Protein AF-A0A661UN20-F1 (afdb_monomer_lite)

Structure (mmCIF, N/CA/C/O backbone):
data_AF-A0A661UN20-F1
#
_entry.id   AF-A0A661UN20-F1
#
loop_
_atom_site.group_PDB
_atom_site.id
_atom_site.type_symbol
_atom_site.label_atom_id
_atom_site.label_alt_id
_atom_site.label_comp_id
_atom_site.label_asym_id
_atom_site.label_entity_id
_atom_site.label_seq_id
_atom_site.pdbx_PDB_ins_code
_atom_site.Cartn_x
_atom_site.Cartn_y
_atom_site.Cartn_z
_atom_site.occupancy
_atom_site.B_iso_or_equiv
_atom_site.auth_seq_id
_atom_site.auth_comp_id
_atom_site.auth_asym_id
_atom_site.auth_atom_id
_atom_site.pdbx_PDB_model_num
ATOM 1 N N . MET A 1 1 ? -41.751 18.769 -42.873 1.00 39.38 1 MET A N 1
ATOM 2 C CA . MET A 1 1 ? -42.641 18.426 -41.742 1.00 39.38 1 MET A CA 1
ATOM 3 C C . MET A 1 1 ? -41.794 18.307 -40.485 1.00 39.38 1 MET A C 1
ATOM 5 O O . MET A 1 1 ? -41.072 17.333 -40.343 1.00 39.38 1 MET A O 1
ATOM 9 N N . ALA A 1 2 ? -41.808 19.330 -39.631 1.00 34.00 2 ALA A N 1
ATOM 10 C CA . ALA A 1 2 ? -41.074 19.353 -38.368 1.00 34.00 2 ALA A CA 1
ATOM 11 C C . ALA A 1 2 ? -42.093 19.439 -37.227 1.00 34.00 2 ALA A C 1
ATOM 13 O O . ALA A 1 2 ? -42.850 20.405 -37.140 1.00 34.00 2 ALA A O 1
ATOM 14 N N . VAL A 1 3 ? -42.150 18.398 -36.397 1.00 43.59 3 VAL A N 1
ATOM 15 C CA . VAL A 1 3 ? -43.085 18.289 -35.272 1.00 43.59 3 VAL A CA 1
ATOM 16 C C . VAL A 1 3 ? -42.478 19.007 -34.066 1.00 43.59 3 VAL A C 1
ATOM 18 O O . VAL A 1 3 ? -41.460 18.578 -33.525 1.00 43.59 3 VAL A O 1
ATOM 21 N N . ARG A 1 4 ? -43.094 20.120 -33.651 1.00 40.44 4 ARG A N 1
ATOM 22 C CA . ARG A 1 4 ? -42.768 20.825 -32.402 1.00 40.44 4 ARG A CA 1
ATOM 23 C C . ARG A 1 4 ? -43.297 20.023 -31.208 1.00 40.44 4 ARG A C 1
ATOM 25 O O . ARG A 1 4 ? -44.482 19.711 -31.160 1.00 40.44 4 ARG A O 1
ATOM 32 N N . ARG A 1 5 ? -42.434 19.728 -30.231 1.00 47.53 5 ARG A N 1
ATOM 33 C CA . ARG A 1 5 ? -42.842 19.242 -28.901 1.00 47.53 5 ARG A CA 1
ATOM 34 C C . ARG A 1 5 ? -43.226 20.425 -27.993 1.00 47.53 5 ARG A C 1
ATOM 36 O O . ARG A 1 5 ? -42.574 21.467 -28.092 1.00 47.53 5 ARG A O 1
ATOM 43 N N . PRO A 1 6 ? -44.237 20.286 -27.115 1.00 48.00 6 PRO A N 1
ATOM 44 C CA . PRO A 1 6 ? -44.621 21.326 -26.162 1.00 48.00 6 PRO A CA 1
ATOM 45 C C . PRO A 1 6 ? -43.735 21.307 -24.897 1.00 48.00 6 PRO A C 1
ATOM 47 O O . PRO A 1 6 ? -43.111 20.283 -24.600 1.00 48.00 6 PRO A O 1
ATOM 50 N N . PRO A 1 7 ? -43.665 22.423 -24.145 1.00 50.94 7 PRO A N 1
ATOM 51 C CA . PRO A 1 7 ? -42.854 22.526 -22.937 1.00 50.94 7 PRO A CA 1
ATOM 52 C C . PRO A 1 7 ? -43.528 21.865 -21.724 1.00 50.94 7 PRO A C 1
ATOM 54 O O . PRO A 1 7 ? -44.735 21.970 -21.520 1.00 50.94 7 PRO A O 1
ATOM 57 N N . ILE A 1 8 ? -42.710 21.205 -20.903 1.00 48.88 8 ILE A N 1
ATOM 58 C CA . ILE A 1 8 ? -43.090 20.564 -19.639 1.00 48.88 8 ILE A CA 1
ATOM 59 C C . ILE A 1 8 ? -43.174 21.636 -18.542 1.00 48.88 8 ILE A C 1
ATOM 61 O O . ILE A 1 8 ? -42.204 22.355 -18.291 1.00 48.88 8 ILE A O 1
ATOM 65 N N . ALA A 1 9 ? -44.330 21.730 -17.884 1.00 42.78 9 ALA A N 1
ATOM 66 C CA . ALA A 1 9 ? -44.560 22.593 -16.730 1.00 42.78 9 ALA A CA 1
ATOM 67 C C . ALA A 1 9 ? -43.863 22.037 -15.472 1.00 42.78 9 ALA A C 1
ATOM 69 O O . ALA A 1 9 ? -43.977 20.853 -15.156 1.00 42.78 9 ALA A O 1
ATOM 70 N N . ARG A 1 10 ? -43.146 22.902 -14.742 1.00 40.72 10 ARG A N 1
ATOM 71 C CA . ARG A 1 10 ? -42.558 22.600 -13.427 1.00 40.72 10 ARG A CA 1
ATOM 72 C C . ARG A 1 10 ? -43.640 22.688 -12.346 1.00 40.72 10 ARG A C 1
ATOM 74 O O . ARG A 1 10 ? -44.234 23.747 -12.171 1.00 40.72 10 ARG A O 1
ATOM 81 N N . ALA A 1 11 ? -43.853 21.597 -11.614 1.00 39.94 11 ALA A N 1
ATOM 82 C CA . ALA A 1 11 ? -44.680 21.566 -10.412 1.00 39.94 11 ALA A CA 1
ATOM 83 C C . ALA A 1 11 ? -43.862 21.995 -9.178 1.00 39.94 11 ALA A C 1
ATOM 85 O O . ALA A 1 11 ? -42.739 21.532 -8.975 1.00 39.94 11 ALA A O 1
ATOM 86 N N . SER A 1 12 ? -44.435 22.887 -8.370 1.00 40.16 12 SER A N 1
ATOM 87 C CA . SER A 1 12 ? -43.896 23.349 -7.084 1.00 40.16 12 SER A CA 1
ATOM 88 C C . SER A 1 12 ? -44.043 22.278 -5.990 1.00 40.16 12 SER A C 1
ATOM 90 O O . SER A 1 12 ? -45.070 21.598 -5.957 1.00 40.16 12 SER A O 1
ATOM 92 N N . PRO A 1 13 ? -43.089 22.143 -5.050 1.00 44.81 13 PRO A N 1
ATOM 93 C CA . PRO A 1 13 ? -43.219 21.211 -3.936 1.00 44.81 13 PRO A CA 1
ATOM 94 C C . PRO A 1 13 ? -44.123 21.788 -2.835 1.00 44.81 13 PRO A C 1
ATOM 96 O O . PRO A 1 13 ? -43.837 22.833 -2.249 1.00 44.81 13 PRO A O 1
ATOM 99 N N . GLY A 1 14 ? -45.224 21.085 -2.559 1.00 37.56 14 GLY A N 1
ATOM 100 C CA . GLY A 1 14 ? -46.116 21.348 -1.433 1.00 37.56 14 GLY A CA 1
ATOM 101 C C . GLY A 1 14 ? -45.485 20.943 -0.099 1.00 37.56 14 GLY A C 1
ATOM 102 O O . GLY A 1 14 ? -44.897 19.871 0.027 1.00 37.56 14 GLY A O 1
ATOM 103 N N . ARG A 1 15 ? -45.622 21.820 0.901 1.00 34.72 15 ARG A N 1
ATOM 104 C CA . ARG A 1 15 ? -45.320 21.545 2.312 1.00 34.72 15 ARG A CA 1
ATOM 105 C C . ARG A 1 15 ? -46.313 20.520 2.855 1.00 34.72 15 ARG A C 1
ATOM 107 O O . ARG A 1 15 ? -47.514 20.769 2.821 1.00 34.72 15 ARG A O 1
ATOM 114 N N . LEU A 1 16 ? -45.804 19.431 3.422 1.00 40.66 16 LEU A N 1
ATOM 115 C CA . LEU A 1 16 ? -46.563 18.535 4.290 1.00 40.66 16 LEU A CA 1
ATOM 116 C C . LEU A 1 16 ? -46.154 18.804 5.741 1.00 40.66 16 LEU A C 1
ATOM 118 O O . LEU A 1 16 ? -44.994 18.644 6.115 1.00 40.66 16 LEU A O 1
ATOM 122 N N . THR A 1 17 ? -47.114 19.252 6.541 1.00 40.56 17 THR A N 1
ATOM 123 C CA . THR A 1 17 ? -47.063 19.257 8.007 1.00 40.56 17 THR A CA 1
ATOM 124 C C . THR A 1 17 ? -47.451 17.870 8.522 1.00 40.56 17 THR A C 1
ATOM 126 O O . THR A 1 17 ? -48.481 17.360 8.076 1.00 40.56 17 THR A O 1
ATOM 129 N N . PRO A 1 18 ? -46.717 17.256 9.465 1.00 42.81 18 PRO A N 1
ATOM 130 C CA . PRO A 1 18 ? -47.206 16.063 10.136 1.00 42.81 18 PRO A CA 1
ATOM 131 C C . PRO A 1 18 ? -48.216 16.448 11.222 1.00 42.81 18 PRO A C 1
ATOM 133 O O . PRO A 1 18 ? -47.935 17.235 12.126 1.00 42.81 18 PRO A O 1
ATOM 136 N N . SER A 1 19 ? -49.411 15.885 11.086 1.00 37.28 19 SER A N 1
ATOM 137 C CA . SER A 1 19 ? -50.481 15.864 12.073 1.00 37.28 19 SER A CA 1
ATOM 138 C C . SER A 1 19 ? -50.064 15.059 13.305 1.00 37.28 19 SER A C 1
ATOM 140 O O . SER A 1 19 ? -49.699 13.889 13.197 1.00 37.28 19 SER A O 1
ATOM 142 N N . ASN A 1 20 ? -50.167 15.696 14.470 1.00 40.62 20 ASN A N 1
ATOM 143 C CA . ASN A 1 20 ? -50.319 15.043 15.764 1.00 40.62 20 ASN A CA 1
ATOM 144 C C . ASN A 1 20 ? -51.648 14.285 15.774 1.00 40.62 20 ASN A C 1
ATOM 146 O O . ASN A 1 20 ? -52.675 14.935 15.622 1.00 40.62 20 ASN A O 1
ATOM 150 N N . GLU A 1 21 ? -51.629 12.972 16.003 1.00 36.47 21 GLU A N 1
ATOM 151 C CA . GLU A 1 21 ? -52.560 12.302 16.919 1.00 36.47 21 GLU A CA 1
ATOM 152 C C . GLU A 1 21 ? -52.260 10.802 17.057 1.00 36.47 21 GLU A C 1
ATOM 154 O O . GLU A 1 21 ? -51.946 10.114 16.092 1.00 36.47 21 GLU A O 1
ATOM 159 N N . ALA A 1 22 ? -52.431 10.342 18.300 1.00 34.75 22 ALA A N 1
ATOM 160 C CA . ALA A 1 22 ? -52.633 8.967 18.749 1.00 34.75 22 ALA A CA 1
ATOM 161 C C . ALA A 1 22 ? -51.461 7.972 18.619 1.00 34.75 22 ALA A C 1
ATOM 163 O O . ALA A 1 22 ? -51.221 7.381 17.575 1.00 34.75 22 ALA A O 1
ATOM 164 N N . LEU A 1 23 ? -50.835 7.666 19.762 1.00 37.09 23 LEU A N 1
ATOM 165 C CA . LEU A 1 23 ? -51.003 6.357 20.409 1.00 37.09 23 LEU A CA 1
ATOM 166 C C . LEU A 1 23 ? -50.438 6.404 21.838 1.00 37.09 23 LEU A C 1
ATOM 168 O O . LEU A 1 23 ? -49.243 6.288 22.096 1.00 37.09 23 LEU A O 1
ATOM 172 N N . SER A 1 24 ? -51.366 6.608 22.771 1.00 36.66 24 SER A N 1
ATOM 173 C CA . SER A 1 24 ? -51.311 6.126 24.149 1.00 36.66 24 SER A CA 1
ATOM 174 C C . SER A 1 24 ? -51.160 4.595 24.184 1.00 36.66 24 SER A C 1
ATOM 176 O O . SER A 1 24 ? -51.416 3.945 23.177 1.00 36.66 24 SER A O 1
ATOM 178 N N . TRP A 1 25 ? -50.854 4.050 25.370 1.00 36.75 25 TRP A N 1
ATOM 179 C CA . TRP A 1 25 ? -50.735 2.623 25.748 1.00 36.75 25 TRP A CA 1
ATOM 180 C C . TRP A 1 25 ? -49.304 2.050 25.765 1.00 36.75 25 TRP A C 1
ATOM 182 O O . TRP A 1 25 ? -48.836 1.498 24.779 1.00 36.75 25 TRP A O 1
ATOM 192 N N . LEU A 1 26 ? -48.645 2.138 26.935 1.00 36.22 26 LEU A N 1
ATOM 193 C CA . LEU A 1 26 ? -48.093 1.013 27.731 1.00 36.22 26 LEU A CA 1
ATOM 194 C C . LEU A 1 26 ? -46.977 1.488 28.689 1.00 36.22 26 LEU A C 1
ATOM 196 O O . LEU A 1 26 ? -45.793 1.491 28.372 1.00 36.22 26 LEU A O 1
ATOM 200 N N . LEU A 1 27 ? -47.379 1.838 29.912 1.00 42.12 27 LEU A N 1
ATOM 201 C CA . LEU A 1 27 ? -46.600 1.553 31.125 1.00 42.12 27 LEU A CA 1
ATOM 202 C C . LEU A 1 27 ? -46.924 0.098 31.518 1.00 42.12 27 LEU A C 1
ATOM 204 O O . LEU A 1 27 ? -48.071 -0.311 31.311 1.00 42.12 27 LEU A O 1
ATOM 208 N N . PRO A 1 28 ? -45.990 -0.679 32.110 1.00 50.50 28 PRO A N 1
ATOM 209 C CA . PRO A 1 28 ? -45.862 -0.579 33.565 1.00 50.50 28 PRO A CA 1
ATOM 210 C C . PRO A 1 28 ? -44.494 -0.939 34.197 1.00 50.50 28 PRO A C 1
ATOM 212 O O . PRO A 1 28 ? -43.647 -1.617 33.630 1.00 50.50 28 PRO A O 1
ATOM 215 N N . LEU A 1 29 ? -44.396 -0.544 35.475 1.00 37.91 29 LEU A N 1
ATOM 216 C CA . LEU A 1 29 ? -43.695 -1.214 36.583 1.00 37.91 29 LEU A CA 1
ATOM 217 C C . LEU A 1 29 ? -42.163 -1.106 36.680 1.00 37.91 29 LEU A C 1
ATOM 219 O O . LEU A 1 29 ? -41.408 -2.040 36.429 1.00 37.91 29 LEU A O 1
ATOM 223 N N . ARG A 1 30 ? -41.743 -0.005 37.318 1.00 37.03 30 ARG A N 1
ATOM 224 C CA . ARG A 1 30 ? -40.647 -0.030 38.296 1.00 37.03 30 ARG A CA 1
ATOM 225 C C . ARG A 1 30 ? -40.985 -1.026 39.414 1.00 37.03 30 ARG A C 1
ATOM 227 O O . ARG A 1 30 ? -41.996 -0.854 40.094 1.00 37.03 30 ARG A O 1
ATOM 234 N N . LYS A 1 31 ? -40.109 -1.999 39.666 1.00 39.97 31 LYS A N 1
ATOM 235 C CA . LYS A 1 31 ? -40.013 -2.670 40.967 1.00 39.97 31 LYS A CA 1
ATOM 236 C C . LYS A 1 31 ? -38.627 -2.446 41.554 1.00 39.97 31 LYS A C 1
ATOM 238 O O . LYS A 1 31 ? -37.613 -2.788 40.959 1.00 39.97 31 LYS A O 1
ATOM 243 N N . ASN A 1 32 ? -38.654 -1.832 42.729 1.00 35.25 32 ASN A N 1
ATOM 244 C CA . ASN A 1 32 ? -37.552 -1.655 43.653 1.00 35.25 32 ASN A CA 1
ATOM 245 C C . ASN A 1 32 ? -36.992 -3.020 44.074 1.00 35.25 32 ASN A C 1
ATOM 247 O O . ASN A 1 32 ? -37.763 -3.886 44.484 1.00 35.25 32 ASN A O 1
ATOM 251 N N . PHE A 1 33 ? -35.670 -3.169 44.071 1.00 37.66 33 PHE A N 1
ATOM 252 C CA . PHE A 1 33 ? -34.984 -4.087 44.976 1.00 37.66 33 PHE A CA 1
ATOM 253 C C . PHE A 1 33 ? -33.948 -3.283 45.758 1.00 37.66 33 PHE A C 1
ATOM 255 O O . PHE A 1 33 ? -32.957 -2.805 45.213 1.00 37.66 33 PHE A O 1
ATOM 262 N N . ALA A 1 34 ? -34.251 -3.094 47.037 1.00 37.19 34 ALA A N 1
ATOM 263 C CA . ALA A 1 34 ? -33.365 -2.585 48.065 1.00 37.19 34 ALA A CA 1
ATOM 264 C C . ALA A 1 34 ? -33.251 -3.666 49.150 1.00 37.19 34 ALA A C 1
ATOM 266 O O . ALA A 1 34 ? -34.254 -4.291 49.495 1.00 37.19 34 ALA A O 1
ATOM 267 N N . GLY A 1 35 ? -32.041 -3.838 49.690 1.00 33.94 35 GLY A N 1
ATOM 268 C CA . GLY A 1 35 ? -31.709 -4.723 50.814 1.00 33.94 35 GLY A CA 1
ATOM 269 C C . GLY A 1 35 ? -30.982 -5.997 50.366 1.00 33.94 35 GLY A C 1
ATOM 270 O O . GLY A 1 35 ? -31.425 -6.658 49.440 1.00 33.94 35 GLY A O 1
ATOM 271 N N . ALA A 1 36 ? -29.875 -6.432 50.961 1.00 33.03 36 A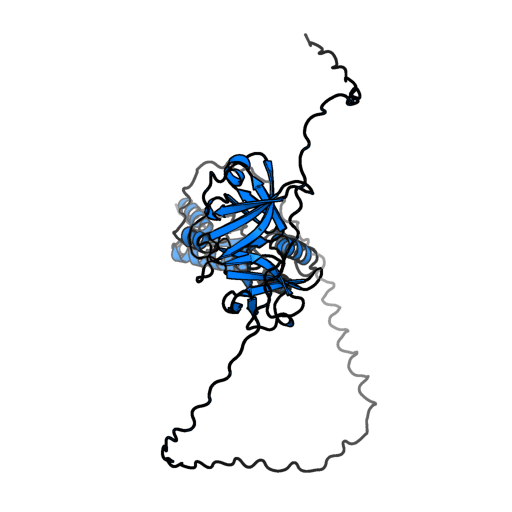LA A N 1
ATOM 272 C CA . ALA A 1 36 ? -29.123 -5.978 52.129 1.00 33.03 36 ALA A CA 1
ATOM 273 C C . ALA A 1 36 ? -27.734 -6.688 52.102 1.00 33.03 36 ALA A C 1
ATOM 275 O O . ALA A 1 36 ? -27.523 -7.561 51.257 1.00 33.03 36 ALA A O 1
ATOM 276 N N . PRO A 1 37 ? -26.777 -6.316 52.972 1.00 50.69 37 PRO A N 1
ATOM 277 C CA . PRO A 1 37 ? -25.357 -6.631 52.829 1.00 50.69 37 PRO A CA 1
ATOM 278 C C . PRO A 1 37 ? -24.968 -7.952 53.508 1.00 50.69 37 PRO A C 1
ATOM 280 O O . PRO A 1 37 ? -25.518 -8.308 54.548 1.00 50.69 37 PRO A O 1
ATOM 283 N N . ALA A 1 38 ? -23.951 -8.631 52.976 1.00 38.22 38 ALA A N 1
ATOM 284 C CA . ALA A 1 38 ? -23.253 -9.702 53.682 1.00 38.22 38 ALA A CA 1
ATOM 285 C C . ALA A 1 38 ? -21.790 -9.302 53.892 1.00 38.22 38 ALA A C 1
ATOM 287 O O . ALA A 1 38 ? -20.940 -9.442 53.015 1.00 38.22 38 ALA A O 1
ATOM 288 N N . SER A 1 39 ? -21.530 -8.780 55.086 1.00 38.12 39 SER A N 1
ATOM 289 C CA . SER A 1 39 ? -20.212 -8.730 55.702 1.00 38.12 39 SER A CA 1
ATOM 290 C C . SER A 1 39 ? -19.759 -10.158 56.013 1.00 38.12 39 SER A C 1
ATOM 292 O O . SER A 1 39 ? -20.496 -10.910 56.647 1.00 38.12 39 SER A O 1
ATOM 294 N N . SER A 1 40 ? -18.537 -10.523 55.632 1.00 37.06 40 SER A N 1
ATOM 295 C CA . SER A 1 40 ? -17.822 -11.638 56.254 1.00 37.06 40 SER A CA 1
ATOM 296 C C . SER A 1 40 ? -16.360 -11.257 56.425 1.00 37.06 40 SER A C 1
ATOM 298 O O . SER A 1 40 ? -15.565 -11.254 55.487 1.00 37.06 40 SER A O 1
ATOM 300 N N . THR A 1 41 ? -16.044 -10.884 57.658 1.00 40.69 41 THR A N 1
ATOM 301 C CA . THR A 1 41 ? -14.702 -10.768 58.213 1.00 40.69 41 THR A CA 1
ATOM 302 C C . THR A 1 41 ? -14.491 -12.010 59.073 1.00 40.69 41 THR A C 1
ATOM 304 O O . THR A 1 41 ? -15.253 -12.207 60.013 1.00 40.69 41 THR A O 1
ATOM 307 N N . CYS A 1 42 ? -13.477 -12.826 58.778 1.00 36.56 42 CYS A N 1
ATOM 308 C CA . CYS A 1 42 ? -12.765 -13.712 59.718 1.00 36.56 42 CYS A CA 1
ATOM 309 C C . CYS A 1 42 ? -11.560 -14.326 58.976 1.00 36.56 42 CYS A C 1
ATOM 311 O O . CYS A 1 42 ? -11.727 -15.029 57.990 1.00 36.56 42 CYS A O 1
ATOM 313 N N . LEU A 1 43 ? -10.334 -13.896 59.299 1.00 35.12 43 LEU A N 1
ATOM 314 C CA . LEU A 1 43 ? -9.412 -14.571 60.232 1.00 35.12 43 LEU A CA 1
ATOM 315 C C . LEU A 1 43 ? -8.788 -15.865 59.667 1.00 35.12 43 LEU A C 1
ATOM 317 O O . LEU A 1 43 ? -9.395 -16.925 59.754 1.00 35.12 43 LEU A O 1
ATOM 321 N N . LYS A 1 44 ? -7.516 -15.810 59.243 1.00 35.16 44 LYS A N 1
ATOM 322 C CA . LYS A 1 44 ? -6.375 -16.338 60.026 1.00 35.16 44 LYS A CA 1
ATOM 323 C C . LYS A 1 44 ? -5.063 -16.321 59.238 1.00 35.16 44 LYS A C 1
ATOM 325 O O . LYS A 1 44 ? -4.987 -16.735 58.090 1.00 35.16 44 LYS A O 1
ATOM 330 N N . ALA A 1 45 ? -4.032 -15.874 59.945 1.00 38.03 45 ALA A N 1
ATOM 331 C CA . ALA A 1 45 ? -2.627 -16.017 59.619 1.00 38.03 45 ALA A CA 1
ATOM 332 C C . ALA A 1 45 ? -2.144 -17.469 59.805 1.00 38.03 45 ALA A C 1
ATOM 334 O O . ALA A 1 45 ? -2.553 -18.151 60.746 1.00 38.03 45 ALA A O 1
ATOM 335 N N . SER A 1 46 ? -1.237 -17.906 58.935 1.00 36.25 46 SER A N 1
ATOM 336 C CA . SER A 1 46 ? -0.258 -18.995 59.103 1.00 36.25 46 SER A CA 1
ATOM 337 C C . SER A 1 46 ? 0.497 -19.116 57.784 1.00 36.25 46 SER A C 1
ATOM 339 O O . SER A 1 46 ? -0.106 -18.959 56.734 1.00 36.25 46 SER A O 1
ATOM 341 N N . ALA A 1 47 ? 1.774 -19.429 57.701 1.00 39.22 47 ALA A N 1
ATOM 342 C CA . ALA A 1 47 ? 2.879 -19.494 58.635 1.00 39.22 47 ALA A CA 1
ATOM 343 C C . ALA A 1 47 ? 4.104 -19.592 57.708 1.00 39.22 47 ALA A C 1
ATOM 345 O O . ALA A 1 47 ? 4.045 -20.240 56.664 1.00 39.22 47 ALA A O 1
ATOM 346 N N . VAL A 1 48 ? 5.187 -18.916 58.065 1.00 44.62 48 VAL A N 1
ATOM 347 C CA . VAL A 1 48 ? 6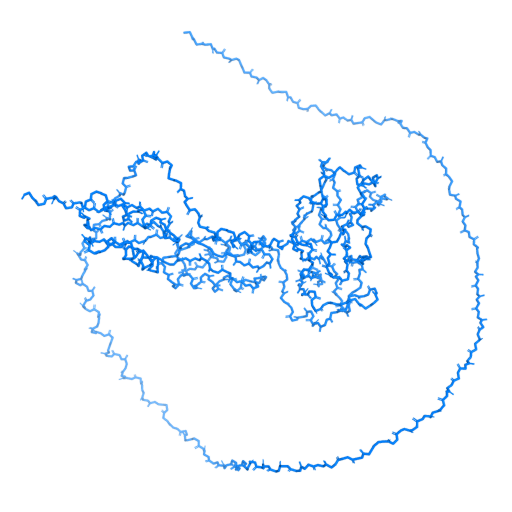.493 -19.029 57.408 1.00 44.62 48 VAL A CA 1
ATOM 348 C C . VAL A 1 48 ? 7.122 -20.370 57.804 1.00 44.62 48 VAL A C 1
ATOM 350 O O . VAL A 1 48 ? 7.238 -20.608 59.007 1.00 44.62 48 VAL A O 1
ATOM 353 N N . PRO A 1 49 ? 7.579 -21.222 56.871 1.00 56.53 49 PRO A N 1
ATOM 354 C CA . PRO A 1 49 ? 8.596 -22.213 57.187 1.00 56.53 49 PRO A CA 1
ATOM 355 C C . PRO A 1 49 ? 10.004 -21.629 56.951 1.00 56.53 49 PRO A C 1
ATOM 357 O O . PRO A 1 49 ? 10.229 -20.945 55.947 1.00 56.53 49 PRO A O 1
ATOM 360 N N . PRO A 1 50 ? 10.959 -21.870 57.864 1.00 51.78 50 PRO A N 1
ATOM 361 C CA . PRO A 1 50 ? 12.345 -21.471 57.695 1.00 51.78 50 PRO A CA 1
ATOM 362 C C . PRO A 1 50 ? 13.139 -22.535 56.925 1.00 51.78 50 PRO A C 1
ATOM 364 O O . PRO A 1 50 ? 12.937 -23.726 57.122 1.00 51.78 50 PRO A O 1
ATOM 367 N N . GLY A 1 51 ? 14.108 -22.058 56.143 1.00 36.84 51 GLY A N 1
ATOM 368 C CA . GLY A 1 51 ? 15.424 -22.676 55.987 1.00 36.84 51 GLY A CA 1
ATOM 369 C C . GLY A 1 51 ? 15.523 -23.978 55.198 1.00 36.84 51 GLY A C 1
ATOM 370 O O . GLY A 1 51 ? 15.255 -25.047 55.724 1.00 36.84 51 GLY A O 1
ATOM 371 N N . GLU A 1 52 ? 16.148 -23.896 54.025 1.00 38.91 52 GLU A N 1
ATOM 372 C CA . GLU A 1 52 ? 17.120 -24.913 53.628 1.00 38.91 52 GLU A CA 1
ATOM 373 C C . GLU A 1 52 ? 18.300 -24.244 52.918 1.00 38.91 52 GLU A C 1
ATOM 375 O O . GLU A 1 52 ? 18.169 -23.583 51.887 1.00 38.91 52 GLU A O 1
ATOM 380 N N . ALA A 1 53 ? 19.456 -24.351 53.568 1.00 41.41 53 ALA A N 1
ATOM 381 C CA . ALA A 1 53 ? 20.746 -23.921 53.075 1.00 41.41 53 ALA A CA 1
ATOM 382 C C . ALA A 1 53 ? 21.286 -24.989 52.123 1.00 41.41 53 ALA A C 1
ATOM 384 O O . ALA A 1 53 ? 21.449 -26.141 52.521 1.00 41.41 53 ALA A O 1
ATOM 385 N N . ILE A 1 54 ? 21.630 -24.600 50.896 1.00 46.28 54 ILE A N 1
ATOM 386 C CA . ILE A 1 54 ? 22.451 -25.425 50.011 1.00 46.28 54 ILE A CA 1
ATOM 387 C C . ILE A 1 54 ? 23.766 -24.691 49.763 1.00 46.28 54 ILE A C 1
ATOM 389 O O . ILE A 1 54 ? 23.849 -23.699 49.044 1.00 46.28 54 ILE A O 1
ATOM 393 N N . MET A 1 55 ? 24.795 -25.222 50.424 1.00 42.78 55 MET A N 1
ATOM 394 C CA . MET A 1 55 ? 26.201 -25.146 50.047 1.00 42.78 55 MET A CA 1
ATOM 395 C C . MET A 1 55 ? 26.360 -25.487 48.563 1.00 42.78 55 MET A C 1
ATOM 397 O O . MET A 1 55 ? 26.007 -26.587 48.140 1.00 42.78 55 MET A O 1
ATOM 401 N N . THR A 1 56 ? 26.991 -24.617 47.777 1.00 37.91 56 THR A N 1
ATOM 402 C CA . THR A 1 56 ? 27.759 -25.083 46.618 1.00 37.91 56 THR A CA 1
ATOM 403 C C . THR A 1 56 ? 28.999 -24.222 46.426 1.00 37.91 56 THR A C 1
ATOM 405 O O . THR A 1 56 ? 29.016 -23.013 46.637 1.00 37.91 56 THR A O 1
ATOM 408 N N . THR A 1 57 ? 30.065 -24.943 46.135 1.00 41.12 57 THR A N 1
ATOM 409 C CA . THR A 1 57 ? 31.487 -24.644 46.205 1.00 41.12 57 THR A CA 1
ATOM 410 C C . THR A 1 57 ? 31.973 -23.557 45.254 1.00 41.12 57 THR A C 1
ATOM 412 O O . THR A 1 57 ? 31.587 -23.499 44.089 1.00 41.12 57 THR A O 1
ATOM 415 N N . ALA A 1 58 ? 32.924 -22.770 45.759 1.00 36.62 58 ALA A N 1
ATOM 416 C CA . ALA A 1 58 ? 33.808 -21.910 44.991 1.00 36.62 58 ALA A CA 1
ATOM 417 C C . ALA A 1 58 ? 34.589 -22.709 43.930 1.00 36.62 58 ALA A C 1
ATOM 419 O O . ALA A 1 58 ? 35.152 -23.760 44.233 1.00 36.62 58 ALA A O 1
ATOM 420 N N . SER A 1 59 ? 34.667 -22.171 42.711 1.00 43.34 59 SER A N 1
ATOM 421 C CA . SER A 1 59 ? 35.615 -22.598 41.681 1.00 43.34 59 SER A CA 1
ATOM 422 C C . SER A 1 59 ? 36.401 -21.388 41.188 1.00 43.34 59 SER A C 1
ATOM 424 O O . SER A 1 59 ? 35.859 -20.300 40.998 1.00 43.34 59 SER A O 1
ATOM 426 N N . ALA A 1 60 ? 37.704 -21.604 41.074 1.00 36.25 60 ALA A N 1
ATOM 427 C CA . ALA A 1 60 ? 38.760 -20.622 40.944 1.00 36.25 60 ALA A CA 1
ATOM 428 C C . ALA A 1 60 ? 38.813 -19.904 39.582 1.00 36.25 60 ALA A C 1
ATOM 430 O O . ALA A 1 60 ? 38.342 -20.397 38.560 1.00 36.25 60 ALA A O 1
ATOM 431 N N . ALA A 1 61 ? 39.460 -18.737 39.618 1.00 42.09 61 ALA A N 1
ATOM 432 C CA . ALA A 1 61 ? 39.874 -17.904 38.492 1.00 42.09 61 ALA A CA 1
ATOM 433 C C . ALA A 1 61 ? 40.773 -18.645 37.473 1.00 42.09 61 ALA A C 1
ATOM 435 O O . ALA A 1 61 ? 41.358 -19.683 37.790 1.00 42.09 61 ALA A O 1
ATOM 436 N N . PRO A 1 62 ? 41.025 -18.024 36.305 1.00 52.50 62 PRO A N 1
ATOM 437 C CA . PRO A 1 62 ? 42.308 -17.330 36.227 1.00 52.50 62 PRO A CA 1
ATOM 438 C C . PRO A 1 62 ? 42.263 -15.918 35.626 1.00 52.50 62 PRO A C 1
ATOM 440 O O . PRO A 1 62 ? 41.476 -15.575 34.748 1.00 52.50 62 PRO A O 1
ATOM 443 N N . ARG A 1 63 ? 43.208 -15.130 36.147 1.00 40.53 63 ARG A N 1
ATOM 444 C CA . ARG A 1 63 ? 43.716 -13.842 35.671 1.00 40.53 63 ARG A CA 1
ATOM 445 C C . ARG A 1 63 ? 44.076 -13.864 34.181 1.00 40.53 63 ARG A C 1
ATOM 447 O O . ARG A 1 63 ? 44.749 -14.781 33.722 1.00 40.53 63 ARG A O 1
ATOM 454 N N . SER A 1 64 ? 43.786 -12.760 33.499 1.00 39.91 64 SER A N 1
ATOM 455 C CA . SER A 1 64 ? 44.533 -12.305 32.324 1.00 39.91 64 SER A CA 1
ATOM 456 C C . SER A 1 64 ? 44.628 -10.783 32.368 1.00 39.91 64 SER A C 1
ATOM 458 O O . SER A 1 64 ? 43.690 -10.067 32.024 1.00 39.91 64 SER A O 1
ATOM 460 N N . GLU A 1 65 ? 45.784 -10.315 32.822 1.00 41.78 65 GLU A N 1
ATOM 461 C CA . GLU A 1 65 ? 46.259 -8.940 32.741 1.00 41.78 65 GLU A CA 1
ATOM 462 C C . GLU A 1 65 ? 46.561 -8.572 31.281 1.00 41.78 65 GLU A C 1
ATOM 464 O O . GLU A 1 65 ? 47.245 -9.314 30.579 1.00 41.78 65 GLU A O 1
ATOM 469 N N . ARG A 1 66 ? 46.105 -7.399 30.835 1.00 40.47 66 ARG A N 1
ATOM 470 C CA . ARG A 1 66 ? 46.789 -6.584 29.819 1.00 40.47 66 ARG A CA 1
ATOM 471 C C . ARG A 1 66 ? 46.331 -5.138 29.976 1.00 40.47 66 ARG A C 1
ATOM 473 O O . ARG A 1 66 ? 45.304 -4.727 29.447 1.00 40.47 66 ARG A O 1
ATOM 480 N N . GLY A 1 67 ? 47.098 -4.393 30.767 1.00 36.53 67 GLY A N 1
ATOM 481 C CA . GLY A 1 67 ? 47.021 -2.941 30.825 1.00 36.53 67 GLY A CA 1
ATOM 482 C C . GLY A 1 67 ? 47.600 -2.341 29.547 1.00 36.53 67 GLY A C 1
ATOM 483 O O . GLY A 1 67 ? 48.713 -2.681 29.148 1.00 36.53 67 GLY A O 1
ATOM 484 N N . VAL A 1 68 ? 46.837 -1.459 28.908 1.00 45.47 68 VAL A N 1
ATOM 485 C CA . VAL A 1 68 ? 47.339 -0.542 27.883 1.00 45.47 68 VAL A CA 1
ATOM 486 C C . VAL A 1 68 ? 47.544 0.804 28.564 1.00 45.47 68 VAL A C 1
ATOM 488 O O . VAL A 1 68 ? 46.592 1.452 28.993 1.00 45.47 68 VAL A O 1
ATOM 491 N N . SER A 1 69 ? 48.812 1.176 28.702 1.00 43.69 69 SER A N 1
ATOM 492 C CA . SER A 1 69 ? 49.268 2.462 29.214 1.00 43.69 69 SER A CA 1
ATOM 493 C C . SER A 1 69 ? 48.929 3.577 28.224 1.00 43.69 69 SER A C 1
ATOM 495 O O . SER A 1 69 ? 49.391 3.558 27.084 1.00 43.69 69 SER A O 1
ATOM 497 N N . VAL A 1 70 ? 48.150 4.560 28.671 1.00 53.06 70 VAL A N 1
ATOM 498 C CA . VAL A 1 70 ? 47.938 5.840 27.980 1.00 53.06 70 VAL A CA 1
ATOM 499 C C . VAL A 1 70 ? 48.940 6.850 28.555 1.00 53.06 70 VAL A C 1
ATOM 501 O O . VAL A 1 70 ? 48.965 7.018 29.777 1.00 53.06 70 VAL A O 1
ATOM 504 N N . PRO A 1 71 ? 49.789 7.501 27.740 1.00 57.59 71 PRO A N 1
ATOM 505 C CA . PRO A 1 71 ? 50.700 8.530 28.231 1.00 57.59 71 PRO A CA 1
ATOM 506 C C . PRO A 1 71 ? 49.978 9.871 28.480 1.00 57.59 71 PRO A C 1
ATOM 508 O O . PRO A 1 71 ? 48.985 10.174 27.813 1.00 57.59 71 PRO A O 1
ATOM 511 N N . PRO A 1 72 ? 50.473 10.684 29.433 1.00 58.72 72 PRO A N 1
ATOM 512 C CA . PRO A 1 72 ? 49.856 11.944 29.830 1.00 58.72 72 PRO A CA 1
ATOM 513 C C . PRO A 1 72 ? 50.080 13.055 28.796 1.00 58.72 72 PRO A C 1
ATOM 515 O O . PRO A 1 72 ? 51.137 13.161 28.176 1.00 58.72 72 PRO A O 1
ATOM 518 N N . SER A 1 73 ? 49.052 13.891 28.647 1.00 45.72 73 SER A N 1
ATOM 519 C CA . SER A 1 73 ? 49.041 15.104 27.833 1.00 45.72 73 SER A CA 1
ATOM 520 C C . SER A 1 73 ? 50.017 16.140 28.386 1.00 45.72 73 SER A C 1
ATOM 522 O O . SER A 1 73 ? 49.974 16.465 29.572 1.00 45.72 73 SER A O 1
ATOM 524 N N . ALA A 1 74 ? 50.888 16.638 27.512 1.00 46.41 74 ALA A N 1
ATOM 525 C CA . ALA A 1 74 ? 51.799 17.732 27.791 1.00 46.41 74 ALA A CA 1
ATOM 526 C C . ALA A 1 74 ? 51.134 19.080 27.487 1.00 46.41 74 ALA A C 1
ATOM 528 O O . ALA A 1 74 ? 50.478 19.255 26.458 1.00 46.41 74 ALA A O 1
ATOM 529 N N . ASP A 1 75 ? 51.357 19.996 28.422 1.00 44.44 75 ASP A N 1
ATOM 530 C CA . ASP A 1 75 ? 51.215 21.443 28.337 1.00 44.44 75 ASP A CA 1
ATOM 531 C C . ASP A 1 75 ? 51.846 22.069 27.084 1.00 44.44 75 ASP A C 1
ATOM 533 O O . ASP A 1 75 ? 52.875 21.613 26.585 1.00 44.44 75 ASP A O 1
ATOM 537 N N . GLY A 1 76 ? 51.310 23.239 26.723 1.00 42.75 76 GLY A N 1
ATOM 538 C CA . GLY A 1 76 ? 52.129 24.357 26.253 1.00 42.75 76 GLY A CA 1
ATOM 539 C C . GLY A 1 76 ? 52.049 24.666 24.761 1.00 42.75 76 GLY A C 1
ATOM 540 O O . GLY A 1 76 ? 52.731 24.055 23.946 1.00 42.75 76 GLY A O 1
ATOM 541 N N . GLY A 1 77 ? 51.287 25.706 24.416 1.00 36.22 77 GLY A N 1
ATOM 542 C CA . GLY A 1 77 ? 51.339 26.319 23.091 1.00 36.22 77 GLY A CA 1
ATOM 543 C C . GLY A 1 77 ? 50.331 27.450 22.927 1.00 36.22 77 GLY A C 1
ATOM 544 O O . GLY A 1 77 ? 49.254 27.241 22.376 1.00 36.22 77 GLY A O 1
ATOM 545 N N . GLU A 1 78 ? 50.679 28.643 23.413 1.00 42.12 78 GLU A N 1
ATOM 546 C CA . GLU A 1 78 ? 50.027 29.900 23.031 1.00 42.12 78 GLU A CA 1
ATOM 547 C C . GLU A 1 78 ? 50.019 30.063 21.497 1.00 42.12 78 GLU A C 1
ATOM 549 O O . GLU A 1 78 ? 51.062 29.882 20.862 1.00 42.12 78 GLU A O 1
ATOM 554 N N . PRO A 1 79 ? 48.895 30.453 20.871 1.00 49.41 79 PRO A N 1
ATOM 555 C CA . PRO A 1 79 ? 48.917 30.923 19.495 1.00 49.41 79 PRO A CA 1
ATOM 556 C C . PRO A 1 79 ? 49.316 32.410 19.447 1.00 49.41 79 PRO A C 1
ATOM 558 O O . PRO A 1 79 ? 48.748 33.223 20.183 1.00 49.41 79 PRO A O 1
ATOM 561 N N . PRO A 1 80 ? 50.243 32.814 18.561 1.00 50.22 80 PRO A N 1
ATOM 562 C CA . PRO A 1 80 ? 50.564 34.218 18.378 1.00 50.22 80 PRO A CA 1
ATOM 563 C C . PRO A 1 80 ? 49.406 34.947 17.692 1.00 50.22 80 PRO A C 1
ATOM 565 O O . PRO A 1 80 ? 48.975 34.621 16.586 1.00 50.22 80 PRO A O 1
ATOM 568 N N . SER A 1 81 ? 48.948 36.002 18.352 1.00 48.22 81 SER A N 1
ATOM 569 C CA . SER A 1 81 ? 48.229 37.114 17.751 1.00 48.22 81 SER A CA 1
ATOM 570 C C . SER A 1 81 ? 49.156 37.885 16.807 1.00 48.22 81 SER A C 1
ATOM 572 O O . SER A 1 81 ? 50.106 38.511 17.275 1.00 48.22 81 SER A O 1
ATOM 574 N N . SER A 1 82 ? 48.902 37.872 15.496 1.00 41.50 82 SER A N 1
ATOM 575 C CA . SER A 1 82 ? 49.188 38.991 14.573 1.00 41.50 82 SER A CA 1
ATOM 576 C C . SER A 1 82 ? 48.882 38.626 13.114 1.00 41.50 82 SER A C 1
ATOM 578 O O . SER A 1 82 ? 49.066 37.491 12.692 1.00 41.50 82 SER A O 1
ATOM 580 N N . SER A 1 83 ? 48.470 39.641 12.344 1.00 41.78 83 SER A N 1
ATOM 581 C CA . SER A 1 83 ? 48.298 39.692 10.875 1.00 41.78 83 SER A CA 1
ATOM 582 C C . SER A 1 83 ? 46.924 39.342 10.269 1.00 41.78 83 SER A C 1
ATOM 584 O O . SER A 1 83 ? 46.798 38.641 9.272 1.00 41.78 83 SER A O 1
ATOM 586 N N . LEU A 1 84 ? 45.872 39.984 10.785 1.00 46.16 84 LEU A N 1
ATOM 587 C CA . LEU A 1 84 ? 44.751 40.433 9.949 1.00 46.16 84 LEU A CA 1
ATOM 588 C C . LEU A 1 84 ? 45.121 41.787 9.325 1.00 46.16 84 LEU A C 1
ATOM 590 O O . LEU A 1 84 ? 44.931 42.811 9.969 1.00 46.16 84 LEU A O 1
ATOM 594 N N . HIS A 1 85 ? 45.700 41.773 8.123 1.00 47.09 85 HIS A N 1
ATOM 595 C CA . HIS A 1 85 ? 45.621 42.822 7.089 1.00 47.09 85 HIS A CA 1
ATOM 596 C C . HIS A 1 85 ? 46.671 42.536 6.007 1.00 47.09 85 HIS A C 1
ATOM 598 O O . HIS A 1 85 ? 47.763 43.068 6.091 1.00 47.09 85 HIS A O 1
ATOM 604 N N . GLU A 1 86 ? 46.347 41.681 5.027 1.00 42.16 86 GLU A N 1
ATOM 605 C CA . GLU A 1 86 ? 46.871 41.709 3.640 1.00 42.16 86 GLU A CA 1
ATOM 606 C C . GLU A 1 86 ? 46.464 40.429 2.885 1.00 42.16 86 GLU A C 1
ATOM 608 O O . GLU A 1 86 ? 47.258 39.536 2.623 1.00 42.16 86 GLU A O 1
ATOM 613 N N . ALA A 1 87 ? 45.182 40.307 2.530 1.00 35.97 87 ALA A N 1
ATOM 614 C CA . ALA A 1 87 ? 44.736 39.305 1.549 1.00 35.97 87 ALA A CA 1
ATOM 615 C C . ALA A 1 87 ? 43.477 39.750 0.782 1.00 35.97 87 ALA A C 1
ATOM 617 O O . ALA A 1 87 ? 42.683 38.934 0.322 1.00 35.97 87 ALA A O 1
ATOM 618 N N . ALA A 1 88 ? 43.283 41.063 0.631 1.00 42.59 88 ALA A N 1
ATOM 619 C CA . ALA A 1 88 ? 42.155 41.651 -0.090 1.00 42.59 88 ALA A CA 1
ATOM 620 C C . ALA A 1 88 ? 42.597 42.335 -1.396 1.00 42.59 88 ALA A C 1
ATOM 622 O O . ALA A 1 88 ? 42.073 43.385 -1.751 1.00 42.59 88 ALA A O 1
ATOM 623 N N . THR A 1 89 ? 43.557 41.754 -2.128 1.00 44.94 89 THR A N 1
ATOM 624 C CA . THR A 1 89 ? 44.008 42.329 -3.414 1.00 44.94 89 THR A CA 1
ATOM 625 C C . THR A 1 89 ? 44.570 41.299 -4.407 1.00 44.94 89 THR A C 1
ATOM 627 O O . THR A 1 89 ? 45.492 41.594 -5.158 1.00 44.94 89 THR A O 1
ATOM 630 N N . SER A 1 90 ? 44.027 40.075 -4.457 1.00 41.47 90 SER A N 1
ATOM 631 C CA . SER A 1 90 ? 44.406 39.096 -5.505 1.00 41.47 90 SER A CA 1
ATOM 632 C C . SER A 1 90 ? 43.288 38.152 -5.971 1.00 41.47 90 SER A C 1
ATOM 634 O O . SER A 1 90 ? 43.543 37.104 -6.547 1.00 41.47 90 SER A O 1
ATOM 636 N N . ALA A 1 91 ? 42.024 38.549 -5.795 1.00 41.00 91 ALA A N 1
ATOM 637 C CA . ALA A 1 91 ? 40.853 37.792 -6.268 1.00 41.00 91 ALA A CA 1
ATOM 638 C C . ALA A 1 91 ? 39.933 38.610 -7.203 1.00 41.00 91 ALA A C 1
ATOM 640 O O . ALA A 1 91 ? 38.737 38.349 -7.304 1.00 41.00 91 ALA A O 1
ATOM 641 N N . ARG A 1 92 ? 40.474 39.622 -7.903 1.00 43.56 92 ARG A N 1
ATOM 642 C CA . ARG A 1 92 ? 39.719 40.459 -8.865 1.00 43.56 92 ARG A CA 1
ATOM 643 C C . ARG A 1 92 ? 40.221 40.415 -10.313 1.00 43.56 92 ARG A C 1
ATOM 645 O O . ARG A 1 92 ? 39.661 41.117 -11.150 1.00 43.56 92 ARG A O 1
ATOM 652 N N . GLN A 1 93 ? 41.204 39.575 -10.643 1.00 40.75 93 GLN A N 1
ATOM 653 C CA . GLN A 1 93 ? 41.793 39.532 -11.993 1.00 40.75 93 GLN A CA 1
ATOM 654 C C . GLN A 1 93 ? 41.549 38.242 -12.794 1.00 40.75 93 GLN A C 1
ATOM 656 O O . GLN A 1 93 ? 41.941 38.180 -13.953 1.00 40.75 93 GLN A O 1
ATOM 661 N N . THR A 1 94 ? 40.793 37.278 -12.256 1.00 39.94 94 THR A N 1
ATOM 662 C CA . THR A 1 94 ? 40.446 36.021 -12.961 1.00 39.94 94 THR A CA 1
ATOM 663 C C . THR A 1 94 ? 38.954 35.914 -13.315 1.00 39.94 94 THR A C 1
ATOM 665 O O . THR A 1 94 ? 38.459 34.839 -13.629 1.00 39.94 94 THR A O 1
ATOM 668 N N . VAL A 1 95 ? 38.216 37.033 -13.278 1.00 44.56 95 VAL A N 1
ATOM 669 C CA . VAL A 1 95 ? 36.766 37.100 -13.590 1.00 44.56 95 VAL A CA 1
ATOM 670 C C . VAL A 1 95 ? 36.483 37.990 -14.818 1.00 44.56 95 VAL A C 1
ATOM 672 O O . VAL A 1 95 ? 35.346 38.354 -15.094 1.00 44.56 95 VAL A O 1
ATOM 675 N N . ARG A 1 96 ? 37.510 38.353 -15.603 1.00 41.53 96 ARG A N 1
ATOM 676 C CA . ARG A 1 96 ? 37.352 39.201 -16.806 1.00 41.53 96 ARG A CA 1
ATOM 677 C C . ARG A 1 96 ? 37.739 38.560 -18.141 1.00 41.53 96 ARG A C 1
ATOM 679 O O . ARG A 1 96 ? 37.617 39.224 -19.158 1.00 41.53 96 ARG A O 1
ATOM 686 N N . SER A 1 97 ? 38.118 37.285 -18.171 1.00 39.69 97 SER A N 1
ATOM 687 C CA . SER A 1 97 ? 38.526 36.587 -19.405 1.00 39.69 97 SER A CA 1
ATOM 688 C C . SER A 1 97 ? 37.629 35.404 -19.802 1.00 39.69 97 SER A C 1
ATOM 690 O O . SER A 1 97 ? 37.924 34.708 -20.766 1.00 39.69 97 SER A O 1
ATOM 692 N N . THR A 1 98 ? 36.496 35.193 -19.123 1.00 38.31 98 THR A N 1
ATOM 693 C CA . THR A 1 98 ? 35.507 34.147 -19.477 1.00 38.31 98 THR A CA 1
ATOM 694 C C . THR A 1 98 ? 34.181 34.699 -20.008 1.00 38.31 98 THR A C 1
ATOM 696 O O . THR A 1 98 ? 33.275 33.930 -20.329 1.00 38.31 98 THR A O 1
ATOM 699 N N . THR A 1 99 ? 34.060 36.021 -20.153 1.00 39.66 99 THR A N 1
ATOM 700 C CA . THR A 1 99 ? 32.821 36.683 -20.591 1.00 39.66 99 THR A CA 1
ATOM 701 C C . THR A 1 99 ? 32.784 37.022 -22.085 1.00 39.66 99 THR A C 1
ATOM 703 O O . THR A 1 99 ? 31.706 37.309 -22.593 1.00 39.66 99 THR A O 1
ATOM 706 N N . GLU A 1 100 ? 33.897 36.913 -22.820 1.00 38.22 100 GLU A N 1
ATOM 707 C CA . GLU A 1 100 ? 33.944 37.247 -24.259 1.00 38.22 100 GLU A CA 1
ATOM 708 C C . GLU A 1 100 ? 33.803 36.048 -25.213 1.00 38.22 100 GLU A C 1
ATOM 710 O O . GLU A 1 100 ? 33.437 36.232 -26.370 1.00 38.22 100 GLU A O 1
ATOM 715 N N . THR A 1 101 ? 33.936 34.802 -24.747 1.00 38.72 101 THR A N 1
ATOM 716 C CA . THR A 1 101 ? 33.676 33.622 -25.606 1.00 38.72 101 THR A CA 1
ATOM 717 C C . THR A 1 101 ? 32.190 33.230 -25.640 1.00 38.72 101 THR A C 1
ATOM 719 O O . THR A 1 101 ? 31.779 32.382 -26.428 1.00 38.72 101 THR A O 1
ATOM 722 N N . ARG A 1 102 ? 31.338 33.863 -24.819 1.00 41.03 102 ARG A N 1
ATOM 723 C CA . ARG A 1 102 ? 29.913 33.500 -24.689 1.00 41.03 102 ARG A CA 1
ATOM 724 C C . ARG A 1 102 ? 28.956 34.336 -25.549 1.00 41.03 102 ARG A C 1
ATOM 726 O O . ARG A 1 102 ? 27.763 34.048 -25.561 1.00 41.03 102 ARG A O 1
ATOM 733 N N . GLN A 1 103 ? 29.457 35.322 -26.298 1.00 40.72 103 GLN A N 1
ATOM 734 C CA . GLN A 1 103 ? 28.631 36.190 -27.152 1.00 40.72 103 GLN A CA 1
ATOM 735 C C . GLN A 1 103 ? 28.604 35.809 -28.643 1.00 40.72 103 GLN A C 1
ATOM 737 O O . GLN A 1 103 ? 27.803 36.376 -29.377 1.00 40.72 103 GLN A O 1
ATOM 742 N N . ASN A 1 104 ? 29.373 34.803 -29.083 1.00 38.59 104 ASN A N 1
ATOM 743 C CA . ASN A 1 104 ? 29.470 34.427 -30.505 1.00 38.59 104 ASN A CA 1
ATOM 744 C C . ASN A 1 104 ? 28.800 33.089 -30.897 1.00 38.59 104 ASN A C 1
ATOM 746 O O . ASN A 1 104 ? 29.024 32.590 -31.994 1.00 38.59 104 ASN A O 1
ATOM 750 N N . MET A 1 105 ? 27.942 32.511 -30.044 1.00 36.75 105 MET A N 1
ATOM 751 C CA . MET A 1 105 ? 27.165 31.292 -30.363 1.00 36.75 105 MET A CA 1
ATOM 752 C C . MET A 1 105 ? 25.640 31.503 -30.402 1.00 36.75 105 MET A C 1
ATOM 754 O O . MET A 1 105 ? 24.867 30.551 -30.342 1.00 36.75 105 MET A O 1
ATOM 758 N N . SER A 1 106 ? 25.168 32.742 -30.538 1.00 42.41 106 SER A N 1
ATOM 759 C CA . SER A 1 106 ? 23.737 33.075 -30.475 1.00 42.41 106 SER A CA 1
ATOM 760 C C . SER A 1 106 ? 23.009 33.081 -31.827 1.00 42.41 106 SER A C 1
ATOM 762 O O . SER A 1 106 ? 21.984 33.744 -31.941 1.00 42.41 106 SER A O 1
ATOM 764 N N . HIS A 1 107 ? 23.489 32.363 -32.853 1.00 39.78 107 HIS A N 1
ATOM 765 C CA . HIS A 1 107 ? 22.824 32.271 -34.171 1.00 39.78 107 HIS A CA 1
ATOM 766 C C . HIS A 1 107 ? 22.767 30.848 -34.768 1.00 39.78 107 HIS A C 1
ATOM 768 O O . HIS A 1 107 ? 22.649 30.685 -35.981 1.00 39.78 107 HIS A O 1
ATOM 774 N N . GLN A 1 108 ? 22.764 29.792 -33.946 1.00 42.97 108 GLN A N 1
ATOM 775 C CA . GLN A 1 108 ? 22.227 28.503 -34.400 1.00 42.97 108 GLN A CA 1
ATOM 776 C C . GLN A 1 108 ? 20.726 28.469 -34.123 1.00 42.97 108 GLN A C 1
ATOM 778 O O . GLN A 1 108 ? 20.274 28.303 -32.992 1.00 42.97 108 GLN A O 1
ATOM 783 N N . ARG A 1 109 ? 19.948 28.679 -35.189 1.00 34.16 109 ARG A N 1
ATOM 784 C CA . ARG A 1 109 ? 18.499 28.485 -35.207 1.00 34.16 109 ARG A CA 1
ATOM 785 C C . ARG A 1 109 ? 18.202 27.050 -34.767 1.00 34.16 109 ARG A C 1
ATOM 787 O O . ARG A 1 109 ? 18.340 26.127 -35.562 1.00 34.16 109 ARG A O 1
ATOM 794 N N . TYR A 1 110 ? 17.777 26.876 -33.518 1.00 35.72 110 TYR A N 1
ATOM 795 C CA . TYR A 1 110 ? 17.023 25.699 -33.108 1.00 35.72 110 TYR A CA 1
ATOM 796 C C . TYR A 1 110 ? 15.724 25.707 -33.914 1.00 35.72 110 TYR A C 1
ATOM 798 O O . TYR A 1 110 ? 14.782 26.442 -33.615 1.00 35.72 110 TYR A O 1
ATOM 806 N N . THR A 1 111 ? 15.695 24.937 -34.996 1.00 40.16 111 THR A N 1
ATOM 807 C CA . THR A 1 111 ? 14.449 24.559 -35.644 1.00 40.16 111 THR A CA 1
ATOM 808 C C . THR A 1 111 ? 13.641 23.765 -34.625 1.00 40.16 111 THR A C 1
ATOM 810 O O . THR A 1 111 ? 14.116 22.777 -34.067 1.00 40.16 111 THR A O 1
ATOM 813 N N . ALA A 1 112 ? 12.431 24.241 -34.328 1.00 36.16 112 ALA A N 1
ATOM 814 C CA . ALA A 1 112 ? 11.504 23.523 -33.470 1.00 36.16 112 ALA A CA 1
ATOM 815 C C . ALA A 1 112 ? 11.354 22.077 -33.984 1.00 36.16 112 ALA A C 1
ATOM 817 O O . ALA A 1 112 ? 11.236 21.885 -35.201 1.00 36.16 112 ALA A O 1
ATOM 818 N N . PRO A 1 113 ? 11.359 21.063 -33.101 1.00 40.62 113 PRO A N 1
ATOM 819 C CA . PRO A 1 113 ? 11.109 19.695 -33.526 1.00 40.62 113 PRO A CA 1
ATOM 820 C C . PRO A 1 113 ? 9.746 19.626 -34.231 1.00 40.62 113 PRO A C 1
ATOM 822 O O . PRO A 1 113 ? 8.812 20.335 -33.833 1.00 40.62 113 PRO A O 1
ATOM 825 N N . PRO A 1 114 ? 9.608 18.809 -35.289 1.00 39.19 114 PRO A N 1
ATOM 826 C CA . PRO A 1 114 ? 8.357 18.708 -36.022 1.00 39.19 114 PRO A CA 1
ATOM 827 C C . PRO A 1 114 ? 7.225 18.326 -35.065 1.00 39.19 114 PRO A C 1
ATOM 829 O O . PRO A 1 114 ? 7.332 17.370 -34.295 1.00 39.19 114 PRO A O 1
ATOM 832 N N . ARG A 1 115 ? 6.131 19.098 -35.115 1.00 34.78 115 ARG A N 1
ATOM 833 C CA . ARG A 1 115 ? 4.863 18.756 -34.463 1.00 34.78 115 ARG A CA 1
ATOM 834 C C . ARG A 1 115 ? 4.473 17.350 -34.910 1.00 34.78 115 ARG A C 1
ATOM 836 O O . ARG A 1 115 ? 4.211 17.124 -36.089 1.00 34.78 115 ARG A O 1
ATOM 843 N N . TRP A 1 116 ? 4.437 16.430 -33.956 1.00 37.09 116 TRP A N 1
ATOM 844 C CA . TRP A 1 116 ? 3.972 15.066 -34.132 1.00 37.09 116 TRP A CA 1
ATOM 845 C C . TRP A 1 116 ? 2.520 15.120 -34.610 1.00 37.09 116 TRP A C 1
ATOM 847 O O . TRP A 1 116 ? 1.614 15.440 -33.841 1.00 37.09 116 TRP A O 1
ATOM 857 N N . SER A 1 117 ? 2.285 14.857 -35.895 1.00 32.09 117 SER A N 1
ATOM 858 C CA . SER A 1 117 ? 0.945 14.521 -36.353 1.00 32.09 117 SER A CA 1
ATOM 859 C C . SER A 1 117 ? 0.616 13.164 -35.749 1.00 32.09 117 SER A C 1
ATOM 861 O O . SER A 1 117 ? 1.257 12.167 -36.087 1.00 32.09 117 SER A O 1
ATOM 863 N N . THR A 1 118 ? -0.361 13.127 -34.850 1.00 40.25 118 THR A N 1
ATOM 864 C CA . THR A 1 118 ? -0.991 11.909 -34.344 1.00 40.25 118 THR A CA 1
ATOM 865 C C . THR A 1 118 ? -1.730 11.222 -35.493 1.00 40.25 118 THR A C 1
ATOM 867 O O . THR A 1 118 ? -2.951 11.274 -35.626 1.00 40.25 118 THR A O 1
ATOM 870 N N . GLY A 1 119 ? -0.962 10.599 -36.386 1.00 30.16 119 GLY A N 1
ATOM 871 C CA . GLY A 1 119 ? -1.472 9.632 -37.337 1.00 30.16 119 GLY A CA 1
ATOM 872 C C . GLY A 1 119 ? -2.078 8.506 -36.521 1.00 30.16 119 GLY A C 1
ATOM 873 O O . GLY A 1 119 ? -1.362 7.749 -35.874 1.00 30.16 119 GLY A O 1
ATOM 874 N N . ARG A 1 120 ? -3.410 8.464 -36.490 1.00 34.75 120 ARG A N 1
ATOM 875 C CA . ARG A 1 120 ? -4.211 7.435 -35.835 1.00 34.75 120 ARG A CA 1
ATOM 876 C C . ARG A 1 120 ? -3.889 6.087 -36.488 1.00 34.75 120 ARG A C 1
ATOM 878 O O . ARG A 1 120 ? -4.547 5.692 -37.450 1.00 34.75 120 ARG A O 1
ATOM 885 N N . TRP A 1 121 ? -2.875 5.399 -35.973 1.00 35.84 121 TRP A N 1
ATOM 886 C CA . TRP A 1 121 ? -2.643 3.989 -36.248 1.00 35.84 121 TRP A CA 1
ATOM 887 C C . TRP A 1 121 ? -3.835 3.221 -35.683 1.00 35.84 121 TRP A C 1
ATOM 889 O O . TRP A 1 121 ? -4.142 3.284 -34.494 1.00 35.84 121 TRP A O 1
ATOM 899 N N . ARG A 1 122 ? -4.594 2.577 -36.570 1.00 32.03 122 ARG A N 1
ATOM 900 C CA . ARG A 1 122 ? -5.701 1.712 -36.170 1.00 32.03 122 ARG A CA 1
ATOM 901 C C . ARG A 1 122 ? -5.099 0.491 -35.480 1.00 32.03 122 ARG A C 1
ATOM 903 O O . ARG A 1 122 ? -4.466 -0.325 -36.140 1.00 32.03 122 ARG A O 1
ATOM 910 N N . HIS A 1 123 ? -5.320 0.378 -34.173 1.00 34.53 123 HIS A N 1
ATOM 911 C CA . HIS A 1 123 ? -5.128 -0.857 -33.421 1.00 34.53 123 HIS A CA 1
ATOM 912 C C . HIS A 1 123 ? -5.948 -1.970 -34.084 1.00 34.53 123 HIS A C 1
ATOM 914 O O . HIS A 1 123 ? -7.175 -1.941 -34.043 1.00 34.53 123 HIS A O 1
ATOM 920 N N . ASN A 1 124 ? -5.276 -2.917 -34.733 1.00 34.84 124 ASN A N 1
ATOM 921 C CA . ASN A 1 124 ? -5.882 -4.156 -35.198 1.00 34.84 124 ASN A CA 1
ATOM 922 C C . ASN A 1 124 ? -4.831 -5.268 -35.114 1.00 34.84 124 ASN A C 1
ATOM 924 O O . ASN A 1 124 ? -3.977 -5.373 -35.986 1.00 34.84 124 ASN A O 1
ATOM 928 N N . ALA A 1 125 ? -4.897 -6.020 -34.014 1.00 34.91 125 ALA A N 1
ATOM 929 C CA . ALA A 1 125 ? -4.483 -7.411 -33.800 1.00 34.91 125 ALA A CA 1
ATOM 930 C C . ALA A 1 125 ? -4.137 -7.557 -32.312 1.00 34.91 125 ALA A C 1
ATOM 932 O O . ALA A 1 125 ? -3.139 -7.017 -31.839 1.00 34.91 125 ALA A O 1
ATOM 933 N N . GLY A 1 126 ? -5.006 -8.238 -31.563 1.00 38.59 126 GLY A N 1
ATOM 934 C CA . GLY A 1 126 ? -4.715 -8.635 -30.193 1.00 38.59 126 GLY A CA 1
ATOM 935 C C . GLY A 1 126 ? -3.540 -9.602 -30.195 1.00 38.59 126 GLY A C 1
ATOM 936 O O . GLY A 1 126 ? -3.666 -10.725 -30.679 1.00 38.59 126 GLY A O 1
ATOM 937 N N . TYR A 1 127 ? -2.403 -9.156 -29.674 1.00 36.56 127 TYR A N 1
ATOM 938 C CA . TYR A 1 127 ? -1.315 -10.053 -29.328 1.00 36.56 127 TYR A CA 1
ATOM 939 C C . TYR A 1 127 ? -1.590 -10.609 -27.929 1.00 36.56 127 TYR A C 1
ATOM 941 O O . TYR A 1 127 ? -1.899 -9.828 -27.026 1.00 36.56 127 TYR A O 1
ATOM 949 N N . PRO A 1 128 ? -1.513 -11.934 -27.728 1.00 35.25 128 PRO A N 1
ATOM 950 C CA . PRO A 1 128 ? -1.578 -12.506 -26.396 1.00 35.25 128 PRO A CA 1
ATOM 951 C C . PRO A 1 128 ? -0.367 -12.003 -25.609 1.00 35.25 128 PRO A C 1
ATOM 953 O O . PRO A 1 128 ? 0.775 -12.335 -25.926 1.00 35.25 128 PRO A O 1
ATOM 956 N N . THR A 1 129 ? -0.613 -11.170 -24.601 1.00 43.19 129 THR A N 1
ATOM 957 C CA . THR A 1 129 ? 0.376 -10.831 -23.582 1.00 43.19 129 THR A CA 1
ATOM 958 C C . THR A 1 129 ? 0.746 -12.124 -22.866 1.00 43.19 129 THR A C 1
ATOM 960 O O . THR A 1 129 ? -0.028 -12.646 -22.062 1.00 43.19 129 THR A O 1
ATOM 963 N N . LEU A 1 130 ? 1.905 -12.685 -23.208 1.00 38.00 130 LEU A N 1
ATOM 964 C CA . LEU A 1 130 ? 2.558 -13.721 -22.419 1.00 38.00 130 LEU A CA 1
ATOM 965 C C . LEU A 1 130 ? 2.991 -13.066 -21.104 1.00 38.00 130 LEU A C 1
ATOM 967 O O . LEU A 1 130 ? 4.112 -12.585 -20.995 1.00 38.00 130 LEU A O 1
ATOM 971 N N . ASN A 1 131 ? 2.084 -12.995 -20.131 1.00 40.72 131 ASN A N 1
ATOM 972 C CA . ASN A 1 131 ? 2.444 -12.618 -18.769 1.00 40.72 131 ASN A CA 1
ATOM 973 C C . ASN A 1 131 ? 3.260 -13.777 -18.169 1.00 40.72 131 ASN A C 1
ATOM 975 O O . ASN A 1 131 ? 2.736 -14.893 -18.080 1.00 40.72 131 ASN A O 1
ATOM 979 N N . PRO A 1 132 ? 4.532 -13.571 -17.787 1.00 41.84 132 PRO A N 1
ATOM 980 C CA . PRO A 1 132 ? 5.302 -14.583 -17.083 1.00 41.84 132 PRO A CA 1
ATOM 981 C C . PRO A 1 132 ? 4.800 -14.717 -15.627 1.00 41.84 132 PRO A C 1
ATOM 983 O O . PRO A 1 132 ? 4.084 -13.842 -15.133 1.00 41.84 132 PRO A O 1
ATOM 986 N N . PRO A 1 133 ? 5.193 -15.780 -14.897 1.00 47.72 133 PRO A N 1
ATOM 987 C CA . PRO A 1 133 ? 4.809 -16.050 -13.498 1.00 47.72 133 PRO A CA 1
ATOM 988 C C . PRO A 1 133 ? 5.186 -14.964 -12.462 1.00 47.72 133 PRO A C 1
ATOM 990 O O . PRO A 1 133 ? 4.952 -15.141 -11.269 1.00 47.72 133 PRO A O 1
ATOM 993 N N . GLU A 1 134 ? 5.736 -13.825 -12.884 1.00 49.22 134 GLU A N 1
ATOM 994 C CA . GLU A 1 134 ? 6.074 -12.682 -12.031 1.00 49.22 134 GLU A CA 1
ATOM 995 C C . GLU A 1 134 ? 4.838 -11.929 -11.510 1.00 49.22 134 GLU A C 1
ATOM 997 O O . GLU A 1 134 ? 4.878 -11.360 -10.418 1.00 49.22 134 GLU A O 1
ATOM 1002 N N . GLN A 1 135 ? 3.707 -12.010 -12.223 1.00 49.56 135 GLN A N 1
ATOM 1003 C CA . GLN A 1 135 ? 2.419 -11.489 -11.747 1.00 49.56 135 GLN A CA 1
ATOM 1004 C C . GLN A 1 135 ? 2.010 -12.149 -10.419 1.00 49.56 135 GLN A C 1
ATOM 1006 O O . GLN A 1 135 ? 1.568 -11.472 -9.500 1.00 49.56 135 GLN A O 1
ATOM 1011 N N . SER A 1 136 ? 2.286 -13.452 -10.274 1.00 49.28 136 SER A N 1
ATOM 1012 C CA . SER A 1 136 ? 1.961 -14.213 -9.065 1.00 49.28 136 SER A CA 1
ATOM 1013 C C . SER A 1 136 ? 2.802 -13.801 -7.852 1.00 49.28 136 SER A C 1
ATOM 1015 O O . SER A 1 136 ? 2.373 -14.048 -6.734 1.00 49.28 136 SER A O 1
ATOM 1017 N N . ARG A 1 137 ? 3.973 -13.166 -8.041 1.00 53.25 137 ARG A N 1
ATOM 1018 C CA . ARG A 1 137 ? 4.728 -12.534 -6.940 1.00 53.25 137 ARG A CA 1
ATOM 1019 C C . ARG A 1 137 ? 4.207 -11.141 -6.608 1.00 53.25 137 ARG A C 1
ATOM 1021 O O . ARG A 1 137 ? 4.257 -10.770 -5.445 1.00 53.25 137 ARG A O 1
ATOM 1028 N N . LYS A 1 138 ? 3.706 -10.384 -7.593 1.00 50.16 138 LYS A N 1
ATOM 1029 C CA . LYS A 1 138 ? 3.016 -9.104 -7.349 1.00 50.16 138 LYS A CA 1
ATOM 1030 C C . LYS A 1 138 ? 1.713 -9.308 -6.570 1.00 50.16 138 LYS A C 1
ATOM 1032 O O . LYS A 1 138 ? 1.436 -8.522 -5.672 1.00 50.16 138 LYS A O 1
ATOM 1037 N N . ASP A 1 139 ? 0.991 -10.392 -6.844 1.00 49.16 139 ASP A N 1
ATOM 1038 C CA . ASP A 1 139 ? -0.239 -10.742 -6.122 1.00 49.16 139 ASP A CA 1
ATOM 1039 C C . ASP A 1 139 ? 0.042 -11.214 -4.679 1.00 49.16 139 ASP A C 1
ATOM 1041 O O . ASP A 1 139 ? -0.727 -10.905 -3.776 1.00 49.16 139 ASP A O 1
ATOM 1045 N N . ASP A 1 140 ? 1.182 -11.873 -4.434 1.00 50.91 140 ASP A N 1
ATOM 1046 C CA . ASP A 1 140 ? 1.634 -12.272 -3.084 1.00 50.91 140 ASP A CA 1
ATOM 1047 C C . ASP A 1 140 ? 2.250 -11.101 -2.280 1.00 50.91 140 ASP A C 1
ATOM 1049 O O . ASP A 1 140 ? 2.372 -11.164 -1.054 1.00 50.91 140 ASP A O 1
ATOM 1053 N N . LEU A 1 141 ? 2.654 -10.025 -2.968 1.00 51.25 141 LEU A N 1
ATOM 1054 C CA . LEU A 1 141 ? 3.267 -8.827 -2.378 1.00 51.25 141 LEU A CA 1
ATOM 1055 C C . LEU A 1 141 ? 2.248 -7.785 -1.917 1.00 51.25 141 LEU A C 1
ATOM 1057 O O . LEU A 1 141 ? 2.557 -7.021 -1.007 1.00 51.25 141 LEU A O 1
ATOM 1061 N N . MET A 1 142 ? 1.037 -7.781 -2.474 1.00 56.00 142 MET A N 1
ATOM 1062 C CA . MET A 1 142 ? -0.053 -6.919 -2.007 1.00 56.00 142 MET A CA 1
ATOM 1063 C C . MET A 1 142 ? -0.848 -7.649 -0.920 1.00 56.00 142 MET A C 1
ATOM 1065 O O . MET A 1 142 ? -2.060 -7.850 -1.028 1.00 56.00 142 MET A O 1
ATOM 1069 N N . ARG A 1 143 ? -0.152 -8.123 0.126 1.00 65.69 143 ARG A N 1
ATOM 1070 C CA . ARG A 1 143 ? -0.829 -8.524 1.362 1.00 65.69 143 ARG A CA 1
ATOM 1071 C C . ARG A 1 143 ? -1.545 -7.297 1.878 1.00 65.69 143 ARG A C 1
ATOM 1073 O O . ARG A 1 143 ? -0.894 -6.372 2.363 1.00 65.69 143 ARG A O 1
ATOM 1080 N N . ARG A 1 144 ? -2.871 -7.307 1.768 1.00 84.75 144 ARG A N 1
ATOM 1081 C CA . ARG A 1 144 ? -3.653 -6.141 2.129 1.00 84.75 144 ARG A CA 1
ATOM 1082 C C . ARG A 1 144 ? -3.692 -5.978 3.629 1.00 84.75 144 ARG A C 1
ATOM 1084 O O . ARG A 1 144 ? -4.497 -6.603 4.307 1.00 84.75 144 ARG A O 1
ATOM 1091 N N . ILE A 1 145 ? -2.774 -5.188 4.167 1.00 91.44 145 ILE A N 1
ATOM 1092 C CA . ILE A 1 145 ? -2.793 -4.815 5.574 1.00 91.44 145 ILE A CA 1
ATOM 1093 C C . ILE A 1 145 ? -3.686 -3.590 5.676 1.00 91.44 145 ILE A C 1
ATOM 1095 O O . ILE A 1 145 ? -3.322 -2.504 5.237 1.00 91.44 145 ILE A O 1
ATOM 1099 N N . SER A 1 146 ? -4.861 -3.759 6.272 1.00 94.00 146 SER A N 1
ATOM 1100 C CA . SER A 1 146 ? -5.828 -2.675 6.413 1.00 94.00 146 SER A CA 1
ATOM 1101 C C . SER A 1 146 ? -6.116 -2.383 7.872 1.00 94.00 146 SER A C 1
ATOM 1103 O O . SER A 1 146 ? -6.231 -3.281 8.712 1.00 94.00 146 SER A O 1
ATOM 1105 N N . ALA A 1 147 ? -6.248 -1.096 8.175 1.00 95.62 147 ALA A N 1
ATOM 1106 C CA . ALA A 1 147 ? -6.623 -0.643 9.497 1.00 95.62 147 ALA A CA 1
ATOM 1107 C C . ALA A 1 147 ? -8.096 -0.940 9.773 1.00 95.62 147 ALA A C 1
ATOM 1109 O O . ALA A 1 147 ? -8.973 -0.532 9.017 1.00 95.62 147 ALA A O 1
ATOM 1110 N N . LEU A 1 148 ? -8.366 -1.602 10.895 1.00 97.06 148 LEU A N 1
ATOM 1111 C CA . LEU A 1 148 ? -9.692 -1.694 11.485 1.00 97.06 148 LEU A CA 1
ATOM 1112 C C . LEU A 1 148 ? -9.709 -0.831 12.748 1.00 97.06 148 LEU A C 1
ATOM 1114 O O . LEU A 1 148 ? -9.171 -1.202 13.797 1.00 97.06 148 LEU A O 1
ATOM 1118 N N . ARG A 1 149 ? -10.290 0.365 12.635 1.00 97.06 149 ARG A N 1
ATOM 1119 C CA . ARG A 1 149 ? -10.320 1.353 13.718 1.00 97.06 149 ARG A CA 1
ATOM 1120 C C . ARG A 1 149 ? -11.502 1.144 14.647 1.00 97.06 149 ARG A C 1
ATOM 1122 O O . ARG A 1 149 ? -12.627 0.892 14.215 1.00 97.06 149 ARG A O 1
ATOM 1129 N N . LEU A 1 150 ? -11.266 1.356 15.933 1.00 97.56 150 LEU A N 1
ATOM 1130 C CA . LEU A 1 150 ? -12.334 1.534 16.904 1.00 97.56 150 LEU A CA 1
ATOM 1131 C C . LEU A 1 150 ? -13.020 2.881 16.647 1.00 97.56 150 LEU A C 1
ATOM 1133 O O . LEU A 1 150 ? -12.371 3.890 16.371 1.00 97.56 150 LEU A O 1
ATOM 1137 N N . GLY A 1 151 ? -14.346 2.883 16.701 1.00 96.56 151 GLY A N 1
ATOM 1138 C CA . GLY A 1 151 ? -15.196 3.995 16.288 1.00 96.56 151 GLY A CA 1
ATOM 1139 C C . GLY A 1 151 ? -15.466 4.063 14.781 1.00 96.56 151 GLY A C 1
ATOM 1140 O O . GLY A 1 151 ? -16.298 4.875 14.376 1.00 96.56 151 GLY A O 1
ATOM 1141 N N . SER A 1 152 ? -14.830 3.216 13.957 1.00 96.88 152 SER A N 1
ATOM 1142 C CA . SER A 1 152 ? -15.124 3.151 12.518 1.00 96.88 152 SER A CA 1
ATOM 1143 C C . SER A 1 152 ? -16.571 2.737 12.263 1.00 96.88 152 SER A C 1
ATOM 1145 O O . SER A 1 152 ? -17.215 2.061 13.075 1.00 96.88 152 SER A O 1
ATOM 1147 N N . ARG A 1 153 ? -17.111 3.164 11.120 1.00 97.75 153 ARG A N 1
ATOM 1148 C CA . ARG A 1 153 ? -18.509 2.913 10.773 1.00 97.75 153 ARG A CA 1
ATOM 1149 C C . ARG A 1 153 ? -18.688 1.487 10.264 1.00 97.75 153 ARG A C 1
ATOM 1151 O O . ARG A 1 153 ? -18.180 1.150 9.201 1.00 97.75 153 ARG A O 1
ATOM 1158 N N . ALA A 1 154 ? -19.496 0.690 10.950 1.00 98.12 154 ALA A N 1
ATOM 1159 C CA . ALA A 1 154 ? -19.961 -0.590 10.429 1.00 98.12 154 ALA A CA 1
ATOM 1160 C C . ALA A 1 154 ? -21.146 -0.367 9.480 1.00 98.12 154 ALA A C 1
ATOM 1162 O O . ALA A 1 154 ? -22.093 0.332 9.847 1.00 98.12 154 ALA A O 1
ATOM 1163 N N . ARG A 1 155 ? -21.106 -0.930 8.271 1.00 97.88 155 ARG A N 1
ATOM 1164 C CA . ARG A 1 155 ? -22.168 -0.853 7.254 1.00 97.88 155 ARG A CA 1
ATOM 1165 C C . ARG A 1 155 ? -22.692 -2.246 6.931 1.00 97.88 155 ARG A C 1
ATOM 1167 O O . ARG A 1 155 ? -21.911 -3.183 6.835 1.00 97.88 155 ARG A O 1
ATOM 1174 N N . PHE A 1 156 ? -23.999 -2.347 6.739 1.00 98.12 156 PHE A N 1
ATOM 1175 C CA . PHE A 1 156 ? -24.707 -3.592 6.440 1.00 98.12 156 PHE A CA 1
ATOM 1176 C C . PHE A 1 156 ? -25.425 -3.472 5.093 1.00 98.12 156 PHE A C 1
ATOM 1178 O O . PHE A 1 156 ? -25.632 -2.362 4.590 1.00 98.12 156 PHE A O 1
ATOM 1185 N N . GLU A 1 157 ? -25.829 -4.604 4.517 1.00 97.62 157 GLU A N 1
ATOM 1186 C CA . GLU A 1 157 ? -26.483 -4.659 3.200 1.00 97.62 157 GLU A CA 1
ATOM 1187 C C . GLU A 1 157 ? -27.769 -3.810 3.137 1.00 97.62 157 GLU A C 1
ATOM 1189 O O . GLU A 1 157 ? -28.038 -3.107 2.160 1.00 97.62 157 GLU A O 1
ATOM 1194 N N . ASP A 1 158 ? -28.529 -3.786 4.232 1.00 97.25 158 ASP A N 1
ATOM 1195 C CA . ASP A 1 158 ? -29.772 -3.024 4.391 1.00 97.25 158 ASP A CA 1
ATOM 1196 C C . ASP A 1 158 ? -29.551 -1.524 4.670 1.00 97.25 158 ASP A C 1
ATOM 1198 O O . ASP A 1 158 ? -30.487 -0.807 5.032 1.00 97.25 158 ASP A O 1
ATOM 1202 N N . ARG A 1 159 ? -28.319 -1.029 4.472 1.00 95.56 159 ARG A N 1
ATOM 1203 C CA . ARG A 1 159 ? -27.878 0.360 4.703 1.00 95.56 159 ARG A CA 1
ATOM 1204 C C . ARG A 1 159 ? -27.968 0.818 6.155 1.00 95.56 159 ARG A C 1
ATOM 1206 O O . ARG A 1 159 ? -27.773 2.007 6.429 1.00 95.56 159 ARG A O 1
ATOM 1213 N N . TRP A 1 160 ? -28.231 -0.091 7.087 1.00 96.25 160 TRP A N 1
ATOM 1214 C CA . TRP A 1 160 ? -28.073 0.207 8.498 1.00 96.25 160 TRP A CA 1
ATOM 1215 C C . TRP A 1 160 ? -26.592 0.454 8.808 1.00 96.25 160 TRP A C 1
ATOM 1217 O O . TRP A 1 160 ? -25.697 -0.083 8.144 1.00 96.25 160 TRP A O 1
ATOM 1227 N N . SER A 1 161 ? -26.317 1.293 9.809 1.00 96.19 161 SER A N 1
ATOM 1228 C CA . SER A 1 161 ? -24.945 1.551 10.237 1.00 96.19 161 SER A CA 1
ATOM 1229 C C . SER A 1 161 ? -24.777 1.567 11.746 1.00 96.19 161 SER A C 1
ATOM 1231 O O . SER A 1 161 ? -25.577 2.192 12.440 1.00 96.19 161 SER A O 1
ATOM 1233 N N . GLY A 1 162 ? -23.685 0.964 12.204 1.00 97.25 162 GLY A N 1
ATOM 1234 C CA . GLY A 1 162 ? -23.227 0.973 13.590 1.00 97.25 162 GLY A CA 1
ATOM 1235 C C . GLY A 1 162 ? -21.790 1.473 13.698 1.00 97.25 162 GLY A C 1
ATOM 1236 O O . GLY A 1 162 ? -21.248 2.068 12.763 1.00 97.25 162 GLY A O 1
ATOM 1237 N N . THR A 1 163 ? -21.164 1.205 14.835 1.00 97.69 163 THR A N 1
ATOM 1238 C CA . THR A 1 16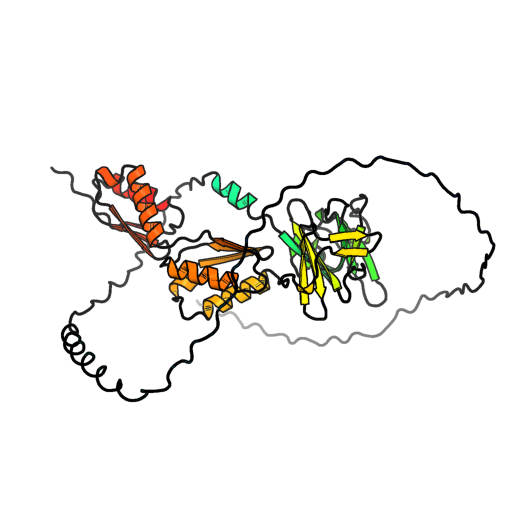3 ? -19.769 1.555 15.119 1.00 97.69 163 THR A CA 1
ATOM 1239 C C . THR A 1 163 ? -19.011 0.351 15.649 1.00 97.69 163 THR A C 1
ATOM 1241 O O . THR A 1 163 ? -19.532 -0.373 16.497 1.00 97.69 163 THR A O 1
ATOM 1244 N N . VAL A 1 164 ? -17.778 0.151 15.192 1.00 98.25 164 VAL A N 1
ATOM 1245 C CA . VAL A 1 164 ? -16.875 -0.869 15.742 1.00 98.25 164 VAL A CA 1
ATOM 1246 C C . VAL A 1 164 ? -16.413 -0.430 17.128 1.00 98.25 164 VAL A C 1
ATOM 1248 O O . VAL A 1 164 ? -15.844 0.648 17.268 1.00 98.25 164 VAL A O 1
ATOM 1251 N N . THR A 1 165 ? -16.642 -1.236 18.159 1.00 98.12 165 THR A N 1
ATOM 1252 C CA . THR A 1 165 ? -16.294 -0.877 19.549 1.00 98.12 165 THR A CA 1
ATOM 1253 C C . THR A 1 165 ? -15.205 -1.745 20.151 1.00 98.12 165 THR A C 1
ATOM 1255 O O . THR A 1 165 ? -14.470 -1.277 21.022 1.00 98.12 165 THR A O 1
ATOM 1258 N N . ALA A 1 166 ? -15.053 -2.970 19.656 1.00 98.12 166 ALA A N 1
ATOM 1259 C CA . ALA A 1 166 ? -13.953 -3.850 20.009 1.00 98.12 166 ALA A CA 1
ATOM 1260 C C . ALA A 1 166 ? -13.629 -4.819 18.866 1.00 98.12 166 ALA A C 1
ATOM 1262 O O . ALA A 1 166 ? -14.463 -5.088 18.000 1.00 98.12 166 ALA A O 1
ATOM 1263 N N . ILE A 1 167 ? -12.419 -5.363 18.902 1.00 98.44 167 ILE A N 1
ATOM 1264 C CA . ILE A 1 167 ? -11.953 -6.448 18.036 1.00 98.44 167 ILE A CA 1
ATOM 1265 C C . ILE A 1 167 ? -11.610 -7.617 18.957 1.00 98.44 167 ILE A C 1
ATOM 1267 O O . ILE A 1 167 ? -10.905 -7.432 19.944 1.00 98.44 167 ILE A O 1
ATOM 1271 N N . GLU A 1 168 ? -12.127 -8.810 18.692 1.00 98.19 168 GLU A N 1
ATOM 1272 C CA . GLU A 1 168 ? -11.762 -10.004 19.452 1.00 98.19 168 GLU A CA 1
ATOM 1273 C C . GLU A 1 168 ? -10.579 -10.703 18.792 1.00 98.19 168 GLU A C 1
ATOM 1275 O O . GLU A 1 168 ? -10.652 -11.080 17.620 1.00 98.19 168 GLU A O 1
ATOM 1280 N N . ILE A 1 169 ? -9.510 -10.888 19.565 1.00 98.06 169 ILE A N 1
ATOM 1281 C CA . ILE A 1 169 ? -8.258 -11.488 19.106 1.00 98.06 169 ILE A CA 1
ATOM 1282 C C . ILE A 1 169 ? -7.917 -12.764 19.875 1.00 98.06 169 ILE A C 1
ATOM 1284 O O . ILE A 1 169 ? -8.164 -12.858 21.079 1.00 98.06 169 ILE A O 1
ATOM 1288 N N . THR A 1 170 ? -7.364 -13.755 19.182 1.00 97.62 170 THR A N 1
ATOM 1289 C CA . THR A 1 170 ? -6.854 -14.996 19.790 1.00 97.62 170 THR A CA 1
ATOM 1290 C C . THR A 1 170 ? -5.479 -14.783 20.433 1.00 97.62 170 THR A C 1
ATOM 1292 O O . THR A 1 170 ? -4.895 -13.701 20.351 1.00 97.62 170 THR A O 1
ATOM 1295 N N . GLU A 1 171 ? -4.939 -15.820 21.080 1.00 95.94 171 GLU A N 1
ATOM 1296 C CA . GLU A 1 171 ? -3.576 -15.783 21.638 1.00 95.94 171 GLU A CA 1
ATOM 1297 C C . GLU A 1 171 ? -2.494 -15.677 20.550 1.00 95.94 171 GLU A C 1
ATOM 1299 O O . GLU A 1 171 ? -1.451 -15.071 20.783 1.00 95.94 171 GLU A O 1
ATOM 1304 N N . ASP A 1 172 ? -2.790 -16.159 19.340 1.00 97.00 172 ASP A N 1
ATOM 1305 C CA . ASP A 1 172 ? -1.923 -16.066 18.159 1.00 97.00 172 ASP A CA 1
ATOM 1306 C C . ASP A 1 172 ? -2.156 -14.778 17.348 1.00 97.00 172 ASP A C 1
ATOM 1308 O O . ASP A 1 172 ? -1.905 -14.754 16.137 1.00 97.00 172 ASP A O 1
ATOM 1312 N N . TRP A 1 173 ? -2.693 -13.732 17.990 1.00 97.69 173 TRP A N 1
ATOM 1313 C CA . TRP A 1 173 ? -2.990 -12.426 17.390 1.00 97.69 173 TRP A CA 1
ATOM 1314 C C . TRP A 1 173 ? -3.844 -12.499 16.116 1.00 97.69 173 TRP A C 1
ATOM 1316 O O . TRP A 1 173 ? -3.654 -11.725 15.184 1.00 97.69 173 TRP A O 1
ATOM 1326 N N . GLU A 1 174 ? -4.798 -13.423 16.054 1.00 97.88 174 GLU A N 1
ATOM 1327 C CA . GLU A 1 174 ? -5.755 -13.510 14.948 1.00 97.88 174 GLU A CA 1
ATOM 1328 C C . GLU A 1 174 ? -7.040 -12.771 15.297 1.00 97.88 174 GLU A C 1
ATOM 1330 O O . GLU A 1 174 ? -7.636 -13.039 16.341 1.00 97.88 174 GLU A O 1
ATOM 1335 N N . ALA A 1 175 ? -7.470 -11.849 14.440 1.00 97.94 175 ALA A N 1
ATOM 1336 C CA . ALA A 1 175 ? -8.733 -11.145 14.596 1.00 97.94 175 ALA A CA 1
ATOM 1337 C C . ALA A 1 175 ? -9.884 -12.037 14.120 1.00 97.94 175 ALA A C 1
ATOM 1339 O O . ALA A 1 175 ? -10.038 -12.305 12.932 1.00 97.94 175 ALA A O 1
ATOM 1340 N N . VAL A 1 176 ? -10.703 -12.499 15.061 1.00 98.12 176 VAL A N 1
ATOM 1341 C CA . VAL A 1 176 ? -11.736 -13.509 14.786 1.00 98.12 176 VAL A CA 1
ATOM 1342 C C . VAL A 1 176 ? -13.134 -12.920 14.742 1.00 98.12 176 VAL A C 1
ATOM 1344 O O . VAL A 1 176 ? -13.923 -13.280 13.870 1.00 98.12 176 VAL A O 1
ATOM 1347 N N . ASN A 1 177 ? -13.439 -11.977 15.636 1.00 98.38 177 ASN A N 1
ATOM 1348 C CA . ASN A 1 177 ? -14.726 -11.293 15.665 1.00 98.38 177 ASN A CA 1
ATOM 1349 C C . ASN A 1 177 ? -14.540 -9.776 15.749 1.00 98.38 177 ASN A C 1
ATOM 1351 O O . ASN A 1 177 ? -13.573 -9.271 16.318 1.00 98.38 177 ASN A O 1
ATOM 1355 N N . VAL A 1 178 ? -15.524 -9.046 15.240 1.00 98.19 178 VAL A N 1
ATOM 1356 C CA . VAL A 1 178 ? -15.680 -7.602 15.396 1.00 98.19 178 VAL A CA 1
ATOM 1357 C C . VAL A 1 178 ? -16.932 -7.352 16.225 1.00 98.19 178 VAL A C 1
ATOM 1359 O O . VAL A 1 178 ? -17.997 -7.911 15.952 1.00 98.19 178 VAL A O 1
ATOM 1362 N N . VAL A 1 179 ? -16.813 -6.514 17.250 1.00 98.25 179 VAL A N 1
ATOM 1363 C CA . VAL A 1 179 ? -17.950 -6.090 18.065 1.00 98.25 179 VAL A CA 1
ATOM 1364 C C . VAL A 1 179 ? -18.493 -4.795 17.486 1.00 98.25 179 VAL A C 1
ATOM 1366 O O . VAL A 1 179 ? -17.803 -3.774 17.456 1.00 98.25 179 VAL A O 1
ATOM 1369 N N . VAL A 1 180 ? -19.737 -4.845 17.021 1.00 98.12 180 VAL A N 1
ATOM 1370 C CA . VAL A 1 180 ? -20.446 -3.699 16.457 1.00 98.12 180 VAL A CA 1
ATOM 1371 C C . VAL A 1 180 ? -21.525 -3.262 17.435 1.00 98.12 180 VAL A C 1
ATOM 1373 O O . VAL A 1 180 ? -22.357 -4.061 17.860 1.00 98.12 180 VAL A O 1
ATOM 1376 N N . GLU A 1 181 ? -21.527 -1.983 17.780 1.00 97.69 181 GLU A N 1
ATOM 1377 C CA . GLU A 1 181 ? -22.594 -1.343 18.545 1.00 97.69 181 GLU A CA 1
ATOM 1378 C C . GLU A 1 181 ? -23.497 -0.543 17.603 1.00 97.69 181 GLU A C 1
ATOM 1380 O O . GLU A 1 181 ? -23.031 0.097 16.658 1.00 97.69 181 GLU A O 1
ATOM 1385 N N . GLY A 1 182 ? -24.798 -0.530 17.874 1.00 94.75 182 GLY A N 1
ATOM 1386 C CA . GLY A 1 182 ? -25.668 0.502 17.329 1.00 94.75 182 GLY A CA 1
ATOM 1387 C C . GLY A 1 182 ? -26.965 0.673 18.096 1.00 94.75 182 GLY A C 1
ATOM 1388 O O . GLY A 1 182 ? -27.183 0.068 19.145 1.00 94.75 182 GLY A O 1
ATOM 1389 N N . GLY A 1 183 ? -27.803 1.559 17.563 1.00 90.62 183 GLY A N 1
ATOM 1390 C CA . GLY A 1 183 ? -29.037 2.013 18.191 1.00 90.62 183 GLY A CA 1
ATOM 1391 C C . GLY A 1 183 ? -29.022 3.510 18.512 1.00 90.62 183 GLY A C 1
ATOM 1392 O O . GLY A 1 183 ? -28.100 4.238 18.145 1.00 90.62 183 GLY A O 1
ATOM 1393 N N . PHE A 1 184 ? -30.092 3.993 19.146 1.00 86.19 184 PHE A N 1
ATOM 1394 C CA . PHE A 1 184 ? -30.337 5.420 19.374 1.00 86.19 184 PHE A CA 1
ATOM 1395 C C . PHE A 1 184 ? -30.460 5.726 20.870 1.00 86.19 184 PHE A C 1
ATOM 1397 O O . PHE A 1 184 ? -31.282 5.113 21.548 1.00 86.19 184 PHE A O 1
ATOM 1404 N N . LEU A 1 185 ? -29.657 6.691 21.344 1.00 81.75 185 LEU A N 1
ATOM 1405 C CA . LEU A 1 185 ? -29.566 7.331 22.675 1.00 81.75 185 LEU A CA 1
ATOM 1406 C C . LEU A 1 185 ? -29.745 6.467 23.943 1.00 81.75 185 LEU A C 1
ATOM 1408 O O . LEU A 1 185 ? -28.867 6.482 24.799 1.00 81.75 185 LEU A O 1
ATOM 1412 N N . PHE A 1 186 ? -30.847 5.737 24.088 1.00 89.12 186 PHE A N 1
ATOM 1413 C CA . PHE A 1 186 ? -31.176 4.925 25.267 1.00 89.12 186 PHE A CA 1
ATOM 1414 C C . PHE A 1 186 ? -31.171 3.415 24.995 1.00 89.12 186 PHE A C 1
ATOM 1416 O O . PHE A 1 186 ? -31.216 2.627 25.933 1.00 89.12 186 PHE A O 1
ATOM 1423 N N . TRP A 1 187 ? -31.104 3.009 23.726 1.00 90.12 187 TRP A N 1
ATOM 1424 C CA . TRP A 1 187 ? -31.185 1.614 23.298 1.00 90.12 187 TRP A CA 1
ATOM 1425 C C . TRP A 1 187 ? -29.909 1.293 22.536 1.00 90.12 187 TRP A C 1
ATOM 1427 O O . TRP A 1 187 ? -29.849 1.480 21.324 1.00 90.12 187 TRP A O 1
ATOM 1437 N N . ARG A 1 188 ? -28.862 0.903 23.266 1.00 94.44 188 ARG A N 1
ATOM 1438 C CA . ARG A 1 188 ? -27.606 0.426 22.685 1.00 94.44 188 ARG A CA 1
ATOM 1439 C C . ARG A 1 188 ? -27.641 -1.091 22.666 1.00 94.44 188 ARG A C 1
ATOM 1441 O O . ARG A 1 188 ? -27.793 -1.717 23.712 1.00 94.44 188 ARG A O 1
ATOM 1448 N N . SER A 1 189 ? -27.513 -1.663 21.482 1.00 95.75 189 SER A N 1
ATOM 1449 C CA . SER A 1 189 ? -27.329 -3.095 21.284 1.00 95.75 189 SER A CA 1
ATOM 1450 C C . SER A 1 189 ? -25.945 -3.331 20.705 1.00 95.75 189 SER A C 1
ATOM 1452 O O . SER A 1 189 ? -25.528 -2.617 19.791 1.00 95.75 189 SER A O 1
ATOM 1454 N N . SER A 1 190 ? -25.248 -4.340 21.216 1.00 97.12 190 SER A N 1
ATOM 1455 C CA . SER A 1 190 ? -23.993 -4.815 20.647 1.00 97.12 190 SER A CA 1
ATOM 1456 C C . SER A 1 190 ? -24.173 -6.209 20.060 1.00 97.12 190 SER A C 1
ATOM 1458 O O . SER A 1 190 ? -24.931 -7.030 20.576 1.00 97.12 190 SER A O 1
ATOM 1460 N N . VAL A 1 191 ? -23.471 -6.467 18.964 1.00 97.69 191 VAL A N 1
ATOM 1461 C CA . VAL A 1 191 ? -23.420 -7.766 18.300 1.00 97.69 191 VAL A CA 1
ATOM 1462 C C . VAL A 1 191 ? -21.966 -8.126 18.028 1.00 97.69 191 VAL A C 1
ATOM 1464 O O . VAL A 1 191 ? -21.153 -7.265 17.693 1.00 97.69 191 VAL A O 1
ATOM 1467 N N . ARG A 1 192 ? -21.637 -9.406 18.192 1.00 98.12 192 ARG A N 1
ATOM 1468 C CA . ARG A 1 192 ? -20.355 -9.977 17.776 1.00 98.12 192 ARG A CA 1
ATOM 1469 C C . ARG A 1 192 ? -20.544 -10.611 16.412 1.00 98.12 192 ARG A C 1
ATOM 1471 O O . ARG A 1 192 ? -21.407 -11.473 16.270 1.00 98.12 192 ARG A O 1
ATOM 1478 N N . LEU A 1 193 ? -19.749 -10.187 15.442 1.00 98.12 193 LEU A N 1
ATOM 1479 C CA . LEU A 1 193 ? -19.782 -10.717 14.086 1.00 98.12 193 LEU A CA 1
ATOM 1480 C C . LEU A 1 193 ? -18.427 -11.328 13.750 1.00 98.12 193 LEU A C 1
ATOM 1482 O O . LEU A 1 193 ? -17.414 -10.728 14.105 1.00 98.12 193 LEU A O 1
ATOM 1486 N N . PRO A 1 194 ? -18.383 -12.481 13.068 1.00 98.06 194 PRO A N 1
ATOM 1487 C CA . PRO A 1 194 ? -17.121 -13.026 12.595 1.00 98.06 194 PRO A CA 1
ATOM 1488 C C . PRO A 1 194 ? -16.486 -12.040 11.608 1.00 98.06 194 PRO A C 1
ATOM 1490 O O . PRO A 1 194 ? -17.179 -11.499 10.741 1.00 98.06 194 PRO A O 1
ATOM 1493 N N . LEU A 1 195 ? -15.174 -11.803 11.717 1.00 97.44 195 LEU A N 1
ATOM 1494 C CA . LEU A 1 195 ? -14.468 -10.909 10.790 1.00 97.44 195 LEU A CA 1
ATOM 1495 C C . LEU A 1 195 ? -14.596 -11.411 9.342 1.00 97.44 195 LEU A C 1
ATOM 1497 O O . LEU A 1 195 ? -14.741 -10.609 8.431 1.00 97.44 195 LEU A O 1
ATOM 1501 N N . SER A 1 196 ? -14.689 -12.730 9.142 1.00 96.19 196 SER A N 1
ATOM 1502 C CA . SER A 1 196 ? -14.928 -13.354 7.834 1.00 96.19 196 SER A CA 1
ATOM 1503 C C . SER A 1 196 ? -16.279 -13.008 7.187 1.00 96.19 196 SER A C 1
ATOM 1505 O O . SER A 1 196 ? -16.483 -13.331 6.021 1.00 96.19 196 SER A O 1
ATOM 1507 N N . ALA A 1 197 ? -17.229 -12.403 7.915 1.00 97.00 197 ALA A N 1
ATOM 1508 C CA . ALA A 1 197 ? -18.469 -11.877 7.330 1.00 97.00 197 ALA A CA 1
ATOM 1509 C C . ALA A 1 197 ? -18.312 -10.452 6.766 1.00 97.00 197 ALA A C 1
ATOM 1511 O O . ALA A 1 197 ? -19.222 -9.961 6.083 1.00 97.00 197 ALA A O 1
ATOM 1512 N N . ALA A 1 198 ? -17.192 -9.780 7.054 1.00 97.25 198 ALA A N 1
ATOM 1513 C CA . ALA A 1 198 ? -16.853 -8.511 6.433 1.00 97.25 198 ALA A CA 1
ATOM 1514 C C . ALA A 1 198 ? -16.460 -8.743 4.966 1.00 97.25 198 ALA A C 1
ATOM 1516 O O . ALA A 1 198 ? -15.640 -9.605 4.665 1.00 97.25 198 ALA A O 1
ATOM 1517 N N . SER A 1 199 ? -17.054 -7.982 4.048 1.00 95.12 199 SER A N 1
ATOM 1518 C CA . SER A 1 199 ? -16.664 -7.993 2.633 1.00 95.12 199 SER A CA 1
ATOM 1519 C C . SER A 1 199 ? -15.446 -7.122 2.354 1.00 95.12 199 SER A C 1
ATOM 1521 O O . SER A 1 199 ? -14.757 -7.350 1.368 1.00 95.12 199 SER A O 1
ATOM 1523 N N . ASP A 1 200 ? -15.263 -6.068 3.153 1.00 95.00 200 ASP A N 1
ATOM 1524 C CA . ASP A 1 200 ? -14.207 -5.070 2.989 1.00 95.00 200 ASP A CA 1
ATOM 1525 C C . ASP A 1 200 ? -14.083 -4.217 4.262 1.00 95.00 200 ASP A C 1
ATOM 1527 O O . ASP A 1 200 ? -15.077 -4.022 4.980 1.00 95.00 200 ASP A O 1
ATOM 1531 N N . TRP A 1 201 ? -12.897 -3.671 4.526 1.00 95.44 201 TRP A N 1
ATOM 1532 C CA . TRP A 1 201 ? -12.701 -2.650 5.552 1.00 95.44 201 TRP A CA 1
ATOM 1533 C C . TRP A 1 201 ? -11.558 -1.688 5.234 1.00 95.44 201 TRP A C 1
ATOM 1535 O O . TRP A 1 201 ? -10.542 -2.032 4.640 1.00 95.44 201 TRP A O 1
ATOM 1545 N N . THR A 1 202 ? -11.744 -0.459 5.697 1.00 92.62 202 THR A N 1
ATOM 1546 C CA . THR A 1 202 ? -10.820 0.667 5.603 1.00 92.62 202 THR A CA 1
ATOM 1547 C C . THR A 1 202 ? -10.669 1.317 6.979 1.00 92.62 202 THR A C 1
ATOM 1549 O O . THR A 1 202 ? -11.409 0.995 7.912 1.00 92.62 202 THR A O 1
ATOM 1552 N N . ASP A 1 203 ? -9.766 2.296 7.097 1.00 92.50 203 ASP A N 1
ATOM 1553 C CA . ASP A 1 203 ? -9.547 3.047 8.345 1.00 92.50 203 ASP A CA 1
ATOM 1554 C C . ASP A 1 203 ? -10.853 3.660 8.902 1.00 92.50 203 ASP A C 1
ATOM 1556 O O . ASP A 1 203 ? -11.065 3.698 10.112 1.00 92.50 203 ASP A O 1
ATOM 1560 N N . ASP A 1 204 ? -11.788 4.054 8.031 1.00 95.56 204 ASP A N 1
ATOM 1561 C CA . ASP A 1 204 ? -13.023 4.744 8.424 1.00 95.56 204 ASP A CA 1
ATOM 1562 C C . ASP A 1 204 ? -14.271 3.848 8.478 1.00 95.56 204 ASP A C 1
ATOM 1564 O O . ASP A 1 204 ? -15.302 4.244 9.045 1.00 95.56 204 ASP A O 1
ATOM 1568 N N . SER A 1 205 ? -14.240 2.649 7.886 1.00 96.75 205 SER A N 1
ATOM 1569 C CA . SER A 1 205 ? -15.430 1.795 7.829 1.00 96.75 205 SER A CA 1
ATOM 1570 C C . SER A 1 205 ? -15.153 0.315 7.615 1.00 96.75 205 SER A C 1
ATOM 1572 O O . SER A 1 205 ? -14.218 -0.051 6.922 1.00 96.75 205 SER A O 1
ATOM 1574 N N . VAL A 1 206 ? -16.054 -0.529 8.113 1.00 97.69 206 VAL A N 1
ATOM 1575 C CA . VAL A 1 206 ? -16.134 -1.961 7.794 1.00 97.69 206 VAL A CA 1
ATOM 1576 C C . VAL A 1 206 ? -17.494 -2.257 7.172 1.00 97.69 206 VAL A C 1
ATOM 1578 O O . VAL A 1 206 ? -18.518 -1.755 7.642 1.00 97.69 206 VAL A O 1
ATOM 1581 N N . THR A 1 207 ? -17.521 -3.048 6.103 1.00 97.88 207 THR A N 1
ATOM 1582 C CA . THR A 1 207 ? -18.757 -3.445 5.418 1.00 97.88 207 THR A CA 1
ATOM 1583 C C . THR A 1 207 ? -19.002 -4.931 5.622 1.00 97.88 207 THR A C 1
ATOM 1585 O O . THR A 1 207 ? -18.121 -5.743 5.367 1.00 97.88 207 THR A O 1
ATOM 1588 N N . PHE A 1 208 ? -20.205 -5.285 6.064 1.00 98.19 208 PHE A N 1
ATOM 1589 C CA . PHE A 1 208 ? -20.658 -6.658 6.252 1.00 98.19 208 PHE A CA 1
ATOM 1590 C C . PHE A 1 208 ? -21.627 -7.066 5.144 1.00 98.19 208 PHE A C 1
ATOM 1592 O O . PHE A 1 208 ? -22.459 -6.271 4.704 1.00 98.19 208 PHE A O 1
ATOM 1599 N N . THR A 1 209 ? -21.536 -8.329 4.729 1.00 96.94 209 THR A N 1
ATOM 1600 C CA . THR A 1 209 ? -22.414 -8.923 3.703 1.00 96.94 209 THR A CA 1
ATOM 1601 C C . THR A 1 209 ? -23.806 -9.285 4.216 1.00 96.94 209 THR A C 1
ATOM 1603 O O . THR A 1 209 ? -24.690 -9.562 3.417 1.00 96.94 209 THR A O 1
ATOM 1606 N N . CYS A 1 210 ? -24.017 -9.297 5.533 1.00 97.31 210 CYS A N 1
ATOM 1607 C CA . CYS A 1 210 ? -25.311 -9.589 6.136 1.00 97.31 210 CYS A CA 1
ATOM 1608 C C . CYS A 1 210 ? -26.151 -8.321 6.356 1.00 97.31 210 CYS A C 1
ATOM 1610 O O . CYS A 1 210 ? -25.651 -7.192 6.395 1.00 97.31 210 CYS A O 1
ATOM 1612 N N . THR A 1 211 ? -27.455 -8.515 6.546 1.00 98.12 211 THR A N 1
ATOM 1613 C CA . THR A 1 211 ? -28.362 -7.448 6.991 1.00 98.12 211 THR A CA 1
ATOM 1614 C C . THR A 1 211 ? -28.207 -7.188 8.489 1.00 98.12 211 THR A C 1
ATOM 1616 O O . THR A 1 211 ? -27.839 -8.080 9.260 1.00 98.12 211 THR A O 1
ATOM 1619 N N . SER A 1 212 ? -28.558 -5.984 8.948 1.00 97.25 212 SER A N 1
ATOM 1620 C CA . SER A 1 212 ? -28.565 -5.684 10.384 1.00 97.25 212 SER A CA 1
ATOM 1621 C C . SER A 1 212 ? -29.533 -6.580 11.156 1.00 97.25 212 SER A C 1
ATOM 1623 O O . SER A 1 212 ? -29.219 -7.020 12.259 1.00 97.25 212 SER A O 1
ATOM 1625 N N . ARG A 1 213 ? -30.681 -6.937 10.564 1.00 97.12 213 ARG A N 1
ATOM 1626 C CA . ARG A 1 213 ? -31.636 -7.867 11.181 1.00 97.12 213 ARG A CA 1
ATOM 1627 C C . ARG A 1 213 ? -31.006 -9.231 11.458 1.00 97.12 213 ARG A C 1
ATOM 1629 O O . ARG A 1 213 ? -31.177 -9.741 12.559 1.00 97.12 213 ARG A O 1
ATOM 1636 N N . GLN A 1 214 ? -30.271 -9.791 10.499 1.00 97.50 214 GLN A N 1
ATOM 1637 C CA . GLN A 1 214 ? -29.568 -11.066 10.678 1.00 97.50 214 GLN A CA 1
ATOM 1638 C C . GLN A 1 214 ? -28.481 -10.961 11.748 1.00 97.50 214 GLN A C 1
ATOM 1640 O O . GLN A 1 214 ? -28.372 -11.829 12.610 1.00 97.50 214 GLN A O 1
ATOM 1645 N N . ALA A 1 215 ? -27.700 -9.878 11.724 1.00 97.12 215 ALA A N 1
ATOM 1646 C CA . ALA A 1 215 ? -26.655 -9.629 12.707 1.00 97.12 215 ALA A CA 1
ATOM 1647 C C . ALA A 1 215 ? -27.226 -9.537 14.133 1.00 97.12 215 ALA A C 1
ATOM 1649 O O . ALA A 1 215 ? -26.914 -10.364 14.988 1.00 97.12 215 ALA A O 1
ATOM 1650 N N . PHE A 1 216 ? -28.109 -8.571 14.392 1.00 96.00 216 PHE A N 1
ATOM 1651 C CA . PHE A 1 216 ? -28.676 -8.328 15.724 1.00 96.00 216 PHE A CA 1
ATOM 1652 C C . PHE A 1 216 ? -29.711 -9.379 16.150 1.00 96.00 216 PHE A C 1
ATOM 1654 O O . PHE A 1 216 ? -29.992 -9.512 17.338 1.00 96.00 216 PHE A O 1
ATOM 1661 N N . GLY A 1 217 ? -30.250 -10.150 15.204 1.00 96.62 217 GLY A N 1
ATOM 1662 C CA . GLY A 1 217 ? -31.036 -11.357 15.461 1.00 96.62 217 GLY A CA 1
ATOM 1663 C C . GLY A 1 217 ? -30.192 -12.590 15.798 1.00 96.62 217 GLY A C 1
ATOM 1664 O O . GLY A 1 217 ? -30.763 -13.644 16.059 1.00 96.62 217 GLY A O 1
ATOM 1665 N N . HIS A 1 218 ? -28.857 -12.467 15.810 1.00 95.25 218 HIS A N 1
ATOM 1666 C CA . HIS A 1 218 ? -27.904 -13.557 16.047 1.00 95.25 218 HIS A CA 1
ATOM 1667 C C . HIS A 1 218 ? -28.008 -14.717 15.039 1.00 95.25 218 HIS A C 1
ATOM 1669 O O . HIS A 1 218 ? -27.666 -15.854 15.354 1.00 95.25 218 HIS A O 1
ATOM 1675 N N . GLU A 1 219 ? -28.453 -14.432 13.811 1.00 97.31 219 GLU A N 1
ATOM 1676 C CA . GLU A 1 219 ? -28.501 -15.407 12.711 1.00 97.31 219 GLU A CA 1
ATOM 1677 C C . GLU A 1 219 ? -27.108 -15.650 12.105 1.00 97.31 219 GLU A C 1
ATOM 1679 O O . GLU A 1 219 ? -26.864 -16.693 11.503 1.00 97.31 219 GLU A O 1
ATOM 1684 N N . VAL A 1 220 ? -26.181 -14.703 12.294 1.00 96.69 220 VAL A N 1
ATOM 1685 C CA . VAL A 1 220 ? -24.759 -14.852 11.956 1.00 96.69 220 VAL A CA 1
ATOM 1686 C C . VAL A 1 220 ? -23.988 -15.177 13.240 1.00 96.69 220 VAL A C 1
ATOM 1688 O O . VAL A 1 220 ? -23.768 -14.274 14.053 1.00 96.69 220 VAL A O 1
ATOM 1691 N N . PRO A 1 221 ? -23.599 -16.443 13.474 1.00 95.94 221 PRO A N 1
ATOM 1692 C CA . PRO A 1 221 ? -22.933 -16.826 14.712 1.00 95.94 221 PRO A CA 1
ATOM 1693 C C . PRO A 1 221 ? -21.498 -16.272 14.765 1.00 95.94 221 PRO A C 1
ATOM 1695 O O . PRO A 1 221 ? -20.798 -16.298 13.749 1.00 95.94 221 PRO A O 1
ATOM 1698 N N . PRO A 1 222 ? -21.023 -15.802 15.933 1.00 96.56 222 PRO A N 1
ATOM 1699 C CA . PRO A 1 222 ? -19.619 -15.446 16.109 1.00 96.56 222 PRO A CA 1
ATOM 1700 C C . PRO A 1 222 ? -18.733 -16.698 16.083 1.00 96.56 222 PRO A C 1
ATOM 1702 O O . PRO A 1 222 ? -19.184 -17.806 16.392 1.00 96.56 222 PRO A O 1
ATOM 1705 N N . VAL A 1 223 ? -17.447 -16.522 15.782 1.00 95.19 223 VAL A N 1
ATOM 1706 C CA . VAL A 1 223 ? -16.461 -17.601 15.894 1.00 95.19 223 VAL A CA 1
ATOM 1707 C C . VAL A 1 223 ? -16.271 -17.943 17.374 1.00 95.19 223 VAL A C 1
ATOM 1709 O O . VAL A 1 223 ? -15.821 -17.109 18.162 1.00 95.19 223 VAL A O 1
ATOM 1712 N N . ALA A 1 224 ? -16.624 -19.172 17.756 1.00 93.69 224 ALA A N 1
ATOM 1713 C CA . ALA A 1 224 ? -16.572 -19.667 19.132 1.00 93.69 224 ALA A CA 1
ATOM 1714 C C . ALA A 1 224 ? -15.170 -20.183 19.507 1.00 93.69 224 ALA A C 1
ATOM 1716 O O . ALA A 1 224 ? -14.990 -21.359 19.818 1.00 93.69 224 ALA A O 1
ATOM 1717 N N . VAL A 1 225 ? -14.171 -19.302 19.461 1.00 92.94 225 VAL A N 1
ATOM 1718 C CA . VAL A 1 225 ? -12.800 -19.594 19.907 1.00 92.94 225 VAL A CA 1
ATOM 1719 C C . VAL A 1 225 ? -12.451 -18.771 21.147 1.00 92.94 225 VAL A C 1
ATOM 1721 O O . VAL A 1 225 ? -13.009 -17.686 21.326 1.00 92.94 225 VAL A O 1
ATOM 1724 N N . PRO A 1 226 ? -11.540 -19.250 22.016 1.00 94.19 226 PRO A N 1
ATOM 1725 C CA . PRO A 1 226 ? -11.008 -18.441 23.105 1.00 94.19 226 PRO A CA 1
ATOM 1726 C C . PRO A 1 226 ? -10.395 -17.152 22.551 1.00 94.19 226 PRO A C 1
ATOM 1728 O O . PRO A 1 226 ? -9.362 -17.170 21.882 1.00 94.19 226 PRO A O 1
ATOM 1731 N N . SER A 1 227 ? -11.060 -16.032 22.810 1.00 95.62 227 SER A N 1
ATOM 1732 C CA . SER A 1 227 ? -10.675 -14.719 22.314 1.00 95.62 227 SER A CA 1
ATOM 1733 C C . SER A 1 227 ? -10.650 -13.707 23.455 1.00 95.62 227 SER A C 1
ATOM 1735 O O . SER A 1 227 ? -11.266 -13.886 24.512 1.00 95.62 227 SER A O 1
ATOM 1737 N N . ARG A 1 228 ? -9.898 -12.628 23.253 1.00 96.88 228 ARG A N 1
ATOM 1738 C CA . ARG A 1 228 ? -9.814 -11.489 24.162 1.00 96.88 228 ARG A CA 1
ATOM 1739 C C . ARG A 1 228 ? -10.275 -10.247 23.404 1.00 96.88 228 ARG A C 1
ATOM 1741 O O . ARG A 1 228 ? -9.714 -9.957 22.347 1.00 96.88 228 ARG A O 1
ATOM 1748 N N . PRO A 1 229 ? -11.284 -9.513 23.897 1.00 97.12 229 PRO A N 1
ATOM 1749 C CA . PRO A 1 229 ? -11.684 -8.266 23.269 1.00 97.12 229 PRO A CA 1
ATOM 1750 C C . PRO A 1 229 ? -10.627 -7.191 23.537 1.00 97.12 229 PRO A C 1
ATOM 1752 O O . PRO A 1 229 ? -10.217 -6.990 24.680 1.00 97.12 229 PRO A O 1
ATOM 1755 N N . ILE A 1 230 ? -10.224 -6.486 22.485 1.00 97.44 230 ILE A N 1
ATOM 1756 C CA . ILE A 1 230 ? -9.492 -5.225 22.559 1.00 97.44 230 ILE A CA 1
ATOM 1757 C C . ILE A 1 230 ? -10.426 -4.095 22.123 1.00 97.44 230 ILE A C 1
ATOM 1759 O O . ILE A 1 230 ? -10.865 -4.017 20.977 1.00 97.44 230 ILE A O 1
ATOM 1763 N N . GLY A 1 231 ? -10.780 -3.247 23.079 1.00 96.75 231 GLY A N 1
ATOM 1764 C CA . GLY A 1 231 ? -11.675 -2.105 22.916 1.00 96.75 231 GLY A CA 1
ATOM 1765 C C . GLY A 1 231 ? -11.034 -0.815 23.416 1.00 96.75 231 GLY A C 1
ATOM 1766 O O . GLY A 1 231 ? -9.939 -0.822 23.981 1.00 96.75 231 GLY A O 1
ATOM 1767 N N . GLY A 1 232 ? -11.724 0.311 23.234 1.00 94.81 232 GLY A N 1
ATOM 1768 C CA . GLY A 1 232 ? -11.221 1.621 23.672 1.00 94.81 232 GLY A CA 1
ATOM 1769 C C . GLY A 1 232 ? -11.079 1.740 25.196 1.00 94.81 232 GLY A C 1
ATOM 1770 O O . GLY A 1 232 ? -10.349 2.595 25.688 1.00 94.81 232 GLY A O 1
ATOM 1771 N N . ASP A 1 233 ? -11.756 0.863 25.936 1.00 95.19 233 ASP A N 1
ATOM 1772 C CA . ASP A 1 233 ? -11.730 0.720 27.391 1.00 95.19 233 ASP A CA 1
ATOM 1773 C C . ASP A 1 233 ? -10.679 -0.282 27.894 1.00 95.19 233 ASP A C 1
ATOM 1775 O O . ASP A 1 233 ? -10.471 -0.406 29.103 1.00 95.19 233 ASP A O 1
ATOM 1779 N N . THR A 1 234 ? -10.003 -0.999 26.993 1.00 96.88 234 THR A N 1
ATOM 1780 C CA . THR A 1 234 ? -8.967 -1.959 27.374 1.00 96.88 234 THR A CA 1
ATOM 1781 C C . THR A 1 234 ? -7.741 -1.204 27.895 1.00 96.88 234 THR A C 1
ATOM 1783 O O . THR A 1 234 ? -7.148 -0.413 27.154 1.00 96.88 234 THR A O 1
ATOM 1786 N N . PRO A 1 235 ? -7.340 -1.418 29.162 1.00 96.38 235 PRO A N 1
ATOM 1787 C CA . PRO A 1 235 ? -6.240 -0.671 29.752 1.00 96.38 235 PRO A CA 1
ATOM 1788 C C . PRO A 1 235 ? -4.913 -1.028 29.075 1.00 96.38 235 PRO A C 1
ATOM 1790 O O . PRO A 1 235 ? -4.604 -2.201 28.862 1.00 96.38 235 PRO A O 1
ATOM 1793 N N . ALA A 1 236 ? -4.103 -0.011 28.782 1.00 96.50 236 ALA A N 1
ATOM 1794 C CA . ALA A 1 236 ? -2.720 -0.161 28.338 1.00 96.50 236 ALA A CA 1
ATOM 1795 C C . ALA A 1 236 ? -1.759 0.195 29.484 1.00 96.50 236 ALA A C 1
ATOM 1797 O O . ALA A 1 236 ? -2.060 1.065 30.303 1.00 96.50 236 ALA A O 1
ATOM 1798 N N . SER A 1 237 ? -0.588 -0.446 29.549 1.00 96.19 237 SER A N 1
ATOM 1799 C CA . SER A 1 237 ? 0.405 -0.174 30.605 1.00 96.19 237 SER A CA 1
ATOM 1800 C C . SER A 1 237 ? 1.014 1.232 30.529 1.00 96.19 237 SER A C 1
ATOM 1802 O O . SER A 1 237 ? 1.563 1.722 31.516 1.00 96.19 237 SER A O 1
ATOM 1804 N N . ALA A 1 238 ? 0.922 1.897 29.375 1.00 94.00 238 ALA A N 1
ATOM 1805 C CA . ALA A 1 238 ? 1.423 3.250 29.192 1.00 94.00 238 ALA A CA 1
ATOM 1806 C C . ALA A 1 238 ? 0.364 4.311 29.557 1.00 94.00 238 ALA A C 1
ATOM 1808 O O . ALA A 1 238 ? -0.753 4.279 29.036 1.00 94.00 238 ALA A O 1
ATOM 1809 N N . PRO A 1 239 ? 0.704 5.304 30.397 1.00 92.19 239 PRO A N 1
ATOM 1810 C CA . PRO A 1 239 ? -0.241 6.333 30.814 1.00 92.19 239 PRO A CA 1
ATOM 1811 C C . PRO A 1 239 ? -0.652 7.239 29.646 1.00 92.19 239 PRO A C 1
ATOM 1813 O O . PRO A 1 239 ? 0.185 7.680 28.856 1.00 92.19 239 PRO A O 1
ATOM 1816 N N . GLY A 1 240 ? -1.947 7.565 29.577 1.00 91.56 240 GLY A N 1
ATOM 1817 C CA . GLY A 1 240 ? -2.507 8.455 28.551 1.00 91.56 240 GLY A CA 1
ATOM 1818 C C . GLY A 1 240 ? -2.579 7.839 27.150 1.00 91.56 240 GLY A C 1
ATOM 1819 O O . GLY A 1 240 ? -2.714 8.575 26.170 1.00 91.56 240 GLY A O 1
ATOM 1820 N N . VAL A 1 241 ? -2.462 6.514 27.063 1.00 94.56 241 VAL A N 1
ATOM 1821 C CA . VAL A 1 241 ? -2.564 5.740 25.829 1.00 94.56 241 VAL A CA 1
ATOM 1822 C C . VAL A 1 241 ? -3.804 4.849 25.911 1.00 94.56 241 VAL A C 1
ATOM 1824 O O . VAL A 1 241 ? -4.030 4.194 26.925 1.00 94.56 241 VAL A O 1
ATOM 1827 N N . SER A 1 242 ? -4.604 4.824 24.850 1.00 95.88 242 SER A N 1
ATOM 1828 C CA . SER A 1 242 ? -5.753 3.920 24.708 1.00 95.88 242 SER A CA 1
ATOM 1829 C C . SER A 1 242 ? -5.722 3.254 23.341 1.00 95.88 242 SER A C 1
ATOM 1831 O O . SER A 1 242 ? -5.107 3.771 22.410 1.00 95.88 242 SER A O 1
ATOM 1833 N N . ILE A 1 243 ? -6.357 2.095 23.206 1.00 97.12 243 ILE A N 1
ATOM 1834 C CA . ILE A 1 243 ? -6.424 1.400 21.919 1.00 97.12 243 ILE A CA 1
ATOM 1835 C C . ILE A 1 243 ? -7.346 2.183 20.988 1.00 97.12 243 ILE A C 1
ATOM 1837 O O . ILE A 1 243 ? -8.416 2.636 21.389 1.00 97.12 243 ILE A O 1
ATOM 1841 N N . ALA A 1 244 ? -6.917 2.337 19.743 1.00 97.19 244 ALA A N 1
ATOM 1842 C CA . ALA A 1 244 ? -7.664 3.000 18.684 1.00 97.19 244 ALA A CA 1
ATOM 1843 C C . ALA A 1 244 ? -7.971 2.069 17.500 1.00 97.19 244 ALA A C 1
ATOM 1845 O O . ALA A 1 244 ? -8.764 2.437 16.640 1.00 97.19 244 ALA A O 1
ATOM 1846 N N . GLY A 1 245 ? -7.370 0.880 17.432 1.00 97.44 245 GLY A N 1
ATOM 1847 C CA . GLY A 1 245 ? -7.622 -0.098 16.373 1.00 97.44 245 GLY A CA 1
ATOM 1848 C C . GLY A 1 245 ? -6.480 -1.090 16.205 1.00 97.44 245 GLY A C 1
ATOM 1849 O O . GLY A 1 245 ? -5.600 -1.192 17.060 1.00 97.44 245 GLY A O 1
ATOM 1850 N N . ALA A 1 246 ? -6.483 -1.787 15.076 1.00 97.44 246 ALA A N 1
ATOM 1851 C CA . ALA A 1 246 ? -5.451 -2.742 14.692 1.00 97.44 246 ALA A CA 1
ATOM 1852 C C . ALA A 1 246 ? -5.188 -2.679 13.179 1.00 97.44 246 ALA A C 1
ATOM 1854 O O . ALA A 1 246 ? -6.107 -2.405 12.410 1.00 97.44 246 ALA A O 1
ATOM 1855 N N . LEU A 1 247 ? -3.951 -2.951 12.761 1.00 96.25 247 LEU A N 1
ATOM 1856 C CA . LEU A 1 247 ? -3.602 -3.256 11.374 1.00 96.25 247 LEU A CA 1
ATOM 1857 C C . LEU A 1 247 ? -3.704 -4.768 11.174 1.00 96.25 247 LEU A C 1
ATOM 1859 O O . LEU A 1 247 ? -2.960 -5.530 11.800 1.00 96.25 247 LEU A O 1
ATOM 1863 N N . ILE A 1 248 ? -4.643 -5.188 10.329 1.00 96.56 248 ILE A N 1
ATOM 1864 C CA . ILE A 1 248 ? -5.004 -6.591 10.120 1.00 96.56 248 ILE A CA 1
ATOM 1865 C C . ILE A 1 248 ? -4.681 -6.963 8.678 1.00 96.56 248 ILE A C 1
ATOM 1867 O O . ILE A 1 248 ? -5.095 -6.271 7.750 1.00 96.56 248 ILE A O 1
ATOM 1871 N N . ASP A 1 249 ? -3.946 -8.053 8.503 1.00 94.31 249 ASP A N 1
ATOM 1872 C CA . ASP A 1 249 ? -3.718 -8.666 7.198 1.00 94.31 249 ASP A CA 1
ATOM 1873 C C . ASP A 1 249 ? -5.023 -9.328 6.720 1.00 94.31 249 ASP A C 1
ATOM 1875 O O . ASP A 1 249 ? -5.567 -10.208 7.386 1.00 94.31 249 ASP A O 1
ATOM 1879 N N . GLN A 1 250 ? -5.570 -8.865 5.595 1.00 92.31 250 GLN A N 1
ATOM 1880 C CA . GLN A 1 250 ? -6.856 -9.326 5.064 1.00 92.31 250 GLN A CA 1
ATOM 1881 C C . GLN A 1 250 ? -6.838 -10.807 4.656 1.00 92.31 250 GLN A C 1
ATOM 1883 O O . GLN A 1 250 ? -7.899 -11.419 4.585 1.00 92.31 250 GLN A O 1
ATOM 1888 N N . ASN A 1 251 ? -5.664 -11.392 4.394 1.00 91.94 251 ASN A N 1
ATOM 1889 C CA . ASN A 1 251 ? -5.568 -12.760 3.885 1.00 91.94 251 ASN A CA 1
ATOM 1890 C C . ASN A 1 251 ? -5.616 -13.814 4.997 1.00 91.94 251 ASN A C 1
ATOM 1892 O O . ASN A 1 251 ? -6.248 -14.856 4.834 1.00 91.94 251 ASN A O 1
ATOM 1896 N N . ASP A 1 252 ? -4.923 -13.566 6.111 1.00 94.56 252 ASP A N 1
ATOM 1897 C CA . ASP A 1 252 ? -4.798 -14.512 7.230 1.00 94.56 252 ASP A CA 1
ATOM 1898 C C . ASP A 1 252 ? -5.425 -13.997 8.537 1.00 94.56 252 ASP A C 1
ATOM 1900 O O . ASP A 1 252 ? -5.344 -14.665 9.569 1.00 94.56 252 ASP A O 1
ATOM 1904 N N . HIS A 1 253 ? -6.037 -12.809 8.501 1.00 96.31 253 HIS A N 1
ATOM 1905 C CA . HIS A 1 253 ? -6.624 -12.103 9.641 1.00 96.31 253 HIS A CA 1
ATOM 1906 C C . HIS A 1 253 ? -5.656 -11.899 10.816 1.00 96.31 253 HIS A C 1
ATOM 1908 O O . HIS A 1 253 ? -6.084 -11.628 11.945 1.00 96.31 253 HIS A O 1
ATOM 1914 N N . LYS A 1 254 ? -4.340 -12.000 10.588 1.00 97.25 254 LYS A N 1
ATOM 1915 C CA . LYS A 1 254 ? -3.349 -11.751 11.630 1.00 97.25 254 LYS A CA 1
ATOM 1916 C C . LYS A 1 254 ? -3.208 -10.258 11.858 1.00 97.25 254 LYS A C 1
ATOM 1918 O O . LYS A 1 254 ? -2.973 -9.465 10.945 1.00 97.25 254 LYS A O 1
ATOM 1923 N N . VAL A 1 255 ? -3.299 -9.881 13.124 1.00 97.50 255 VAL A N 1
ATOM 1924 C CA . VAL A 1 255 ? -2.971 -8.542 13.579 1.00 97.50 255 VAL A CA 1
ATOM 1925 C C . VAL A 1 255 ? -1.458 -8.386 13.513 1.00 97.50 255 VAL A C 1
ATOM 1927 O O . VAL A 1 255 ? -0.714 -9.119 14.162 1.00 97.50 255 VAL A O 1
ATOM 1930 N N . ARG A 1 256 ? -0.992 -7.442 12.696 1.00 96.06 256 ARG A N 1
ATOM 1931 C CA . ARG A 1 256 ? 0.437 -7.130 12.548 1.00 96.06 256 ARG A CA 1
ATOM 1932 C C . ARG A 1 256 ? 0.865 -6.063 13.545 1.00 96.06 256 ARG A C 1
ATOM 1934 O O . ARG A 1 256 ? 1.921 -6.172 14.168 1.00 96.06 256 ARG A O 1
ATOM 1941 N N . GLU A 1 257 ? 0.012 -5.061 13.737 1.00 96.50 257 GLU A N 1
ATOM 1942 C CA . GLU A 1 257 ? 0.275 -3.930 14.622 1.00 96.50 257 GLU A CA 1
ATOM 1943 C C . GLU A 1 257 ? -1.002 -3.487 15.344 1.00 96.50 257 GLU A C 1
ATOM 1945 O O . GLU A 1 257 ? -2.108 -3.579 14.808 1.00 96.50 257 GLU A O 1
ATOM 1950 N N . ILE A 1 258 ? -0.850 -2.959 16.556 1.00 97.31 258 ILE A N 1
ATOM 1951 C CA . ILE A 1 258 ? -1.926 -2.324 17.316 1.00 97.31 258 ILE A CA 1
ATOM 1952 C C . ILE A 1 258 ? -1.796 -0.813 17.191 1.00 97.31 258 ILE A C 1
ATOM 1954 O O . ILE A 1 258 ? -0.715 -0.247 17.375 1.00 97.31 258 ILE A O 1
ATOM 1958 N N . ILE A 1 259 ? -2.915 -0.154 16.904 1.00 97.00 259 ILE A N 1
ATOM 1959 C CA . ILE A 1 259 ? -2.990 1.298 16.815 1.00 97.00 259 ILE A CA 1
ATOM 1960 C C . ILE A 1 259 ? -3.450 1.820 18.168 1.00 97.00 259 ILE A C 1
ATOM 1962 O O . ILE A 1 259 ? -4.519 1.460 18.660 1.00 97.00 259 ILE A O 1
ATOM 1966 N N . PHE A 1 260 ? -2.672 2.722 18.748 1.00 96.69 260 PHE A N 1
ATOM 1967 C CA . PHE A 1 260 ? -3.012 3.405 19.982 1.00 96.69 260 PHE A CA 1
ATOM 1968 C C . PHE A 1 260 ? -3.248 4.890 19.729 1.00 96.69 260 PHE A C 1
ATOM 1970 O O . PHE A 1 260 ? -2.541 5.526 18.949 1.00 96.69 260 PHE A O 1
ATOM 1977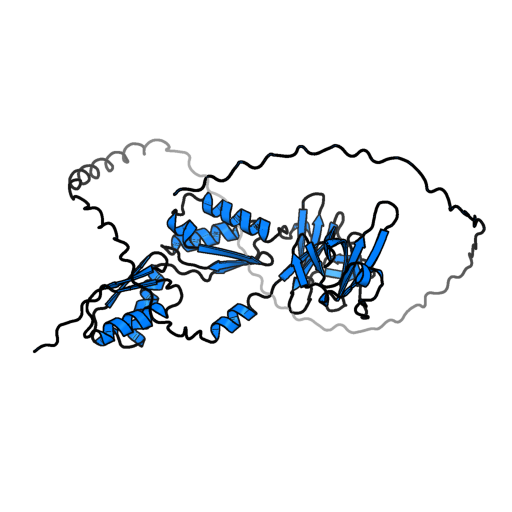 N N . SER A 1 261 ? -4.226 5.475 20.410 1.00 95.56 261 SER A N 1
ATOM 1978 C CA . SER A 1 261 ? -4.374 6.922 20.537 1.00 95.56 261 SER A CA 1
ATOM 1979 C C . SER A 1 261 ? -3.558 7.449 21.711 1.00 95.56 261 SER A C 1
ATOM 1981 O O . SER A 1 261 ? -3.545 6.871 22.797 1.00 95.56 261 SER A O 1
ATOM 1983 N N . ARG A 1 262 ? -2.910 8.588 21.489 1.00 92.62 262 ARG A N 1
ATOM 1984 C CA . ARG A 1 262 ? -2.136 9.360 22.455 1.00 92.62 262 ARG A CA 1
ATOM 1985 C C . ARG A 1 262 ? -2.639 10.802 22.420 1.00 92.62 262 ARG A C 1
ATOM 1987 O O . ARG A 1 262 ? -2.268 11.588 21.546 1.00 92.62 262 ARG A O 1
ATOM 1994 N N . GLY A 1 263 ? -3.469 11.157 23.395 1.00 88.75 263 GLY A N 1
ATOM 1995 C CA . GLY A 1 263 ? -4.135 12.460 23.425 1.00 88.75 263 GLY A CA 1
ATOM 1996 C C . GLY A 1 263 ? -5.171 12.621 22.307 1.00 88.75 263 GLY A C 1
ATOM 1997 O O . GLY A 1 263 ? -5.758 11.644 21.854 1.00 88.75 263 GLY A O 1
ATOM 1998 N N . VAL A 1 264 ? -5.414 13.866 21.886 1.00 84.62 264 VAL A N 1
ATOM 1999 C CA . VAL A 1 264 ? -6.527 14.208 20.978 1.00 84.62 264 VAL A CA 1
ATOM 2000 C C . VAL A 1 264 ? -6.229 13.873 19.513 1.00 84.62 264 VAL A C 1
ATOM 2002 O O . VAL A 1 264 ? -7.139 13.520 18.775 1.00 84.62 264 VAL A O 1
ATOM 2005 N N . THR A 1 265 ? -4.973 13.996 19.077 1.00 79.25 265 THR A N 1
ATOM 2006 C CA . THR A 1 265 ? -4.615 13.940 17.645 1.00 79.25 265 THR A CA 1
ATOM 2007 C C . THR A 1 265 ? -3.510 12.942 17.312 1.00 79.25 265 THR A C 1
ATOM 2009 O O . THR A 1 265 ? -3.227 12.704 16.140 1.00 79.25 265 THR A O 1
ATOM 2012 N N . GLY A 1 266 ? -2.849 12.372 18.319 1.00 90.62 266 GLY A N 1
ATOM 2013 C CA . GLY A 1 266 ? -1.749 11.445 18.103 1.00 90.62 266 GLY A CA 1
ATOM 2014 C C . GLY A 1 266 ? -2.258 10.021 17.978 1.00 90.62 266 GLY A C 1
ATOM 2015 O O . GLY A 1 266 ? -2.900 9.521 18.898 1.00 90.62 266 GLY A O 1
ATOM 2016 N N . HIS A 1 267 ? -1.906 9.341 16.894 1.00 95.44 267 HIS A N 1
ATOM 2017 C CA . HIS A 1 267 ? -1.948 7.887 16.835 1.00 95.44 267 HIS A CA 1
ATOM 2018 C C . HIS A 1 267 ? -0.530 7.352 16.700 1.00 95.44 267 HIS A C 1
ATOM 2020 O O . HIS A 1 267 ? 0.303 7.963 16.035 1.00 95.44 267 HIS A O 1
ATOM 2026 N N . VAL A 1 268 ? -0.249 6.230 17.346 1.00 95.44 268 VAL A N 1
ATOM 2027 C CA . VAL A 1 268 ? 1.003 5.483 17.200 1.00 95.44 268 VAL A CA 1
ATOM 2028 C C . VAL A 1 268 ? 0.655 4.039 16.891 1.00 95.44 268 VAL A C 1
ATOM 2030 O O . VAL A 1 268 ? -0.368 3.539 17.358 1.00 95.44 268 VAL A O 1
ATOM 2033 N N . ARG A 1 269 ? 1.493 3.380 16.103 1.00 95.00 269 ARG A N 1
ATOM 2034 C CA . ARG A 1 269 ? 1.360 1.954 15.803 1.00 95.00 269 ARG A CA 1
ATOM 2035 C C . ARG A 1 269 ? 2.489 1.184 16.468 1.00 95.00 269 ARG A C 1
ATOM 2037 O O . ARG A 1 269 ? 3.607 1.694 16.563 1.00 95.00 269 ARG A O 1
ATOM 2044 N N . ILE A 1 270 ? 2.169 0.006 16.985 1.00 95.25 270 ILE A N 1
ATOM 2045 C CA . ILE A 1 270 ? 3.099 -0.833 17.739 1.00 95.25 270 ILE A CA 1
ATOM 2046 C C . ILE A 1 270 ? 2.999 -2.257 17.193 1.00 95.25 270 ILE A C 1
ATOM 2048 O O . ILE A 1 270 ? 1.892 -2.803 17.203 1.00 95.25 270 ILE A O 1
ATOM 2052 N N . PRO A 1 271 ? 4.104 -2.870 16.736 1.00 95.75 271 PRO A N 1
ATOM 2053 C CA . PRO A 1 271 ? 4.106 -4.269 16.322 1.00 95.75 271 PRO A CA 1
ATOM 2054 C C . PRO A 1 271 ? 3.567 -5.181 17.424 1.00 95.75 271 PRO A C 1
ATOM 2056 O O . PRO A 1 271 ? 3.877 -4.980 18.597 1.00 95.75 271 PRO A O 1
ATOM 2059 N N . VAL A 1 272 ? 2.808 -6.221 17.067 1.00 96.69 272 VAL A N 1
ATOM 2060 C CA . VAL A 1 272 ? 2.285 -7.177 18.069 1.00 96.69 272 VAL A CA 1
ATOM 2061 C C . VAL A 1 272 ? 3.391 -7.898 18.845 1.00 96.69 272 VAL A C 1
ATOM 2063 O O . VAL A 1 272 ? 3.162 -8.325 19.969 1.00 96.69 272 VAL A O 1
ATOM 2066 N N . ALA A 1 273 ? 4.607 -7.981 18.292 1.00 96.75 273 ALA A N 1
ATOM 2067 C CA . ALA A 1 273 ? 5.783 -8.506 18.989 1.00 96.75 273 ALA A CA 1
ATOM 2068 C C . ALA A 1 273 ? 6.178 -7.671 20.224 1.00 96.75 273 ALA A C 1
ATOM 2070 O O . ALA A 1 273 ? 6.787 -8.197 21.154 1.00 96.75 273 ALA A O 1
ATOM 2071 N N . ASP A 1 274 ? 5.793 -6.392 20.249 1.00 96.88 274 ASP A N 1
ATOM 2072 C CA . ASP A 1 274 ? 6.082 -5.443 21.325 1.00 96.88 274 ASP A CA 1
ATOM 2073 C C . ASP A 1 274 ? 4.882 -5.207 22.261 1.00 96.88 274 ASP A C 1
ATOM 2075 O O . ASP A 1 274 ? 4.873 -4.294 23.098 1.00 96.88 274 ASP A O 1
ATOM 2079 N N . VAL A 1 275 ? 3.843 -6.032 22.122 1.00 96.94 275 VAL A N 1
ATOM 2080 C CA . VAL A 1 275 ? 2.615 -5.966 22.909 1.00 96.94 275 VAL A CA 1
ATOM 2081 C C . VAL A 1 275 ? 2.323 -7.345 23.490 1.00 96.94 275 VAL A C 1
ATOM 2083 O O . VAL A 1 275 ? 2.393 -8.361 22.807 1.00 96.94 275 VAL A O 1
ATOM 2086 N N . ARG A 1 276 ? 1.965 -7.409 24.771 1.00 97.19 276 ARG A N 1
ATOM 2087 C CA . ARG A 1 276 ? 1.551 -8.661 25.417 1.00 97.19 276 ARG A CA 1
ATOM 2088 C C . ARG A 1 276 ? 0.396 -8.436 26.373 1.00 97.19 276 ARG A C 1
ATOM 2090 O O . ARG A 1 276 ? 0.252 -7.361 26.948 1.00 97.19 276 ARG A O 1
ATOM 2097 N N . PHE A 1 277 ? -0.406 -9.467 26.594 1.00 96.94 277 PHE A N 1
ATOM 2098 C CA . PHE A 1 277 ? -1.441 -9.419 27.619 1.00 96.94 277 PHE A CA 1
ATOM 2099 C C . PHE A 1 277 ? -0.877 -9.752 29.003 1.00 96.94 277 PHE A C 1
ATOM 2101 O O . PHE A 1 277 ? -0.325 -10.829 29.217 1.00 96.94 277 PHE A O 1
ATOM 2108 N N . GLU A 1 278 ? -1.113 -8.865 29.966 1.00 96.88 278 GLU A N 1
ATOM 2109 C CA . GLU A 1 278 ? -0.905 -9.087 31.398 1.00 96.88 278 GLU A CA 1
ATOM 2110 C C . GLU A 1 278 ? -2.272 -9.038 32.094 1.00 96.88 278 GLU A C 1
ATOM 2112 O O . GLU A 1 278 ? -2.781 -7.989 32.500 1.00 96.88 278 GLU A O 1
ATOM 2117 N N . GLY A 1 279 ? -2.934 -10.197 32.150 1.00 95.62 279 GLY A N 1
ATOM 2118 C CA . GLY A 1 279 ? -4.329 -10.288 32.578 1.00 95.62 279 GLY A CA 1
ATOM 2119 C C . GLY A 1 279 ? -5.263 -9.575 31.595 1.00 95.62 279 GLY A C 1
ATOM 2120 O O . GLY A 1 279 ? -5.411 -10.013 30.455 1.00 95.62 279 GLY A O 1
ATOM 2121 N N . LYS A 1 280 ? -5.905 -8.489 32.047 1.00 95.38 280 LYS A N 1
ATOM 2122 C CA . LYS A 1 280 ? -6.802 -7.642 31.232 1.00 95.38 280 LYS A CA 1
ATOM 2123 C C . LYS A 1 280 ? -6.107 -6.417 30.629 1.00 95.38 280 LYS A C 1
ATOM 2125 O O . LYS A 1 280 ? -6.746 -5.661 29.906 1.00 95.38 280 LYS A O 1
ATOM 2130 N N . THR A 1 281 ? -4.837 -6.206 30.956 1.00 96.56 281 THR A N 1
ATOM 2131 C CA . THR A 1 281 ? -4.061 -5.045 30.520 1.00 96.56 281 THR A CA 1
ATOM 2132 C C . THR A 1 281 ? -3.167 -5.432 29.352 1.00 96.56 281 THR A C 1
ATOM 2134 O O . THR A 1 281 ? -2.560 -6.503 29.362 1.00 96.56 281 THR A O 1
ATOM 2137 N N . LEU A 1 282 ? -3.048 -4.553 28.358 1.00 97.31 282 LEU A N 1
ATOM 2138 C CA . LEU A 1 282 ? -2.041 -4.670 27.307 1.00 97.31 282 LEU A CA 1
ATOM 2139 C C . LEU A 1 282 ? -0.751 -3.992 27.756 1.00 97.31 282 LEU A C 1
ATOM 2141 O O . LEU A 1 282 ? -0.667 -2.766 27.858 1.00 97.31 282 LEU A O 1
ATOM 2145 N N . ALA A 1 283 ? 0.250 -4.809 28.052 1.00 97.06 283 ALA A N 1
ATOM 2146 C CA . ALA A 1 283 ? 1.580 -4.360 28.399 1.00 97.06 283 ALA A CA 1
ATOM 2147 C C . ALA A 1 283 ? 2.400 -4.094 27.133 1.00 97.06 283 ALA A C 1
ATOM 2149 O O . ALA A 1 283 ? 2.534 -4.963 26.271 1.00 97.06 283 ALA A O 1
ATOM 2150 N N . LEU A 1 284 ? 2.948 -2.884 27.042 1.00 96.19 284 LEU A N 1
ATOM 2151 C CA . LEU A 1 284 ? 3.852 -2.457 25.976 1.00 96.19 284 LEU A CA 1
ATOM 2152 C C . LEU A 1 284 ? 5.300 -2.670 26.421 1.00 96.19 284 LEU A C 1
ATOM 2154 O O . LEU A 1 284 ? 5.682 -2.211 27.501 1.00 96.19 284 LEU A O 1
ATOM 2158 N N . THR A 1 285 ? 6.107 -3.338 25.600 1.00 95.50 285 THR A N 1
ATOM 2159 C CA . THR A 1 285 ? 7.550 -3.523 25.856 1.00 95.50 285 THR A CA 1
ATOM 2160 C C . THR A 1 285 ? 8.372 -2.307 25.422 1.00 95.50 285 THR A C 1
ATOM 2162 O O . THR A 1 285 ? 9.485 -2.099 25.906 1.00 95.50 285 THR A O 1
ATOM 2165 N N . VAL A 1 286 ? 7.810 -1.476 24.542 1.00 93.62 286 VAL A N 1
ATOM 2166 C CA . VAL A 1 286 ? 8.443 -0.290 23.957 1.00 93.62 286 VAL A CA 1
ATOM 2167 C C . VAL A 1 286 ? 7.859 1.003 24.523 1.00 93.62 286 VAL A C 1
ATOM 2169 O O . VAL A 1 286 ? 6.677 1.088 24.856 1.00 93.62 286 VAL A O 1
ATOM 2172 N N . GLN A 1 287 ? 8.682 2.053 24.613 1.00 89.81 287 GLN A N 1
ATOM 2173 C CA . GLN A 1 287 ? 8.211 3.371 25.045 1.00 89.81 287 GLN A CA 1
ATOM 2174 C C . GLN A 1 287 ? 7.429 4.064 23.914 1.00 89.81 287 GLN A C 1
ATOM 2176 O O . GLN A 1 287 ? 8.034 4.426 22.902 1.00 89.81 287 GLN A O 1
ATOM 2181 N N . PRO A 1 288 ? 6.133 4.391 24.092 1.00 83.69 288 PRO A N 1
ATOM 2182 C CA . PRO A 1 288 ? 5.305 4.960 23.019 1.00 83.69 288 PRO A CA 1
ATOM 2183 C C . PRO A 1 288 ? 5.774 6.317 22.480 1.00 83.69 288 PRO A C 1
ATOM 2185 O O . PRO A 1 288 ? 5.320 6.764 21.432 1.00 83.69 288 PRO A O 1
ATOM 2188 N N . LYS A 1 289 ? 6.657 7.020 23.204 1.00 83.81 289 LYS A N 1
ATOM 2189 C CA . LYS A 1 289 ? 7.186 8.324 22.777 1.00 83.81 289 LYS A CA 1
ATOM 2190 C C . LYS A 1 289 ? 8.166 8.230 21.609 1.00 83.81 289 LYS A C 1
ATOM 2192 O O . LYS A 1 289 ? 8.311 9.224 20.910 1.00 83.81 289 LYS A O 1
ATOM 2197 N N . ALA A 1 290 ? 8.815 7.082 21.432 1.00 84.12 290 ALA A N 1
ATOM 2198 C CA . ALA A 1 290 ? 9.811 6.862 20.388 1.00 84.12 290 ALA A CA 1
ATOM 2199 C C . ALA A 1 290 ? 9.218 6.240 19.112 1.00 84.12 290 ALA A C 1
ATOM 2201 O O . ALA A 1 290 ? 9.947 6.019 18.151 1.00 84.12 290 ALA A O 1
ATOM 2202 N N . LEU A 1 291 ? 7.916 5.935 19.105 1.00 84.88 291 LEU A N 1
ATOM 2203 C CA . LEU A 1 291 ? 7.286 5.211 18.007 1.00 84.88 291 LEU A CA 1
ATOM 2204 C C . LEU A 1 291 ? 6.814 6.162 16.902 1.00 84.88 291 LEU A C 1
ATOM 2206 O O . LEU A 1 291 ? 6.347 7.266 17.210 1.00 84.88 291 LEU A O 1
ATOM 2210 N N . PRO A 1 292 ? 6.900 5.742 15.627 1.00 84.56 292 PRO A N 1
ATOM 2211 C CA . PRO A 1 292 ? 6.384 6.515 14.509 1.00 84.56 292 PRO A CA 1
ATOM 2212 C C . PRO A 1 292 ? 4.900 6.844 14.684 1.00 84.56 292 PRO A C 1
ATOM 2214 O O . PRO A 1 292 ? 4.098 6.015 15.126 1.00 84.56 292 PRO A O 1
ATOM 2217 N N . GLN A 1 293 ? 4.530 8.064 14.302 1.00 92.25 293 GLN A N 1
ATOM 2218 C CA . GLN A 1 293 ? 3.132 8.465 14.246 1.00 92.25 293 GLN A CA 1
ATOM 2219 C C . GLN A 1 293 ? 2.406 7.631 13.182 1.00 92.25 293 GLN A C 1
ATOM 2221 O O . GLN A 1 293 ? 2.865 7.530 12.045 1.00 92.25 293 GLN A O 1
ATOM 2226 N N . TYR A 1 294 ? 1.266 7.052 13.551 1.00 94.12 294 TYR A N 1
ATOM 2227 C CA . TYR A 1 294 ? 0.360 6.418 12.602 1.00 94.12 294 TYR A CA 1
ATOM 2228 C C . TYR A 1 294 ? -0.373 7.487 11.791 1.00 94.12 294 TYR A C 1
ATOM 2230 O O . TYR A 1 294 ? -0.886 8.462 12.350 1.00 94.12 294 TYR A O 1
ATOM 2238 N N . ARG A 1 295 ? -0.446 7.264 10.481 1.00 95.56 295 ARG A N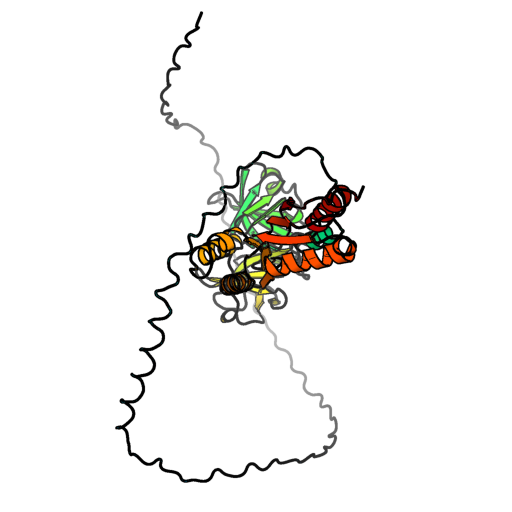 1
ATOM 2239 C CA . ARG A 1 295 ? -1.284 8.004 9.542 1.00 95.56 295 ARG A CA 1
ATOM 2240 C C . ARG A 1 295 ? -1.950 7.002 8.617 1.00 95.56 295 ARG A C 1
ATOM 2242 O O . ARG A 1 295 ? -1.330 5.994 8.290 1.00 95.56 295 ARG A O 1
ATOM 2249 N N . SER A 1 296 ? -3.181 7.288 8.211 1.00 93.44 296 SER A N 1
ATOM 2250 C CA . SER A 1 296 ? -3.879 6.438 7.254 1.00 93.44 296 SER A CA 1
ATOM 2251 C C . SER A 1 296 ? -3.223 6.508 5.878 1.00 93.44 296 SER A C 1
ATOM 2253 O O . SER A 1 296 ? -2.599 7.513 5.515 1.00 93.44 296 SER A O 1
ATOM 2255 N N . ASP A 1 297 ? -3.399 5.455 5.090 1.00 93.38 297 ASP A N 1
ATOM 2256 C CA . ASP A 1 297 ? -2.819 5.365 3.751 1.00 93.38 297 ASP A CA 1
ATOM 2257 C C . ASP A 1 297 ? -3.306 6.507 2.841 1.00 93.38 297 ASP A C 1
ATOM 2259 O O . ASP A 1 297 ? -2.506 7.149 2.160 1.00 93.38 297 ASP A O 1
ATOM 2263 N N . ASP A 1 298 ? -4.583 6.894 2.945 1.00 93.69 298 ASP A N 1
ATOM 2264 C CA . ASP A 1 298 ? -5.155 8.054 2.245 1.00 93.69 298 ASP A CA 1
ATOM 2265 C C . ASP A 1 298 ? -4.503 9.388 2.643 1.00 93.69 298 ASP A C 1
ATOM 2267 O O . ASP A 1 298 ? -4.357 10.319 1.839 1.00 93.69 298 ASP A O 1
ATOM 2271 N N . GLU A 1 299 ? -4.142 9.546 3.916 1.00 95.44 299 GLU A N 1
ATOM 2272 C CA . GLU A 1 299 ? -3.430 10.728 4.389 1.00 95.44 299 GLU A CA 1
ATOM 2273 C C . GLU A 1 299 ? -1.987 10.779 3.891 1.00 95.44 299 GLU A C 1
ATOM 2275 O O . GLU A 1 299 ? -1.498 11.860 3.526 1.00 95.44 299 GLU A O 1
ATOM 2280 N N . ILE A 1 300 ? -1.310 9.632 3.885 1.00 96.50 300 ILE A N 1
ATOM 2281 C CA . ILE A 1 300 ? 0.047 9.483 3.363 1.00 96.50 300 ILE A CA 1
ATOM 2282 C C . ILE A 1 300 ? 0.037 9.760 1.856 1.00 96.50 300 ILE A C 1
ATOM 2284 O O . ILE A 1 300 ? 0.762 10.648 1.410 1.00 96.50 300 ILE A O 1
ATOM 2288 N N . GLY A 1 301 ? -0.857 9.129 1.090 1.00 96.56 301 GLY A N 1
ATOM 2289 C CA . GLY A 1 301 ? -1.007 9.327 -0.353 1.00 96.56 301 GLY A CA 1
ATOM 2290 C C . GLY A 1 301 ? -1.265 10.789 -0.730 1.00 96.56 301 GLY A C 1
ATOM 2291 O O . GLY A 1 301 ? -0.578 11.350 -1.588 1.00 96.56 301 GLY A O 1
ATOM 2292 N N . ARG A 1 302 ? -2.175 11.476 -0.024 1.00 97.38 302 ARG A N 1
ATOM 2293 C CA . ARG A 1 302 ? -2.389 12.927 -0.209 1.00 97.38 302 ARG A CA 1
ATOM 2294 C C . ARG A 1 302 ? -1.151 13.756 0.132 1.00 97.38 302 ARG A C 1
ATOM 2296 O O . ARG A 1 302 ? -0.894 14.776 -0.510 1.00 97.38 302 ARG A O 1
ATOM 2303 N N . SER A 1 303 ? -0.391 13.350 1.148 1.00 97.75 303 SER A N 1
ATOM 2304 C CA . SER A 1 303 ? 0.850 14.029 1.533 1.00 97.75 303 SER A CA 1
ATOM 2305 C C . SER A 1 303 ? 1.940 13.844 0.474 1.00 97.75 303 SER A C 1
ATOM 2307 O O . SER A 1 303 ? 2.573 14.836 0.121 1.00 97.75 303 SER A O 1
ATOM 2309 N N . ILE A 1 304 ? 2.076 12.644 -0.101 1.00 97.94 304 ILE A N 1
ATOM 2310 C CA . ILE A 1 304 ? 2.991 12.337 -1.213 1.00 97.94 304 ILE A CA 1
ATOM 2311 C C . ILE A 1 304 ? 2.652 13.195 -2.428 1.00 97.94 304 ILE A C 1
ATOM 2313 O O . ILE A 1 304 ? 3.499 13.939 -2.921 1.00 97.94 304 ILE A O 1
ATOM 2317 N N . GLN A 1 305 ? 1.393 13.166 -2.873 1.00 97.88 305 GLN A N 1
ATOM 2318 C CA . GLN A 1 305 ? 0.956 13.928 -4.045 1.00 97.88 305 GLN A CA 1
ATOM 2319 C C . GLN A 1 305 ? 1.208 15.431 -3.893 1.00 97.88 305 GLN A C 1
ATOM 2321 O O . GLN A 1 305 ? 1.585 16.100 -4.856 1.00 97.88 305 GLN A O 1
ATOM 2326 N N . ARG A 1 306 ? 0.988 15.972 -2.692 1.00 98.12 306 ARG A N 1
ATOM 2327 C CA . ARG A 1 306 ? 1.259 17.377 -2.380 1.00 98.12 306 ARG A CA 1
ATOM 2328 C C . ARG A 1 306 ? 2.758 17.677 -2.398 1.00 98.12 306 ARG A C 1
ATOM 2330 O O . ARG A 1 306 ? 3.156 18.594 -3.106 1.00 98.12 306 ARG A O 1
ATOM 2337 N N . ALA A 1 307 ? 3.572 16.883 -1.702 1.00 98.12 307 ALA A N 1
ATOM 2338 C CA . ALA A 1 307 ? 5.016 17.093 -1.621 1.00 98.12 307 ALA A CA 1
ATOM 2339 C C . ALA A 1 307 ? 5.687 17.026 -3.004 1.00 98.12 307 ALA A C 1
ATOM 2341 O O . ALA A 1 307 ? 6.451 17.916 -3.368 1.00 98.12 307 ALA A O 1
ATOM 2342 N N . ILE A 1 308 ? 5.321 16.039 -3.828 1.00 98.00 308 ILE A N 1
ATOM 2343 C CA . ILE A 1 308 ? 5.819 15.907 -5.206 1.00 98.00 308 ILE A CA 1
ATOM 2344 C C . ILE A 1 308 ? 5.374 17.086 -6.075 1.00 98.00 308 ILE A C 1
ATOM 2346 O O . ILE A 1 308 ? 6.143 17.598 -6.888 1.00 98.00 308 ILE A O 1
ATOM 2350 N N . ARG A 1 309 ? 4.127 17.545 -5.923 1.00 97.50 309 ARG A N 1
ATOM 2351 C CA . ARG A 1 309 ? 3.618 18.699 -6.674 1.00 97.50 309 ARG A CA 1
ATOM 2352 C C . ARG A 1 309 ? 4.381 19.977 -6.333 1.00 97.50 309 ARG A C 1
ATOM 2354 O O . ARG A 1 309 ? 4.659 20.752 -7.249 1.00 97.50 309 ARG A O 1
ATOM 2361 N N . GLU A 1 310 ? 4.706 20.174 -5.061 1.00 97.94 310 GLU A N 1
ATOM 2362 C CA . GLU A 1 310 ? 5.353 21.375 -4.522 1.00 97.94 310 GLU A CA 1
ATOM 2363 C C . GLU A 1 310 ? 6.882 21.390 -4.696 1.00 97.94 310 GLU A C 1
ATOM 2365 O O . GLU A 1 310 ? 7.480 22.463 -4.639 1.00 97.94 310 GLU A O 1
ATOM 2370 N N . ASP A 1 311 ? 7.526 20.248 -4.962 1.00 98.31 311 ASP A N 1
ATOM 2371 C CA . ASP A 1 311 ? 8.977 20.201 -5.167 1.00 98.31 311 ASP A CA 1
ATOM 2372 C C . ASP A 1 311 ? 9.391 20.886 -6.488 1.00 98.31 311 ASP A C 1
ATOM 2374 O O . ASP A 1 311 ? 8.875 20.585 -7.570 1.00 98.31 311 ASP A O 1
ATOM 2378 N N . ASN A 1 312 ? 10.324 21.838 -6.390 1.00 97.38 312 ASN A N 1
ATOM 2379 C CA . ASN A 1 312 ? 10.826 22.627 -7.522 1.00 97.38 312 ASN A CA 1
ATOM 2380 C C . ASN A 1 312 ? 11.977 21.945 -8.283 1.00 97.38 312 ASN A C 1
ATOM 2382 O O . ASN A 1 312 ? 12.337 22.404 -9.365 1.00 97.38 312 ASN A O 1
ATOM 2386 N N . GLY A 1 313 ? 12.575 20.893 -7.718 1.00 96.56 313 GLY A N 1
ATOM 2387 C CA . GLY A 1 313 ? 13.631 20.103 -8.351 1.00 96.56 313 GLY A CA 1
ATOM 2388 C C . GLY A 1 313 ? 13.098 19.089 -9.364 1.00 96.56 313 GLY A C 1
ATOM 2389 O O . GLY A 1 313 ? 13.839 18.666 -10.246 1.00 96.56 313 GLY A O 1
ATOM 2390 N N . LEU A 1 314 ? 11.813 18.735 -9.280 1.00 97.62 314 LEU A N 1
ATOM 2391 C CA . LEU A 1 314 ? 11.149 17.825 -10.214 1.00 97.62 314 LEU A CA 1
ATOM 2392 C C . LEU A 1 314 ? 10.481 18.571 -11.374 1.00 97.62 314 LEU A C 1
ATOM 2394 O O . LEU A 1 314 ? 9.739 19.540 -11.177 1.00 97.62 314 LEU A O 1
ATOM 2398 N N . THR A 1 315 ? 10.664 18.074 -12.600 1.00 97.25 315 THR A N 1
ATOM 2399 C CA . THR A 1 315 ? 9.955 18.616 -13.765 1.00 97.25 315 THR A CA 1
ATOM 2400 C C . THR A 1 315 ? 8.496 18.149 -13.793 1.00 97.25 315 THR A C 1
ATOM 2402 O O . THR A 1 315 ? 8.108 17.183 -13.136 1.00 97.25 315 THR A O 1
ATOM 2405 N N . ALA A 1 316 ? 7.648 18.811 -14.587 1.00 97.06 316 ALA A N 1
ATOM 2406 C CA . ALA A 1 316 ? 6.252 18.393 -14.759 1.00 97.06 316 ALA A CA 1
ATOM 2407 C C . ALA A 1 316 ? 6.108 16.978 -15.353 1.00 97.06 316 ALA A C 1
ATOM 2409 O O . ALA A 1 316 ? 5.065 16.344 -15.193 1.00 97.06 316 ALA A O 1
ATOM 2410 N N . ASP A 1 317 ? 7.130 16.501 -16.056 1.00 96.00 317 ASP A N 1
ATOM 2411 C CA . ASP A 1 317 ? 7.164 15.171 -16.653 1.00 96.00 317 ASP A CA 1
ATOM 2412 C C . ASP A 1 317 ? 7.500 14.109 -15.605 1.00 96.00 317 ASP A C 1
ATOM 2414 O O . ASP A 1 317 ? 6.773 13.124 -15.500 1.00 96.00 317 ASP A O 1
ATOM 2418 N N . ASP A 1 318 ? 8.490 14.366 -14.744 1.00 96.12 318 ASP A N 1
ATOM 2419 C CA . ASP A 1 318 ? 8.845 13.465 -13.636 1.00 96.12 318 ASP A CA 1
ATOM 2420 C C . ASP A 1 318 ? 7.660 13.275 -12.677 1.00 96.12 318 ASP A C 1
ATOM 2422 O O . ASP A 1 318 ? 7.324 12.156 -12.294 1.00 96.12 318 ASP A O 1
ATOM 2426 N N . LYS A 1 319 ? 6.936 14.364 -12.376 1.00 96.38 319 LYS A N 1
ATOM 2427 C CA . LYS A 1 319 ? 5.737 14.340 -11.517 1.00 96.38 319 LYS A CA 1
ATOM 2428 C C . LYS A 1 319 ? 4.590 13.494 -12.085 1.00 96.38 319 LYS A C 1
ATOM 2430 O O . LYS A 1 319 ? 3.745 13.039 -11.322 1.00 96.38 319 LYS A O 1
ATOM 2435 N N . ARG A 1 320 ? 4.510 13.339 -13.412 1.00 95.50 320 ARG A N 1
ATOM 2436 C CA . ARG A 1 320 ? 3.440 12.593 -14.107 1.00 95.50 320 ARG A CA 1
ATOM 2437 C C . ARG A 1 320 ? 3.846 11.168 -14.473 1.00 95.50 320 ARG A C 1
ATOM 2439 O O . ARG A 1 320 ? 2.972 10.338 -14.705 1.00 95.50 320 ARG A O 1
ATOM 2446 N N . GLY A 1 321 ? 5.146 10.905 -14.586 1.00 94.94 321 GLY A N 1
ATOM 2447 C CA . GLY A 1 321 ? 5.686 9.608 -14.985 1.00 94.94 321 GLY A CA 1
ATOM 2448 C C . GLY A 1 321 ? 5.546 8.526 -13.915 1.00 94.94 321 GLY A C 1
ATOM 2449 O O . GLY A 1 321 ? 5.459 7.343 -14.265 1.00 94.94 321 GLY A O 1
ATOM 2450 N N . LEU A 1 322 ? 5.459 8.940 -12.647 1.00 96.75 322 LEU A N 1
ATOM 2451 C CA . LEU A 1 322 ? 5.443 8.074 -11.471 1.00 96.75 322 LEU A CA 1
ATOM 2452 C C . LEU A 1 322 ? 4.041 7.915 -10.871 1.00 96.75 322 LEU A C 1
ATOM 2454 O O . LEU A 1 322 ? 3.228 8.842 -10.863 1.00 96.75 322 LEU A O 1
ATOM 2458 N N . HIS A 1 323 ? 3.780 6.723 -10.350 1.00 96.69 323 HIS A N 1
ATOM 2459 C CA . HIS A 1 323 ? 2.562 6.336 -9.657 1.00 96.69 323 HIS A CA 1
ATOM 2460 C C . HIS A 1 323 ? 2.902 5.818 -8.258 1.00 96.69 323 HIS A C 1
ATOM 2462 O O . HIS A 1 323 ? 3.946 5.196 -8.059 1.00 96.69 323 HIS A O 1
ATOM 2468 N N . PHE A 1 324 ? 2.008 6.082 -7.308 1.00 96.75 324 PHE A N 1
ATOM 2469 C CA . PHE A 1 324 ? 2.185 5.751 -5.900 1.00 96.75 324 PHE A CA 1
ATOM 2470 C C . PHE A 1 324 ? 0.936 5.044 -5.409 1.00 96.75 324 PHE A C 1
ATOM 2472 O O . PHE A 1 324 ? -0.162 5.589 -5.545 1.00 96.75 324 PHE A O 1
ATOM 2479 N N . ASP A 1 325 ? 1.142 3.882 -4.812 1.00 95.62 325 ASP A N 1
ATOM 2480 C CA . ASP A 1 325 ? 0.146 3.178 -4.020 1.00 95.62 325 ASP A CA 1
ATOM 2481 C C . ASP A 1 325 ? 0.649 3.090 -2.576 1.00 95.62 325 ASP A C 1
ATOM 2483 O O . ASP A 1 325 ? 1.861 3.006 -2.347 1.00 95.62 325 ASP A O 1
ATOM 2487 N N . VAL A 1 326 ? -0.252 3.191 -1.604 1.00 94.06 326 VAL A N 1
ATOM 2488 C CA . VAL A 1 326 ? 0.108 3.210 -0.183 1.00 94.06 326 VAL A CA 1
ATOM 2489 C C . VAL A 1 326 ? -0.731 2.189 0.554 1.00 94.06 326 VAL A C 1
ATOM 2491 O O . VAL A 1 326 ? -1.954 2.242 0.497 1.00 94.06 326 VAL A O 1
ATOM 2494 N N . GLU A 1 327 ? -0.060 1.305 1.281 1.00 90.25 327 GLU A N 1
ATOM 2495 C CA . GLU A 1 327 ? -0.706 0.231 2.023 1.00 90.25 327 GLU A CA 1
ATOM 2496 C C . GLU A 1 327 ? 0.039 -0.040 3.331 1.00 90.25 327 GLU A C 1
ATOM 2498 O O . GLU A 1 327 ? 1.235 -0.342 3.330 1.00 90.25 327 GLU A O 1
ATOM 2503 N N . GLY A 1 328 ? -0.634 0.122 4.473 1.00 87.38 328 GLY A N 1
ATOM 2504 C CA . GLY A 1 328 ? -0.016 -0.044 5.794 1.00 87.38 328 GLY A CA 1
ATOM 2505 C C . GLY A 1 328 ? 1.184 0.889 6.028 1.00 87.38 328 GLY A C 1
ATOM 2506 O O . GLY A 1 328 ? 2.139 0.542 6.733 1.00 87.38 328 GLY A O 1
ATOM 2507 N N . GLY A 1 329 ? 1.186 2.063 5.392 1.00 91.81 329 GLY A N 1
ATOM 2508 C CA . GLY A 1 329 ? 2.321 2.985 5.363 1.00 91.81 329 GLY A CA 1
ATOM 2509 C C . GLY A 1 329 ? 3.534 2.500 4.556 1.00 91.81 329 GLY A C 1
ATOM 2510 O O . GLY A 1 329 ? 4.613 3.082 4.685 1.00 91.81 329 GLY A O 1
ATOM 2511 N N . ILE A 1 330 ? 3.420 1.437 3.761 1.00 93.00 330 ILE A N 1
ATOM 2512 C CA . ILE A 1 330 ? 4.412 1.048 2.750 1.00 93.00 330 ILE A CA 1
ATOM 2513 C C . ILE A 1 330 ? 4.018 1.718 1.438 1.00 93.00 330 ILE A C 1
ATOM 2515 O O . ILE A 1 330 ? 2.874 1.613 1.008 1.00 93.00 330 ILE A O 1
ATOM 2519 N N . VAL A 1 331 ? 4.956 2.420 0.803 1.00 96.00 331 VAL A N 1
ATOM 2520 C CA . VAL A 1 331 ? 4.695 3.112 -0.464 1.00 96.00 331 VAL A CA 1
ATOM 2521 C C . VAL A 1 331 ? 5.263 2.292 -1.612 1.00 96.00 331 VAL A C 1
ATOM 2523 O O . VAL A 1 331 ? 6.481 2.170 -1.737 1.00 96.00 331 VAL A O 1
ATOM 2526 N N . ALA A 1 332 ? 4.397 1.759 -2.467 1.00 96.12 332 ALA A N 1
ATOM 2527 C CA . ALA A 1 332 ? 4.797 1.154 -3.728 1.00 96.12 332 ALA A CA 1
ATOM 2528 C C . ALA A 1 332 ? 4.909 2.248 -4.796 1.00 96.12 332 ALA A C 1
ATOM 2530 O O . ALA A 1 332 ? 3.917 2.863 -5.194 1.00 96.12 332 ALA A O 1
ATOM 2531 N N . MET A 1 333 ? 6.133 2.506 -5.253 1.00 97.44 333 MET A N 1
ATOM 2532 C CA . MET A 1 333 ? 6.421 3.469 -6.310 1.00 97.44 333 MET A CA 1
ATOM 2533 C C . MET A 1 333 ? 6.651 2.728 -7.626 1.00 97.44 333 MET A C 1
ATOM 2535 O O . MET A 1 333 ? 7.439 1.790 -7.693 1.00 97.44 333 MET A O 1
ATOM 2539 N N . SER A 1 334 ? 5.972 3.149 -8.690 1.00 96.75 334 SER A N 1
ATOM 2540 C CA . SER A 1 334 ? 6.109 2.549 -10.022 1.00 96.75 334 SER A CA 1
ATOM 2541 C C . SER A 1 334 ? 6.065 3.605 -11.123 1.00 96.75 334 SER A C 1
ATOM 2543 O O . SER A 1 334 ? 5.688 4.753 -10.892 1.00 96.75 334 SER A O 1
ATOM 2545 N N . GLY A 1 335 ? 6.439 3.222 -12.343 1.00 96.94 335 GLY A N 1
ATOM 2546 C CA . GLY A 1 335 ? 6.412 4.099 -13.513 1.00 96.94 335 GLY A CA 1
ATOM 2547 C C . GLY A 1 335 ? 7.805 4.448 -14.020 1.00 96.94 335 GLY A C 1
ATOM 2548 O O . GLY A 1 335 ? 8.751 3.708 -13.778 1.00 96.94 335 GLY A O 1
ATOM 2549 N N . ASN A 1 336 ? 7.908 5.551 -14.760 1.00 97.56 336 ASN A N 1
ATOM 2550 C CA . ASN A 1 336 ? 9.155 5.947 -15.409 1.00 97.56 336 ASN A CA 1
ATOM 2551 C C . ASN A 1 336 ? 9.556 7.365 -14.998 1.00 97.56 336 ASN A C 1
ATOM 2553 O O . ASN A 1 336 ? 8.723 8.273 -15.018 1.00 97.56 336 ASN A O 1
ATOM 2557 N N . ALA A 1 337 ? 10.829 7.550 -14.670 1.00 97.56 337 ALA A N 1
ATOM 2558 C CA . ALA A 1 337 ? 11.474 8.838 -14.459 1.00 97.56 337 ALA A CA 1
ATOM 2559 C C . ALA A 1 337 ? 12.393 9.162 -15.646 1.00 97.56 337 ALA A C 1
ATOM 2561 O O . ALA A 1 337 ? 12.901 8.270 -16.322 1.00 97.56 337 ALA A O 1
ATOM 2562 N N . ARG A 1 338 ? 12.646 10.446 -15.915 1.00 96.44 338 ARG A N 1
ATOM 2563 C CA . ARG A 1 338 ? 13.554 10.815 -17.016 1.00 96.44 338 ARG A CA 1
ATOM 2564 C C . ARG A 1 338 ? 15.014 10.547 -16.686 1.00 96.44 338 ARG A C 1
ATOM 2566 O O . ARG A 1 338 ? 15.805 10.231 -17.565 1.00 96.44 338 ARG A O 1
ATOM 2573 N N . LEU A 1 339 ? 15.370 10.765 -15.426 1.00 97.19 339 LEU A N 1
ATOM 2574 C CA . LEU A 1 339 ? 16.731 10.693 -14.919 1.00 97.19 339 LEU A CA 1
ATOM 2575 C C . LEU A 1 339 ? 16.726 9.958 -13.584 1.00 97.19 339 LEU A C 1
ATOM 2577 O O . LEU A 1 339 ? 15.802 10.127 -12.786 1.00 97.19 339 LEU A O 1
ATOM 2581 N N . GLU A 1 340 ? 17.807 9.236 -13.313 1.00 97.31 340 GLU A N 1
ATOM 2582 C CA . GLU A 1 340 ? 18.038 8.576 -12.028 1.00 97.31 340 GLU A CA 1
ATOM 2583 C C . GLU A 1 340 ? 17.952 9.562 -10.854 1.00 97.31 340 GLU A C 1
ATOM 2585 O O . GLU A 1 340 ? 17.230 9.314 -9.896 1.00 97.31 340 GLU A O 1
ATOM 2590 N N . ILE A 1 341 ? 18.548 10.752 -10.981 1.00 97.69 341 ILE A N 1
ATOM 2591 C CA . ILE A 1 341 ? 18.500 11.771 -9.920 1.00 97.69 341 ILE A CA 1
ATOM 2592 C C . ILE A 1 341 ? 17.071 12.238 -9.590 1.00 97.69 341 ILE A C 1
ATOM 2594 O O . ILE A 1 341 ? 16.776 12.585 -8.449 1.00 97.69 341 ILE A O 1
ATOM 2598 N N . ALA A 1 342 ? 16.158 12.244 -10.569 1.00 97.31 342 ALA A N 1
ATOM 2599 C CA . ALA A 1 342 ? 14.758 12.593 -10.329 1.00 97.31 342 ALA A CA 1
ATOM 2600 C C . ALA A 1 342 ? 14.033 11.467 -9.578 1.00 97.31 342 ALA A C 1
ATOM 2602 O O . ALA A 1 342 ? 13.234 11.744 -8.684 1.00 97.31 342 ALA A O 1
ATOM 2603 N N . ARG A 1 343 ? 14.345 10.206 -9.906 1.00 97.69 343 ARG A N 1
ATOM 2604 C CA . ARG A 1 343 ? 13.853 9.018 -9.195 1.00 97.69 343 ARG A CA 1
ATOM 2605 C C . ARG A 1 343 ? 14.318 9.019 -7.738 1.00 97.69 343 ARG A C 1
ATOM 2607 O O . ARG A 1 343 ? 13.484 8.953 -6.840 1.00 97.69 343 ARG A O 1
ATOM 2614 N N . GLU A 1 344 ? 15.618 9.187 -7.499 1.00 97.94 344 GLU A N 1
ATOM 2615 C CA . GLU A 1 344 ? 16.198 9.279 -6.150 1.00 97.94 344 GLU A CA 1
ATOM 2616 C C . GLU A 1 344 ? 15.570 10.417 -5.342 1.00 97.94 344 GLU A C 1
ATOM 2618 O O . GLU A 1 344 ? 15.133 10.215 -4.210 1.00 97.94 344 GLU A O 1
ATOM 2623 N N . ARG A 1 345 ? 15.415 11.596 -5.958 1.00 97.94 345 ARG A N 1
ATOM 2624 C CA . ARG A 1 345 ? 14.775 12.748 -5.319 1.00 97.94 345 ARG A CA 1
ATOM 2625 C C . ARG A 1 345 ? 13.339 12.458 -4.880 1.00 97.94 345 ARG A C 1
ATOM 2627 O O . ARG A 1 345 ? 12.920 12.902 -3.813 1.00 97.94 345 ARG A O 1
ATOM 2634 N N . VAL A 1 346 ? 12.568 11.731 -5.686 1.00 98.19 346 VAL A N 1
ATOM 2635 C CA . VAL A 1 346 ? 11.204 11.331 -5.313 1.00 98.19 346 VAL A CA 1
ATOM 2636 C C . VAL A 1 346 ? 11.225 10.360 -4.137 1.00 98.19 346 VAL A C 1
ATOM 2638 O O . VAL A 1 346 ? 10.431 10.533 -3.214 1.00 98.19 346 VAL A O 1
ATOM 2641 N N . ILE A 1 347 ? 12.144 9.391 -4.124 1.00 98.25 347 ILE A N 1
ATOM 2642 C CA . ILE A 1 347 ? 12.299 8.451 -3.004 1.00 98.25 347 ILE A CA 1
ATOM 2643 C C . ILE A 1 347 ? 12.602 9.211 -1.708 1.00 98.25 347 ILE A C 1
ATOM 2645 O O . ILE A 1 347 ? 11.936 8.968 -0.704 1.00 98.25 347 ILE A O 1
ATOM 2649 N N . GLU A 1 348 ? 13.525 10.177 -1.737 1.00 98.19 348 GLU A N 1
ATOM 2650 C CA . GLU A 1 348 ? 13.836 11.034 -0.582 1.00 98.19 348 GLU A CA 1
ATOM 2651 C C . GLU A 1 348 ? 12.598 11.783 -0.068 1.00 98.19 348 GLU A C 1
ATOM 2653 O O . GLU A 1 348 ? 12.324 11.798 1.134 1.00 98.19 348 GLU A O 1
ATOM 2658 N N . ILE A 1 349 ? 11.825 12.394 -0.976 1.00 98.25 349 ILE A N 1
ATOM 2659 C CA . ILE A 1 349 ? 10.596 13.121 -0.629 1.00 98.25 349 ILE A CA 1
ATOM 2660 C C . ILE A 1 349 ? 9.588 12.182 0.035 1.00 98.25 349 ILE A C 1
ATOM 2662 O O . ILE A 1 349 ? 8.992 12.545 1.049 1.00 98.25 349 ILE A O 1
ATOM 2666 N N . VAL A 1 350 ? 9.393 10.984 -0.522 1.00 98.00 350 VAL A N 1
ATOM 2667 C CA . VAL A 1 350 ? 8.450 9.994 0.007 1.00 98.00 350 VAL A CA 1
ATOM 2668 C C . VAL A 1 350 ? 8.895 9.503 1.385 1.00 98.00 350 VAL A C 1
ATOM 2670 O O . VAL A 1 350 ? 8.086 9.483 2.309 1.00 98.00 350 VAL A O 1
ATOM 2673 N N . GLN A 1 351 ? 10.175 9.172 1.561 1.00 97.25 351 GLN A N 1
ATOM 2674 C CA . GLN A 1 351 ? 10.727 8.715 2.843 1.00 97.25 351 GLN A CA 1
ATOM 2675 C C . GLN A 1 351 ? 10.640 9.778 3.947 1.00 97.25 351 GLN A C 1
ATOM 2677 O O . GLN A 1 351 ? 10.521 9.438 5.122 1.00 97.25 351 GLN A O 1
ATOM 2682 N N . ALA A 1 352 ? 10.663 11.065 3.589 1.00 97.06 352 ALA A N 1
ATOM 2683 C CA . ALA A 1 352 ? 10.534 12.162 4.544 1.00 97.06 352 ALA A CA 1
ATOM 2684 C C . ALA A 1 352 ? 9.099 12.361 5.078 1.00 97.06 352 ALA A C 1
ATOM 2686 O O . ALA A 1 352 ? 8.886 13.142 6.012 1.00 97.06 352 ALA A O 1
ATOM 2687 N N . ILE A 1 353 ? 8.093 11.695 4.503 1.00 96.94 353 ILE A N 1
ATOM 2688 C CA . ILE A 1 353 ? 6.695 11.861 4.909 1.00 96.94 353 ILE A CA 1
ATOM 2689 C C . ILE A 1 353 ? 6.407 11.042 6.167 1.00 96.94 353 ILE A C 1
ATOM 2691 O O . ILE A 1 353 ? 6.513 9.819 6.187 1.00 96.94 353 ILE A O 1
ATOM 2695 N N . SER A 1 354 ? 5.954 11.731 7.220 1.00 94.44 354 SER A N 1
ATOM 2696 C CA . SER A 1 354 ? 5.477 11.082 8.448 1.00 94.44 354 SER A CA 1
ATOM 2697 C C . SER A 1 354 ? 4.403 10.037 8.132 1.00 94.44 354 SER A C 1
ATOM 2699 O O . SER A 1 354 ? 3.454 10.331 7.401 1.00 94.44 354 SER A O 1
ATOM 2701 N N . GLY A 1 355 ? 4.554 8.839 8.698 1.00 92.94 355 GLY A N 1
ATOM 2702 C CA . GLY A 1 355 ? 3.697 7.676 8.456 1.00 92.94 355 GLY A CA 1
ATOM 2703 C C . GLY A 1 355 ? 4.280 6.667 7.463 1.00 92.94 355 GLY A C 1
ATOM 2704 O O . GLY A 1 355 ? 3.928 5.493 7.543 1.00 92.94 355 GLY A O 1
ATOM 2705 N N . VAL A 1 356 ? 5.213 7.075 6.594 1.00 95.19 356 VAL A N 1
ATOM 2706 C CA . VAL A 1 356 ? 5.891 6.150 5.673 1.00 95.19 356 VAL A CA 1
ATOM 2707 C C . VAL A 1 356 ? 6.874 5.268 6.446 1.00 95.19 356 VAL A C 1
ATOM 2709 O O . VAL A 1 356 ? 7.740 5.759 7.167 1.00 95.19 356 VAL A O 1
ATOM 2712 N N . THR A 1 357 ? 6.727 3.951 6.307 1.00 92.75 357 THR A N 1
ATOM 2713 C CA . THR A 1 357 ? 7.598 2.930 6.919 1.00 92.75 357 THR A CA 1
ATOM 2714 C C . THR A 1 357 ? 8.748 2.558 6.005 1.00 92.75 357 THR A C 1
ATOM 2716 O O . THR A 1 357 ? 9.882 2.389 6.440 1.00 92.75 357 THR A O 1
ATOM 2719 N N . SER A 1 358 ? 8.420 2.344 4.734 1.00 94.00 358 SER A N 1
ATOM 2720 C CA . SER A 1 358 ? 9.333 1.868 3.708 1.00 94.00 358 SER A CA 1
ATOM 2721 C C . SER A 1 358 ? 8.800 2.258 2.333 1.00 94.00 358 SER A C 1
ATOM 2723 O O . SER A 1 358 ? 7.617 2.571 2.170 1.00 94.00 358 SER A O 1
ATOM 2725 N N . VAL A 1 359 ? 9.700 2.262 1.355 1.00 96.69 359 VAL A N 1
ATOM 2726 C CA . VAL A 1 359 ? 9.388 2.541 -0.046 1.00 96.69 359 VAL A CA 1
ATOM 2727 C C . VAL A 1 359 ? 9.844 1.342 -0.860 1.00 96.69 359 VAL A C 1
ATOM 2729 O O . VAL A 1 359 ? 11.013 0.965 -0.797 1.00 96.69 359 VAL A O 1
ATOM 2732 N N . ASN A 1 360 ? 8.918 0.743 -1.601 1.00 96.25 360 ASN A N 1
ATOM 2733 C CA . ASN A 1 360 ? 9.197 -0.303 -2.571 1.00 96.25 360 ASN A CA 1
ATOM 2734 C C . ASN A 1 360 ? 9.282 0.342 -3.959 1.00 96.25 360 ASN A C 1
ATOM 2736 O O . ASN A 1 360 ? 8.259 0.712 -4.537 1.00 96.25 360 ASN A O 1
ATOM 2740 N N . ASP A 1 361 ? 10.506 0.540 -4.448 1.00 96.69 361 ASP A N 1
ATOM 2741 C CA . ASP A 1 361 ? 10.775 1.165 -5.743 1.00 96.69 361 ASP A CA 1
ATOM 2742 C C . ASP A 1 361 ? 10.792 0.114 -6.862 1.00 96.69 361 ASP A C 1
ATOM 2744 O O . ASP A 1 361 ? 11.702 -0.707 -6.949 1.00 96.69 361 ASP A O 1
ATOM 2748 N N . ALA A 1 362 ? 9.784 0.169 -7.730 1.00 95.81 362 ALA A N 1
ATOM 2749 C CA . ALA A 1 362 ? 9.698 -0.571 -8.987 1.00 95.81 362 ALA A CA 1
ATOM 2750 C C . ALA A 1 362 ? 9.634 0.388 -10.191 1.00 95.81 362 ALA A C 1
ATOM 2752 O O . ALA A 1 362 ? 8.996 0.091 -11.204 1.00 95.81 362 ALA A O 1
ATOM 2753 N N . SER A 1 363 ? 10.204 1.587 -10.054 1.00 96.69 363 SER A N 1
ATOM 2754 C CA . SER A 1 363 ? 10.289 2.567 -11.133 1.00 96.69 363 SER A CA 1
ATOM 2755 C C . SER A 1 363 ? 11.585 2.429 -11.932 1.00 96.69 363 SER A C 1
ATOM 2757 O O . SER A 1 363 ? 12.604 1.958 -11.431 1.00 96.69 363 SER A O 1
ATOM 2759 N N . HIS A 1 364 ? 11.541 2.873 -13.186 1.00 97.25 364 HIS A N 1
ATOM 2760 C CA . HIS A 1 364 ? 12.677 2.842 -14.108 1.00 97.25 364 HIS A CA 1
ATOM 2761 C C . HIS A 1 364 ? 13.052 4.259 -14.527 1.00 97.25 364 HIS A C 1
ATOM 2763 O O . HIS A 1 364 ? 12.177 5.103 -14.707 1.00 97.25 364 HIS A O 1
ATOM 2769 N N . ASP A 1 365 ? 14.335 4.543 -14.718 1.00 97.50 365 ASP A N 1
ATOM 2770 C CA . ASP A 1 365 ? 14.756 5.741 -15.445 1.00 97.50 365 ASP A CA 1
ATOM 2771 C C . ASP A 1 365 ? 15.002 5.436 -16.929 1.00 97.50 365 ASP A C 1
ATOM 2773 O O . ASP A 1 365 ? 15.345 4.314 -17.305 1.00 97.50 365 ASP A O 1
ATOM 2777 N N . ASP A 1 366 ? 14.819 6.445 -17.783 1.00 97.69 366 ASP A N 1
ATOM 2778 C CA . ASP A 1 366 ? 14.906 6.291 -19.240 1.00 97.69 366 ASP A CA 1
ATOM 2779 C C . ASP A 1 366 ? 16.264 5.735 -19.715 1.00 97.69 366 ASP A C 1
ATOM 2781 O O . ASP A 1 366 ? 16.303 4.977 -20.684 1.00 97.69 366 ASP A O 1
ATOM 2785 N N . LEU A 1 367 ? 17.370 6.061 -19.035 1.00 97.31 367 LEU A N 1
ATOM 2786 C CA . LEU A 1 367 ? 18.706 5.591 -19.414 1.00 97.31 367 LEU A CA 1
ATOM 2787 C C . LEU A 1 367 ? 18.894 4.101 -19.101 1.00 97.31 367 LEU A C 1
ATOM 2789 O O . LEU A 1 367 ? 19.379 3.334 -19.944 1.00 97.31 367 LEU A O 1
ATOM 2793 N N . ASN A 1 368 ? 18.496 3.679 -17.903 1.00 97.00 368 ASN A N 1
ATOM 2794 C CA . ASN A 1 368 ? 18.514 2.270 -17.527 1.00 97.00 368 ASN A CA 1
ATOM 2795 C C . ASN A 1 368 ? 17.545 1.452 -18.392 1.00 97.00 368 ASN A C 1
ATOM 2797 O O . ASN A 1 368 ? 17.891 0.345 -18.811 1.00 97.00 368 ASN A O 1
ATOM 2801 N N . LEU A 1 369 ? 16.396 2.025 -18.764 1.00 97.50 369 LEU A N 1
ATOM 2802 C CA . LEU A 1 369 ? 15.452 1.400 -19.688 1.00 97.50 369 LEU A CA 1
ATOM 2803 C C . LEU A 1 369 ? 16.046 1.221 -21.097 1.00 97.50 369 LEU A C 1
ATOM 2805 O O . LEU A 1 369 ? 15.979 0.127 -21.656 1.00 97.50 369 LEU A O 1
ATOM 2809 N N . GLU A 1 370 ? 16.691 2.250 -21.661 1.00 98.25 370 GLU A N 1
ATOM 2810 C CA . GLU A 1 370 ? 17.417 2.154 -22.942 1.00 98.25 370 GLU A CA 1
ATOM 2811 C C . GLU A 1 370 ? 18.490 1.051 -22.906 1.00 98.25 370 GLU A C 1
ATOM 2813 O O . GLU A 1 370 ? 18.625 0.267 -23.851 1.00 98.25 370 GLU A O 1
ATOM 2818 N N . THR A 1 371 ? 19.216 0.946 -21.791 1.00 97.50 371 THR A N 1
ATOM 2819 C CA . THR A 1 371 ? 20.244 -0.083 -21.584 1.00 97.50 371 THR A CA 1
ATOM 2820 C C . THR A 1 371 ? 19.635 -1.486 -21.524 1.00 97.50 371 THR A C 1
ATOM 2822 O O . THR A 1 371 ? 20.130 -2.406 -22.182 1.00 97.50 371 THR A O 1
ATOM 2825 N N . ALA A 1 372 ? 18.531 -1.658 -20.791 1.00 97.38 372 ALA A N 1
ATOM 2826 C CA . ALA A 1 372 ? 17.805 -2.923 -20.706 1.00 97.38 372 ALA A CA 1
ATOM 2827 C C . ALA A 1 372 ? 17.276 -3.374 -22.078 1.00 97.38 372 ALA A C 1
ATOM 2829 O O . ALA A 1 372 ? 17.391 -4.551 -22.427 1.00 97.38 372 ALA A O 1
ATOM 2830 N N . ILE A 1 373 ? 16.777 -2.434 -22.887 1.00 97.62 373 ILE A N 1
ATOM 2831 C CA . ILE A 1 373 ? 16.346 -2.685 -24.268 1.00 97.62 373 ILE A CA 1
ATOM 2832 C C . ILE A 1 373 ? 17.519 -3.146 -25.134 1.00 97.62 373 ILE A C 1
ATOM 2834 O O . ILE A 1 373 ? 17.396 -4.147 -25.840 1.00 97.62 373 ILE A O 1
ATOM 2838 N N . GLY A 1 374 ? 18.670 -2.474 -25.052 1.00 96.88 374 GLY A N 1
ATOM 2839 C CA . GLY A 1 374 ? 19.876 -2.882 -25.776 1.00 96.88 374 GLY A CA 1
ATOM 2840 C C . GLY A 1 374 ? 20.298 -4.318 -25.446 1.00 96.88 374 GLY A C 1
ATOM 2841 O O . GLY A 1 374 ? 20.531 -5.121 -26.349 1.00 96.88 374 GLY A O 1
ATOM 2842 N N . LEU A 1 375 ? 20.311 -4.674 -24.157 1.00 96.69 375 LEU A N 1
ATOM 2843 C CA . LEU A 1 375 ? 20.619 -6.034 -23.702 1.00 96.69 375 LEU A CA 1
ATOM 2844 C C . LEU A 1 375 ? 19.582 -7.064 -24.173 1.00 96.69 375 LEU A C 1
ATOM 2846 O O . LEU A 1 375 ? 19.947 -8.186 -24.524 1.00 96.69 375 LEU A O 1
ATOM 2850 N N . ALA A 1 376 ? 18.295 -6.710 -24.186 1.00 96.69 376 ALA A N 1
ATOM 2851 C CA . ALA A 1 376 ? 17.235 -7.592 -24.670 1.00 96.69 376 ALA A CA 1
ATOM 2852 C C . ALA A 1 376 ? 17.372 -7.874 -26.175 1.00 96.69 376 ALA A C 1
ATOM 2854 O O . ALA A 1 376 ? 17.292 -9.030 -26.597 1.00 96.69 376 ALA A O 1
ATOM 2855 N N . LEU A 1 377 ? 17.643 -6.839 -26.974 1.00 96.38 377 LEU A N 1
ATOM 2856 C CA . LEU A 1 377 ? 17.872 -6.957 -28.417 1.00 96.38 377 LEU A CA 1
ATOM 2857 C C . LEU A 1 377 ? 19.118 -7.791 -28.741 1.00 96.38 377 LEU A C 1
ATOM 2859 O O . LEU A 1 377 ? 19.091 -8.592 -29.679 1.00 96.38 377 LEU A O 1
ATOM 2863 N N . ASP A 1 378 ? 20.194 -7.642 -27.966 1.00 95.56 378 ASP A N 1
ATOM 2864 C CA . ASP A 1 378 ? 21.413 -8.440 -28.133 1.00 95.56 378 ASP A CA 1
ATOM 2865 C C . ASP A 1 378 ? 21.171 -9.928 -27.830 1.00 95.56 378 ASP A C 1
ATOM 2867 O O . ASP A 1 378 ? 21.489 -10.793 -28.650 1.00 95.56 378 ASP A O 1
ATOM 2871 N N . ARG A 1 379 ? 20.501 -10.242 -26.710 1.00 96.19 379 ARG A N 1
ATOM 2872 C CA . ARG A 1 379 ? 20.133 -11.627 -26.348 1.00 96.19 379 ARG A CA 1
ATOM 2873 C C . ARG A 1 379 ? 19.217 -12.285 -27.377 1.00 96.19 379 ARG A C 1
ATOM 2875 O O . ARG A 1 379 ? 19.341 -13.483 -27.617 1.00 96.19 379 ARG A O 1
ATOM 2882 N N . ALA A 1 380 ? 18.321 -11.513 -27.990 1.00 94.88 380 ALA A N 1
ATOM 2883 C CA . ALA A 1 380 ? 17.460 -11.982 -29.072 1.00 94.88 380 ALA A CA 1
ATOM 2884 C C . ALA A 1 380 ? 18.209 -12.168 -30.408 1.00 94.88 380 ALA A C 1
ATOM 2886 O O . ALA A 1 380 ? 17.639 -12.672 -31.371 1.00 94.88 380 ALA A O 1
ATOM 2887 N N . GLY A 1 381 ? 19.486 -11.774 -30.491 1.00 94.94 381 GLY A N 1
ATOM 2888 C CA . GLY A 1 381 ? 20.297 -11.864 -31.704 1.00 94.94 381 GLY A CA 1
ATOM 2889 C C . GLY A 1 381 ? 19.975 -10.796 -32.753 1.00 94.94 381 GLY A C 1
ATOM 2890 O O . GLY A 1 381 ? 20.561 -10.822 -33.836 1.00 94.94 381 GLY A O 1
ATOM 2891 N N . VAL A 1 382 ? 19.100 -9.836 -32.435 1.00 91.88 382 VAL A N 1
ATOM 2892 C CA . VAL A 1 382 ? 18.670 -8.772 -33.354 1.00 91.88 382 VAL A CA 1
ATOM 2893 C C . VAL A 1 382 ? 19.867 -7.902 -33.744 1.00 91.88 382 VAL A C 1
ATOM 2895 O O . VAL A 1 382 ? 20.092 -7.651 -34.929 1.00 91.88 382 VAL A O 1
ATOM 2898 N N . GLY A 1 383 ? 20.707 -7.522 -32.776 1.00 82.06 383 GLY A N 1
ATOM 2899 C CA . GLY A 1 383 ? 21.848 -6.617 -32.980 1.00 82.06 383 GLY A CA 1
ATOM 2900 C C . GLY A 1 383 ? 22.981 -7.145 -33.874 1.00 82.06 383 GLY A C 1
ATOM 2901 O O . GLY A 1 383 ? 23.822 -6.365 -34.309 1.00 82.06 383 GLY A O 1
ATOM 2902 N N . ARG A 1 384 ? 23.019 -8.444 -34.212 1.00 86.81 384 ARG A N 1
ATOM 2903 C CA . ARG A 1 384 ? 24.116 -9.027 -35.019 1.00 86.81 384 ARG A CA 1
ATOM 2904 C C . ARG A 1 384 ? 24.114 -8.579 -36.478 1.00 86.81 384 ARG A C 1
ATOM 2906 O O . ARG A 1 384 ? 25.158 -8.559 -37.124 1.00 86.81 384 ARG A O 1
ATOM 2913 N N . HIS A 1 385 ? 22.936 -8.254 -36.997 1.00 84.31 385 HIS A N 1
ATOM 2914 C CA . HIS A 1 385 ? 22.728 -7.918 -38.408 1.00 84.31 385 HIS A CA 1
ATOM 2915 C C . HIS A 1 385 ? 21.949 -6.616 -38.591 1.00 84.31 385 HIS A C 1
ATOM 2917 O O . HIS A 1 385 ? 21.533 -6.298 -39.702 1.00 84.31 385 HIS A O 1
ATOM 2923 N N . SER A 1 386 ? 21.718 -5.876 -37.508 1.00 87.88 386 SER A N 1
ATOM 2924 C CA . SER A 1 386 ? 20.930 -4.652 -37.522 1.00 87.88 386 SER A CA 1
ATOM 2925 C C . SER A 1 386 ? 21.604 -3.573 -36.683 1.00 87.88 386 SER A C 1
ATOM 2927 O O . SER A 1 386 ? 22.261 -3.854 -35.683 1.00 87.88 386 SER A O 1
ATOM 2929 N N . GLN A 1 387 ? 21.460 -2.324 -37.115 1.00 94.44 387 GLN A N 1
ATOM 2930 C CA . GLN A 1 387 ? 21.906 -1.153 -36.366 1.00 94.44 387 GLN A CA 1
ATOM 2931 C C . GLN A 1 387 ? 20.668 -0.534 -35.733 1.00 94.44 387 GLN A C 1
ATOM 2933 O O . GLN A 1 387 ? 20.085 0.392 -36.289 1.00 94.44 387 GLN A O 1
ATOM 2938 N N . VAL A 1 388 ? 20.220 -1.110 -34.619 1.00 96.38 388 VAL A N 1
ATOM 2939 C CA . VAL A 1 388 ? 19.021 -0.665 -33.901 1.00 96.38 388 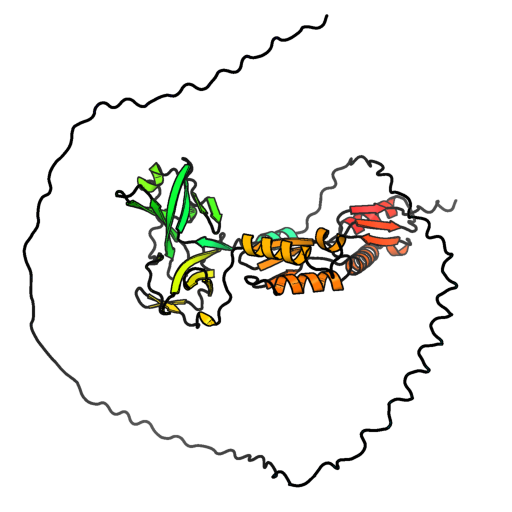VAL A CA 1
ATOM 2940 C C . VAL A 1 388 ? 19.444 0.149 -32.689 1.00 96.38 388 VAL A C 1
ATOM 2942 O O . VAL A 1 388 ? 20.182 -0.330 -31.832 1.00 96.38 388 VAL A O 1
ATOM 2945 N N . TYR A 1 389 ? 18.939 1.372 -32.609 1.00 96.94 389 TYR A N 1
ATOM 2946 C CA . TYR A 1 389 ? 19.089 2.251 -31.460 1.00 96.94 389 TYR A CA 1
ATOM 2947 C C . TYR A 1 389 ? 17.722 2.493 -30.827 1.00 96.94 389 TYR A C 1
ATOM 2949 O O . TYR A 1 389 ? 16.714 2.582 -31.532 1.00 96.94 389 TYR A O 1
ATOM 2957 N N . ALA A 1 390 ? 17.699 2.636 -29.505 1.00 97.81 390 ALA A N 1
ATOM 2958 C CA . ALA A 1 390 ? 16.507 2.966 -28.741 1.00 97.81 390 ALA A CA 1
ATOM 2959 C C . ALA A 1 390 ? 16.673 4.337 -28.083 1.00 97.81 390 ALA A C 1
ATOM 2961 O O . ALA A 1 390 ? 17.755 4.683 -27.610 1.00 97.81 390 ALA A O 1
ATOM 2962 N N . ARG A 1 391 ? 15.593 5.118 -28.066 1.00 98.19 391 ARG A N 1
ATOM 2963 C CA . ARG A 1 391 ? 15.456 6.310 -27.225 1.00 98.19 391 ARG A CA 1
ATOM 2964 C C . ARG A 1 391 ? 14.188 6.198 -26.407 1.00 98.19 391 ARG A C 1
ATOM 2966 O O . ARG A 1 391 ? 13.131 5.993 -26.999 1.00 98.19 391 ARG A O 1
ATOM 2973 N N . SER A 1 392 ? 14.287 6.346 -25.095 1.00 97.94 392 SER A N 1
ATOM 2974 C CA . SER A 1 392 ? 13.142 6.329 -24.190 1.00 97.94 392 SER A CA 1
ATOM 2975 C C . SER A 1 392 ? 12.749 7.742 -23.776 1.00 97.94 392 SER A C 1
ATOM 2977 O O . SER A 1 392 ? 13.581 8.636 -23.626 1.00 97.94 392 SER A O 1
ATOM 2979 N N . SER A 1 393 ? 11.448 7.947 -23.599 1.00 97.38 393 SER A N 1
ATOM 2980 C CA . SER A 1 393 ? 10.905 9.089 -22.880 1.00 97.38 393 SER A CA 1
ATOM 2981 C C . SER A 1 393 ? 9.700 8.649 -22.056 1.00 97.38 393 SER A C 1
ATOM 2983 O O . SER A 1 393 ? 8.608 8.430 -22.593 1.00 97.38 393 SER A O 1
ATOM 2985 N N . LEU A 1 394 ? 9.903 8.511 -20.746 1.00 96.56 394 LEU A N 1
ATOM 2986 C CA . LEU A 1 394 ? 8.915 8.028 -19.776 1.00 96.56 394 LEU A CA 1
ATOM 2987 C C . LEU A 1 394 ? 8.298 6.669 -20.159 1.00 96.56 394 LEU A C 1
ATOM 2989 O O . LEU A 1 394 ? 7.097 6.434 -19.974 1.00 96.56 394 LEU A O 1
ATOM 2993 N N . GLY A 1 395 ? 9.117 5.774 -20.712 1.00 96.75 395 GLY A N 1
ATOM 2994 C CA . GLY A 1 395 ? 8.696 4.458 -21.205 1.00 96.75 395 GLY A CA 1
ATOM 2995 C C . GLY A 1 395 ? 8.065 4.449 -22.597 1.00 96.75 395 GLY A C 1
ATOM 2996 O O . GLY A 1 395 ? 7.657 3.387 -23.063 1.00 96.75 395 GLY A O 1
ATOM 2997 N N . ASN A 1 396 ? 7.982 5.593 -23.281 1.00 97.88 396 ASN A N 1
ATOM 2998 C CA . ASN A 1 396 ? 7.697 5.620 -24.715 1.00 97.88 396 ASN A CA 1
ATOM 2999 C C . ASN A 1 396 ? 9.015 5.475 -25.467 1.00 97.88 396 ASN A C 1
ATOM 3001 O O . ASN A 1 396 ? 9.869 6.361 -25.408 1.00 97.88 396 ASN A O 1
ATOM 3005 N N . VAL A 1 397 ? 9.181 4.364 -26.170 1.00 98.38 397 VAL A N 1
ATOM 3006 C CA . VAL A 1 397 ? 10.429 4.015 -26.839 1.00 98.38 397 VAL A CA 1
ATOM 3007 C C . VAL A 1 397 ? 10.321 4.297 -28.328 1.00 98.38 397 VAL A C 1
ATOM 3009 O O . VAL A 1 397 ? 9.397 3.842 -28.999 1.00 98.38 397 VAL A O 1
ATOM 3012 N N . LEU A 1 398 ? 11.302 5.007 -28.874 1.00 98.56 398 LEU A N 1
ATOM 3013 C CA . LEU A 1 398 ? 11.506 5.168 -30.305 1.00 98.56 398 LEU A CA 1
ATOM 3014 C C . LEU A 1 398 ? 12.695 4.316 -30.754 1.00 98.56 398 LEU A C 1
ATOM 3016 O O . LEU A 1 398 ? 13.838 4.610 -30.406 1.00 98.56 398 LEU A O 1
ATOM 3020 N N . LEU A 1 399 ? 12.427 3.304 -31.576 1.00 98.38 399 LEU A N 1
ATOM 3021 C CA . LEU A 1 399 ? 13.453 2.532 -32.276 1.00 98.38 399 LEU A CA 1
ATOM 3022 C C . LEU A 1 399 ? 13.812 3.205 -33.605 1.00 98.38 399 LEU A C 1
ATOM 3024 O O . LEU A 1 399 ? 12.918 3.580 -34.366 1.00 98.38 399 LEU A O 1
ATOM 3028 N N . TYR A 1 400 ? 15.100 3.338 -33.914 1.00 98.06 400 TYR A N 1
ATOM 3029 C CA . TYR A 1 400 ? 15.595 3.925 -35.167 1.00 98.06 400 TYR A CA 1
ATOM 3030 C C . TYR A 1 400 ? 16.923 3.296 -35.609 1.00 98.06 400 TYR A C 1
ATOM 3032 O O . TYR A 1 400 ? 17.573 2.594 -34.836 1.00 98.06 400 TYR A O 1
ATOM 3040 N N . GLY A 1 401 ? 17.294 3.529 -36.872 1.00 96.69 401 GLY A N 1
ATOM 3041 C CA . GLY A 1 401 ? 18.438 2.896 -37.534 1.00 96.69 401 GLY A CA 1
ATOM 3042 C C . GLY A 1 401 ? 17.997 1.903 -38.612 1.00 96.69 401 GLY A C 1
ATOM 3043 O O . GLY A 1 401 ? 16.984 2.140 -39.270 1.00 96.69 401 GLY A O 1
ATOM 3044 N N . TYR A 1 402 ? 18.733 0.808 -38.798 1.00 96.31 402 TYR A N 1
ATOM 3045 C CA . TYR A 1 402 ? 18.551 -0.109 -39.929 1.00 96.31 402 TYR A CA 1
ATOM 3046 C C . TYR A 1 402 ? 18.247 -1.538 -39.487 1.00 96.31 402 TYR A C 1
ATOM 3048 O O . TYR A 1 402 ? 18.949 -2.096 -38.643 1.00 96.31 402 TYR A O 1
ATOM 3056 N N . ALA A 1 403 ? 17.246 -2.147 -40.121 1.00 96.19 403 ALA A N 1
ATOM 3057 C CA . ALA A 1 403 ? 16.919 -3.562 -40.009 1.00 96.19 403 ALA A CA 1
ATOM 3058 C C . ALA A 1 403 ? 17.139 -4.271 -41.362 1.00 96.19 403 ALA A C 1
ATOM 3060 O O . ALA A 1 403 ? 16.797 -3.716 -42.410 1.00 96.19 403 ALA A O 1
ATOM 3061 N N . PRO A 1 404 ? 17.660 -5.511 -41.378 1.00 95.19 404 PRO A N 1
ATOM 3062 C CA . PRO A 1 404 ? 17.942 -6.236 -42.620 1.00 95.19 404 PRO A CA 1
ATOM 3063 C C . PRO A 1 404 ? 16.670 -6.659 -43.372 1.00 95.19 404 PRO A C 1
ATOM 3065 O O . PRO A 1 404 ? 16.723 -6.977 -44.555 1.00 95.19 404 PRO A O 1
ATOM 3068 N N . SER A 1 405 ? 15.519 -6.695 -42.697 1.00 94.38 405 SER A N 1
ATOM 3069 C CA . SER A 1 405 ? 14.231 -7.054 -43.288 1.00 94.38 405 SER A CA 1
ATOM 3070 C C . SER A 1 405 ? 13.072 -6.476 -42.474 1.00 94.38 405 SER A C 1
ATOM 3072 O O . SER A 1 405 ? 13.246 -6.071 -41.322 1.00 94.38 405 SER A O 1
ATOM 3074 N N . GLY A 1 406 ? 11.867 -6.477 -43.055 1.00 94.69 406 GLY A N 1
ATOM 3075 C CA . GLY A 1 406 ? 10.643 -6.135 -42.321 1.00 94.69 406 GLY A CA 1
ATOM 3076 C C . GLY A 1 406 ? 10.416 -7.050 -41.113 1.00 94.69 406 GLY A C 1
ATOM 3077 O O . GLY A 1 406 ? 10.118 -6.566 -40.029 1.00 94.69 406 GLY A O 1
ATOM 3078 N N . ALA A 1 407 ? 10.689 -8.351 -41.258 1.00 93.75 407 ALA A N 1
ATOM 3079 C CA . ALA A 1 407 ? 10.574 -9.308 -40.160 1.00 93.75 407 ALA A CA 1
ATOM 3080 C C . ALA A 1 407 ? 11.533 -8.992 -38.997 1.00 93.75 407 ALA A C 1
ATOM 3082 O O . ALA A 1 407 ? 11.140 -9.086 -37.839 1.00 93.75 407 ALA A O 1
ATOM 3083 N N . ALA A 1 408 ? 12.770 -8.568 -39.287 1.00 94.75 408 ALA A N 1
ATOM 3084 C CA . ALA A 1 408 ? 13.722 -8.165 -38.249 1.00 94.75 408 ALA A CA 1
ATOM 3085 C C . ALA A 1 408 ? 13.289 -6.877 -37.526 1.00 94.75 408 ALA A C 1
ATOM 3087 O O . ALA A 1 408 ? 13.501 -6.743 -36.322 1.00 94.75 408 ALA A O 1
ATOM 3088 N N . ARG A 1 409 ? 12.651 -5.938 -38.240 1.00 95.88 409 ARG A N 1
ATOM 3089 C CA . ARG A 1 409 ? 12.039 -4.747 -37.631 1.00 95.88 409 ARG A CA 1
ATOM 3090 C C . ARG A 1 409 ? 10.908 -5.132 -36.676 1.00 95.88 409 ARG A C 1
ATOM 3092 O O . ARG A 1 409 ? 10.873 -4.616 -35.561 1.00 95.88 409 ARG A O 1
ATOM 3099 N N . ASP A 1 410 ? 10.008 -6.011 -37.106 1.00 95.75 410 ASP A N 1
ATOM 3100 C CA . ASP A 1 410 ? 8.874 -6.454 -36.289 1.00 95.75 410 ASP A CA 1
ATOM 3101 C C . ASP A 1 410 ? 9.351 -7.220 -35.047 1.00 95.75 410 ASP A C 1
ATOM 3103 O O . ASP A 1 410 ? 8.831 -7.017 -33.948 1.00 95.75 410 ASP A O 1
ATOM 3107 N N . ASP A 1 411 ? 10.399 -8.034 -35.195 1.00 95.62 411 ASP A N 1
ATOM 3108 C CA . ASP A 1 411 ? 11.018 -8.737 -34.076 1.00 95.62 411 ASP A CA 1
ATOM 3109 C C . ASP A 1 411 ? 11.673 -7.775 -33.074 1.00 95.62 411 ASP A C 1
ATOM 3111 O O . ASP A 1 411 ? 11.430 -7.880 -31.873 1.00 95.62 411 ASP A O 1
ATOM 3115 N N . ALA A 1 412 ? 12.409 -6.763 -33.549 1.00 96.50 412 ALA A N 1
ATOM 3116 C CA . ALA A 1 412 ? 12.993 -5.733 -32.688 1.00 96.50 412 ALA A CA 1
ATOM 3117 C C . ALA A 1 412 ? 11.925 -4.985 -31.869 1.00 96.50 412 ALA A C 1
ATOM 3119 O O . ALA A 1 412 ? 12.112 -4.734 -30.675 1.00 96.50 412 ALA A O 1
ATOM 3120 N N . VAL A 1 413 ? 10.789 -4.652 -32.492 1.00 97.44 413 VAL A N 1
ATOM 3121 C CA . VAL A 1 413 ? 9.647 -4.022 -31.809 1.00 97.44 413 VAL A CA 1
ATOM 3122 C C . VAL A 1 413 ? 9.071 -4.955 -30.751 1.00 97.44 413 VAL A C 1
ATOM 3124 O O . VAL A 1 413 ? 8.866 -4.527 -29.618 1.00 97.44 413 VAL A O 1
ATOM 3127 N N . ARG A 1 414 ? 8.851 -6.229 -31.095 1.00 97.00 414 ARG A N 1
ATOM 3128 C CA . ARG A 1 414 ? 8.314 -7.239 -30.177 1.00 97.00 414 ARG A CA 1
ATOM 3129 C C . ARG A 1 414 ? 9.215 -7.454 -28.961 1.00 97.00 414 ARG A C 1
ATOM 3131 O O . ARG A 1 414 ? 8.715 -7.463 -27.842 1.00 97.00 414 ARG A O 1
ATOM 3138 N N . VAL A 1 415 ? 10.523 -7.605 -29.175 1.00 97.00 415 VAL A N 1
ATOM 3139 C CA . VAL A 1 415 ? 11.513 -7.782 -28.099 1.00 97.00 415 VAL A CA 1
ATOM 3140 C C . VAL A 1 415 ? 11.548 -6.552 -27.197 1.00 97.00 415 VAL A C 1
ATOM 3142 O O . VAL A 1 415 ? 11.517 -6.690 -25.980 1.00 97.00 415 VAL A O 1
ATOM 3145 N N . THR A 1 416 ? 11.545 -5.353 -27.782 1.00 97.62 416 THR A N 1
ATOM 3146 C CA . THR A 1 416 ? 11.536 -4.090 -27.027 1.00 97.62 416 THR A CA 1
ATOM 3147 C C . THR A 1 416 ? 10.267 -3.941 -26.190 1.00 97.62 416 THR A C 1
ATOM 3149 O O . THR A 1 416 ? 10.342 -3.572 -25.025 1.00 97.62 416 THR A O 1
ATOM 3152 N N . ALA A 1 417 ? 9.102 -4.262 -26.755 1.00 97.75 417 ALA A N 1
ATOM 3153 C CA . ALA A 1 417 ? 7.817 -4.168 -26.063 1.00 97.75 417 ALA A CA 1
ATOM 3154 C C . ALA A 1 417 ? 7.682 -5.143 -24.880 1.00 97.75 417 ALA A C 1
ATOM 3156 O O . ALA A 1 417 ? 6.808 -4.955 -24.041 1.00 97.75 417 ALA A O 1
ATOM 3157 N N . ALA A 1 418 ? 8.522 -6.180 -24.817 1.00 97.06 418 ALA A N 1
ATOM 3158 C CA . ALA A 1 418 ? 8.546 -7.146 -23.723 1.00 97.06 418 ALA A CA 1
ATOM 3159 C C . ALA A 1 418 ? 9.453 -6.727 -22.550 1.00 97.06 418 ALA A C 1
ATOM 3161 O O . ALA A 1 418 ? 9.503 -7.434 -21.544 1.00 97.06 418 ALA A O 1
ATOM 3162 N N . VAL A 1 419 ? 10.196 -5.622 -22.671 1.00 96.88 419 VAL A N 1
ATOM 3163 C CA . VAL A 1 419 ? 11.061 -5.115 -21.597 1.00 96.88 419 VAL A CA 1
ATOM 3164 C C . VAL A 1 419 ? 10.207 -4.404 -20.546 1.00 96.88 419 VAL A C 1
ATOM 3166 O O . VAL A 1 419 ? 9.377 -3.561 -20.886 1.00 96.88 419 VAL A O 1
ATOM 3169 N N . ASP A 1 420 ? 10.415 -4.731 -19.267 1.00 95.81 420 ASP A N 1
ATOM 3170 C CA . ASP A 1 420 ? 9.709 -4.070 -18.165 1.00 95.81 420 ASP A CA 1
ATOM 3171 C C . ASP A 1 420 ? 9.958 -2.551 -18.173 1.00 95.81 420 ASP A C 1
ATOM 3173 O O . ASP A 1 420 ? 11.045 -2.087 -18.511 1.00 95.81 420 ASP A O 1
ATOM 3177 N N . GLY A 1 421 ? 8.926 -1.771 -17.850 1.00 95.12 421 GLY A N 1
ATOM 3178 C CA . GLY A 1 421 ? 8.944 -0.304 -17.936 1.00 95.12 421 GLY A CA 1
ATOM 3179 C C . GLY A 1 421 ? 8.570 0.284 -19.308 1.00 95.12 421 GLY A C 1
ATOM 3180 O O . GLY A 1 421 ? 8.161 1.452 -19.376 1.00 95.12 421 GLY A O 1
ATOM 3181 N N . VAL A 1 422 ? 8.608 -0.503 -20.393 1.00 97.81 422 VAL A N 1
ATOM 3182 C CA . VAL A 1 422 ? 8.163 -0.054 -21.725 1.00 97.81 422 VAL A CA 1
ATOM 3183 C C . VAL A 1 422 ? 6.636 0.027 -21.785 1.00 97.81 422 VAL A C 1
ATOM 3185 O O . VAL A 1 422 ? 5.926 -0.941 -21.531 1.00 97.81 422 VAL A O 1
ATOM 3188 N N . ARG A 1 423 ? 6.117 1.205 -22.147 1.00 96.69 423 ARG A N 1
ATOM 3189 C CA . ARG A 1 423 ? 4.675 1.483 -22.290 1.00 96.69 423 ARG A CA 1
ATOM 3190 C C . ARG A 1 423 ? 4.223 1.446 -23.742 1.00 96.69 423 ARG A C 1
ATOM 3192 O O . ARG A 1 423 ? 3.158 0.920 -24.051 1.00 96.69 423 ARG A O 1
ATOM 3199 N N . GLU A 1 424 ? 5.027 2.026 -24.625 1.00 97.50 424 GLU A N 1
ATOM 3200 C CA . GLU A 1 424 ? 4.742 2.119 -26.053 1.00 97.50 424 GLU A CA 1
ATOM 3201 C C . GLU A 1 424 ? 6.046 2.015 -26.843 1.00 97.50 424 GLU A C 1
ATOM 3203 O O . GLU A 1 424 ? 7.079 2.530 -26.413 1.00 97.50 424 GLU A O 1
ATOM 3208 N N . VAL A 1 425 ? 5.998 1.371 -28.012 1.00 98.44 425 VAL A N 1
ATOM 3209 C CA . VAL A 1 425 ? 7.139 1.275 -28.929 1.00 98.44 425 VAL A CA 1
ATOM 3210 C C . VAL A 1 425 ? 6.744 1.822 -30.293 1.00 98.44 425 VAL A C 1
ATOM 3212 O O . VAL A 1 425 ? 5.892 1.269 -30.986 1.00 98.44 425 VAL A O 1
ATOM 3215 N N . ALA A 1 426 ? 7.414 2.889 -30.712 1.00 98.12 426 ALA A N 1
ATOM 3216 C CA . ALA A 1 426 ? 7.361 3.420 -32.063 1.00 98.12 426 ALA A CA 1
ATOM 3217 C C . ALA A 1 426 ? 8.608 2.983 -32.841 1.00 98.12 426 ALA A C 1
ATOM 3219 O O . ALA A 1 426 ? 9.722 3.018 -32.326 1.00 98.12 426 ALA A O 1
ATOM 3220 N N . SER A 1 427 ? 8.444 2.616 -34.113 1.00 97.69 427 SER A N 1
ATOM 3221 C CA . SER A 1 427 ? 9.558 2.184 -34.963 1.00 97.69 427 SER A CA 1
ATOM 3222 C C . SER A 1 427 ? 9.732 3.088 -36.178 1.00 97.69 427 SER A C 1
ATOM 3224 O O . SER A 1 427 ? 8.850 3.168 -37.035 1.00 97.69 427 SER A O 1
ATOM 3226 N N . ARG A 1 428 ? 10.910 3.708 -36.271 1.00 97.88 428 ARG A N 1
ATOM 3227 C CA . ARG A 1 428 ? 11.470 4.400 -37.441 1.00 97.88 428 ARG A CA 1
ATOM 3228 C C . ARG A 1 428 ? 12.666 3.635 -38.018 1.00 97.88 428 ARG A C 1
ATOM 3230 O O . ARG A 1 428 ? 13.595 4.243 -38.536 1.00 97.88 428 ARG A O 1
ATOM 3237 N N . LEU A 1 429 ? 12.666 2.310 -37.877 1.00 97.00 429 LEU A N 1
ATOM 3238 C CA . LEU A 1 429 ? 13.680 1.462 -38.491 1.00 97.00 429 LEU A CA 1
ATOM 3239 C C . LEU A 1 429 ? 13.488 1.427 -40.007 1.00 97.00 429 LEU A C 1
ATOM 3241 O O . LEU A 1 429 ? 12.393 1.132 -40.493 1.00 97.00 429 LEU A O 1
ATOM 3245 N N . GLU A 1 430 ? 14.561 1.708 -40.735 1.00 97.06 430 GLU A N 1
ATOM 3246 C CA . GLU A 1 430 ? 14.627 1.575 -42.184 1.00 97.06 430 GLU A CA 1
ATOM 3247 C C . GLU A 1 430 ? 14.987 0.134 -42.548 1.00 97.06 430 GLU A C 1
ATOM 3249 O O . GLU A 1 430 ? 15.880 -0.471 -41.955 1.00 97.06 430 GLU A O 1
ATOM 3254 N N . THR A 1 431 ? 14.282 -0.441 -43.519 1.00 96.44 431 THR A N 1
ATOM 3255 C CA . THR A 1 431 ? 14.599 -1.777 -44.030 1.00 96.44 431 THR A CA 1
ATOM 3256 C C . THR A 1 431 ? 15.590 -1.660 -45.174 1.00 96.44 431 THR A C 1
ATOM 3258 O O . THR A 1 431 ? 15.298 -0.978 -46.159 1.00 96.44 431 THR A O 1
ATOM 3261 N N . GLN A 1 432 ? 16.733 -2.336 -45.074 1.00 90.25 432 GLN A N 1
ATOM 3262 C CA . GLN A 1 432 ? 17.707 -2.338 -46.159 1.00 90.25 432 GLN A CA 1
ATOM 3263 C C . GLN A 1 432 ? 17.104 -3.040 -47.391 1.00 90.25 432 GLN A C 1
ATOM 3265 O O . GLN A 1 432 ? 16.542 -4.130 -47.253 1.00 90.25 432 GLN A O 1
ATOM 3270 N N . PRO A 1 433 ? 17.167 -2.438 -48.593 1.00 80.75 433 PRO A N 1
ATOM 3271 C CA . PRO A 1 433 ? 16.747 -3.131 -49.801 1.00 80.75 433 PRO A CA 1
ATOM 3272 C C . PRO A 1 433 ? 17.644 -4.356 -49.994 1.00 80.75 433 PRO A C 1
ATOM 3274 O O . PRO A 1 433 ? 18.862 -4.261 -49.828 1.00 80.75 433 PRO A O 1
ATOM 3277 N N . ALA A 1 434 ? 17.043 -5.505 -50.316 1.00 78.00 434 ALA A N 1
ATOM 3278 C CA . ALA A 1 434 ? 17.800 -6.707 -50.645 1.00 78.00 434 ALA A CA 1
ATOM 3279 C C . ALA A 1 434 ? 18.805 -6.355 -51.752 1.00 78.00 434 ALA A C 1
ATOM 3281 O O . ALA A 1 434 ? 18.407 -5.799 -52.776 1.00 78.00 434 ALA A O 1
ATOM 3282 N N . ALA A 1 435 ? 20.095 -6.609 -51.516 1.00 75.19 435 ALA A N 1
ATOM 3283 C CA . ALA A 1 435 ? 21.113 -6.424 -52.541 1.00 75.19 435 ALA A CA 1
ATOM 3284 C C . ALA A 1 435 ? 20.729 -7.309 -53.736 1.00 75.19 435 ALA A C 1
ATOM 3286 O O . ALA A 1 435 ? 20.635 -8.527 -53.583 1.00 75.19 435 ALA A O 1
ATOM 3287 N N . ALA A 1 436 ? 20.388 -6.659 -54.851 1.00 63.84 436 ALA A N 1
ATOM 3288 C CA . ALA A 1 436 ? 19.885 -7.293 -56.065 1.00 63.84 436 ALA A CA 1
ATOM 3289 C C . ALA A 1 436 ? 20.958 -8.121 -56.775 1.00 63.84 436 ALA A C 1
ATOM 3291 O O . ALA A 1 436 ? 22.144 -7.711 -56.722 1.00 63.84 436 ALA A O 1
#

Sequence (436 aa):
MAVRRPPIARASPGRLTPSNEALSWLLPLRKNFAGAPASSTCLKASAVPPGEAIMTTASAAPRSERGVSVPPSADGGEPPSSSLHEAATSARQTVRSTTETRQNMSHQRYTAPPRWSTGRWRHNAGYPTLNPPEQSRKDDLMRRISALRLGSRARFEDRWSGTVTAIEITEDWEAVNVVVEGGFLFWRSSVRLPLSAASDWTDDSVTFTCTSRQAFGHEVPPVAVPSRPIGGDTPASAPGVSIAGALIDQNDHKVREIIFSRGVTGHVRIPVADVRFEGKTLALTVQPKALPQYRSDDEIGRSIQRAIREDNGLTADDKRGLHFDVEGGIVAMSGNARLEIARERVIEIVQAISGVTSVNDASHDDLNLETAIGLALDRAGVGRHSQVYARSSLGNVLLYGYAPSGAARDDAVRVTAAVDGVREVASRLETQPAAA

Foldseek 3Di:
DDDDDDDDDDDDDDDDDDDDDDDDDDDDDDDDDDDDDDDDDDDDDDDDDDDDDDDDDDDDDDDDDDDDDDDDDDDDDDDDDDDPDDDPPDPPPPPPPPPVVPPPPPPPPPDDDDDDDPPPDDDDDDDPPPDPCVVVVVVVVPQFFAWDWFQAWEAEPVRDIWTFFWFWADPQQAGFWTWTWDDDDPDIDIFIAGLVQWPDDHNRYTYGHHHPCCGSVCVHPGDPDDIAIQGQPQAEPDPQKGWTTFGARPPRRHTQWTWIDRPDPFIFIGGVVQWDDDDSYIYGNDDRVPTFTADGQVVLVVQLLVLLVPDPVDDPQQSVQWDWGAHQLEIEIEGEGQDPVSVVVSLVSSVPDGNHPYYHDPYYHFVVLQVQLVVLCVVVVLVVQFDWGWGDDRQEIEIEGEGQAPVSQVVSQVSSCSRPNHDHYHYPYDHDDDPD

Radius of gyration: 37.07 Å; chains: 1; bounding box: 105×68×116 Å

Secondary structure (DSSP, 8-state):
---PPPPPPPPPPPPPPPPP---------------------------PPP------------------PPPPPPP--PPP----SS-SSSSSSSSSSSSSTTSS-TT---PPPP------------------TTHHHHHHH---EEEEETTPEEE-TTS-EEEEEEEEE-TT-BEEEEEEEEEETTEEEEEEEEGGGEEEEETTEEEESS-HHHHHTT-SPPP-S--EEEETTSBBSSTTEEEEEEEEETTT-BEEEEEEEETTTEEEEEEGGGEEEETTEEEESS-GGGSPBP--HHHHHHHHHHHHHH-SSS-TTHHHHEEEEEETTEEEEEEEESSHHHHHHHHHHHHTSTT--EEEEEEEEHHHHHHHHHHHHHHTTGGGS-EEEEEEETTEEEEEEEESSHHHHHHHHHHHHTSTT--EEEEEEEEPPP--

pLDDT: mean 77.71, std 25.72, range [30.16, 98.56]